Protein AF-A0AAV2YKI8-F1 (afdb_monomer_lite)

Foldseek 3Di:
DDPLLQLLVVCVVVDDFDDAQDAPDDDPVLVVLLVVLPHDSVVDTNSLNVNSCQFQQWFQAPVRDTWHKWFFPLATSVPQADDPLLDDCVQWPWDAQPLPRKIFTALLHQLVSLAVQGGIATAPPAPAEDSAGQKIHDFRCPDQFRWHKHWYDHDPVSDDPDPDDDWTKMKTWRHPDGHHDSVSDDSGDIIIGIHTYCDPVCVVRIDRGFGACLSVLVSNLVSVVVVPPDPPDPDVVVVVVVVVVVVVVVVVVVVVVVVVVVVVVVVVPPPDDDDDDDDDYDYDDDDDDDDDDDDDDDDDDDDDDDDDDDDDPDPPVVVVVVVVVVVVVVVVVVVVVVVVVVVVPPDDDRSYHWQPLLSLLVVCVVVVHADDAQPADPVLPDVVLVVLLVVLPHDRVVDTNSLNVNSCLQQQWFAQDRSDTWHKWFFPAATSSVFADDPSVLVSLCVVDVQWDWDDFADDKIFIFLSDALVSCAVVGGIATADDPSHAEDSATQWMIFQSDNDQFHWHKYWYDDPPDPPRIKIKIARDPDHHHDRVSGDNGGGTMGIHHHDDPPPPRIHRGDRTPSSVSVSNVVSDDDDPDPDVVVVVVVVVVVVVVVVVVVVVVVVVVVVVVVVVVVVVVVVVVVVVPPPPDDDDDDDDDDDDDDDDDDDDDDDDDDDDDDDDPCDDPVVVCVPDPVNVCVVPPPVVVVVDDDPVVVVVCVVLCVLVVVLVCQCPPPDPVSRDDPVRSVCSCVPPNVVSVVVVVVVVVD

Sequence (750 aa):
MADVPAQLYQLQKSTASPDKIVLQNLPTPLSKRISEKALNWQDLSGYLQRALLWDTGLILTDEGKLIQVHVPCGKTMAQIFLPKEVFDPATCSLEACNLKNLHFASTNCSVDDVFKVSQCAVEDDVQILSKSSVWAEDGDIDSVPDVRLYRFEPDADAITTNRSRASVLFTINQERKVLKTTENCPAKAFFIVPCKQKADTNAGDWCPPSKGGFVDLWLEAERQKTKSAPTSSISAATIFLVLFLVTLVGSMTALIVHTVKKRRQAKSLTSTSLYNTADAESGSVHNSAPRAQPTMMVPSNFTIASNCTSMDIETLNESIRRRSIELRLSLNATLGLVMCVTWLASGVPQAMAEGDLVHRLYQLDRTGKFADRIELSASDVPSEVTKRLDKVGLKWPLLSGLLQRAVLWDHGLVFVGPKKLVQVYTGCSKTMSDLVFSMSLVSSITKNESKCTIDRCGTHNHFLMPGCPTDVIAPYTRCAIKPSPDAAYSAGVYWAEDDQSFEVPNTIVRVHSRPNSSRDTLYAIHLTTDDFIDQSSCKPTNNFIVPCQEKKETDIDFCVPALGSTVDAWLRIVAMPPESSFSTTSVVLLGTLVLICVGLSIVLWRMHRTRLHGKVQRLSNLNDSLLGTHRNLMSADDQTNIHNSMPVDYFHSAMNHHSSNGSDDTASNNELLIKSESLRRFVSDPVIVTKRMAFSQINFLRMLTKAIKALVHSCVNLDPARRPSAMQVVYTLRSKILPELRKELELQES

Organism: NCBI:txid4803

Radius of gyration: 43.18 Å; chains: 1; bounding box: 91×99×146 Å

Structure (mmCIF, N/CA/C/O backbone):
data_AF-A0AAV2YKI8-F1
#
_entry.id   AF-A0AAV2YKI8-F1
#
loop_
_atom_site.group_PDB
_atom_site.id
_atom_site.type_symbol
_atom_site.label_atom_id
_atom_site.label_alt_id
_atom_site.label_comp_id
_atom_site.label_asym_id
_atom_site.label_entity_id
_atom_site.label_seq_id
_atom_site.pdbx_PDB_ins_code
_atom_site.Cartn_x
_atom_site.Cartn_y
_atom_site.Cartn_z
_atom_site.occupancy
_atom_site.B_iso_or_equiv
_atom_site.auth_seq_id
_atom_site.auth_comp_id
_atom_site.auth_asym_id
_atom_site.auth_atom_id
_atom_site.pdbx_PDB_model_num
ATOM 1 N N . MET A 1 1 ? 4.579 -6.842 -6.007 1.00 53.31 1 MET A N 1
ATOM 2 C CA . MET A 1 1 ? 5.505 -6.386 -4.956 1.00 53.31 1 MET A CA 1
ATOM 3 C C . MET A 1 1 ? 4.987 -6.920 -3.639 1.00 53.31 1 MET A C 1
ATOM 5 O O . MET A 1 1 ? 3.816 -6.730 -3.341 1.00 53.31 1 MET A O 1
ATOM 9 N N . ALA A 1 2 ? 5.809 -7.638 -2.876 1.00 63.88 2 ALA A N 1
ATOM 10 C CA . ALA A 1 2 ? 5.351 -8.290 -1.654 1.00 63.88 2 ALA A CA 1
ATOM 11 C C . ALA A 1 2 ? 4.924 -7.280 -0.568 1.00 63.88 2 ALA A C 1
ATOM 13 O O . ALA A 1 2 ? 5.751 -6.692 0.129 1.00 63.88 2 ALA A O 1
ATOM 14 N N . ASP A 1 3 ? 3.613 -7.128 -0.365 1.00 77.31 3 ASP A N 1
ATOM 15 C CA . ASP A 1 3 ? 3.052 -6.519 0.845 1.00 77.31 3 ASP A CA 1
ATOM 16 C C . ASP A 1 3 ? 3.195 -7.509 2.014 1.00 77.31 3 ASP A C 1
ATOM 18 O O . ASP A 1 3 ? 2.311 -8.323 2.305 1.00 77.31 3 ASP A O 1
ATOM 22 N N . VAL A 1 4 ? 4.366 -7.469 2.658 1.00 85.81 4 VAL A N 1
ATOM 23 C CA . VAL A 1 4 ? 4.715 -8.340 3.788 1.00 85.81 4 VAL A CA 1
ATOM 24 C C . VAL A 1 4 ? 3.661 -8.256 4.912 1.00 85.81 4 VAL A C 1
ATOM 26 O O . VAL A 1 4 ? 3.181 -9.313 5.335 1.00 85.81 4 VAL A O 1
ATOM 29 N N . PRO A 1 5 ? 3.216 -7.068 5.381 1.00 88.50 5 PRO A N 1
ATOM 30 C CA . PRO A 1 5 ? 2.100 -6.955 6.320 1.00 88.50 5 PRO A CA 1
ATOM 31 C C . PRO A 1 5 ? 0.805 -7.656 5.884 1.00 88.50 5 PRO A C 1
ATOM 33 O O . PRO A 1 5 ? 0.225 -8.392 6.691 1.00 88.50 5 PRO A O 1
ATOM 36 N N . ALA A 1 6 ? 0.341 -7.464 4.645 1.00 81.31 6 ALA A N 1
ATOM 37 C CA . ALA A 1 6 ? -0.892 -8.086 4.162 1.00 81.31 6 ALA A CA 1
ATOM 38 C C . ALA A 1 6 ? -0.773 -9.613 4.075 1.00 81.31 6 ALA A C 1
ATOM 40 O O . ALA A 1 6 ? -1.684 -10.326 4.504 1.00 81.31 6 ALA A O 1
ATOM 41 N N . GLN A 1 7 ? 0.359 -10.137 3.599 1.00 82.88 7 GLN A N 1
ATOM 42 C CA . GLN A 1 7 ? 0.593 -11.582 3.526 1.00 82.88 7 GLN A CA 1
ATOM 43 C C . GLN A 1 7 ? 0.641 -12.220 4.929 1.00 82.88 7 GLN A C 1
ATOM 45 O O . GLN A 1 7 ? -0.043 -13.216 5.175 1.00 82.88 7 GLN A O 1
ATOM 50 N N . LEU A 1 8 ? 1.322 -11.589 5.897 1.00 88.81 8 LEU A N 1
ATOM 51 C CA . LEU A 1 8 ? 1.313 -12.009 7.310 1.00 88.81 8 LEU A CA 1
ATOM 52 C C . LEU A 1 8 ? -0.104 -12.034 7.912 1.00 88.81 8 LEU A C 1
ATOM 54 O O . LEU A 1 8 ? -0.419 -12.897 8.735 1.00 88.81 8 LEU A O 1
ATOM 58 N N . TYR A 1 9 ? -0.975 -11.110 7.503 1.00 86.88 9 TYR A N 1
ATOM 59 C CA . TYR A 1 9 ? -2.368 -11.085 7.945 1.00 86.88 9 TYR A CA 1
ATOM 60 C C . TYR A 1 9 ? -3.212 -12.215 7.351 1.00 86.88 9 TYR A C 1
ATOM 62 O O . TYR A 1 9 ? -4.043 -12.789 8.059 1.00 86.88 9 TYR A O 1
ATOM 70 N N . GLN A 1 10 ? -3.015 -12.559 6.073 1.00 83.00 10 GLN A N 1
ATOM 71 C CA . GLN A 1 10 ? -3.702 -13.710 5.480 1.00 83.00 10 GLN A CA 1
ATOM 72 C C . GLN A 1 10 ? -3.224 -15.015 6.129 1.00 83.00 10 GLN A C 1
ATOM 74 O O . GLN A 1 10 ? -4.068 -15.835 6.487 1.00 83.00 10 GLN A O 1
ATOM 79 N N . LEU A 1 11 ? -1.919 -15.154 6.412 1.00 85.62 11 LEU A N 1
ATOM 80 C CA . LEU A 1 11 ? -1.398 -16.277 7.198 1.00 85.62 11 LEU A CA 1
ATOM 81 C C . LEU A 1 11 ? -2.076 -16.373 8.572 1.00 85.62 11 LEU A C 1
ATOM 83 O O . LEU A 1 11 ? -2.567 -17.442 8.921 1.00 85.62 11 LEU A O 1
ATOM 87 N N . GLN A 1 12 ? -2.240 -15.265 9.307 1.00 88.62 12 GLN A N 1
ATOM 88 C CA . GLN A 1 12 ? -2.976 -15.285 10.581 1.00 88.62 12 GLN A CA 1
ATOM 89 C C . GLN A 1 12 ? -4.419 -15.817 10.462 1.00 88.62 12 GLN A C 1
ATOM 91 O O . GLN A 1 12 ? -4.942 -16.369 11.431 1.00 88.62 12 GLN A O 1
ATOM 96 N N . LYS A 1 13 ? -5.090 -15.647 9.315 1.00 82.81 13 LYS A N 1
ATOM 97 C CA . LYS A 1 13 ? -6.436 -16.208 9.103 1.00 82.81 13 LYS A CA 1
ATOM 98 C C . LYS A 1 13 ? -6.416 -17.715 8.825 1.00 82.81 13 LYS A C 1
ATOM 100 O O . LYS A 1 13 ? -7.413 -18.375 9.106 1.00 82.81 13 LYS A O 1
ATOM 105 N N . SER A 1 14 ? -5.343 -18.237 8.228 1.00 78.25 14 SER A N 1
ATOM 106 C CA . SER A 1 14 ? -5.262 -19.611 7.706 1.00 78.25 14 SER A CA 1
ATOM 107 C C . SER A 1 14 ? -4.429 -20.580 8.549 1.00 78.25 14 SER A C 1
ATOM 109 O O . SER A 1 14 ? -4.580 -21.790 8.396 1.00 78.25 14 SER A O 1
ATOM 111 N N . THR A 1 15 ? -3.544 -20.087 9.416 1.00 74.19 15 THR A N 1
ATOM 112 C CA . THR A 1 15 ? -2.607 -20.903 10.204 1.00 74.19 15 THR A CA 1
ATOM 113 C C . THR A 1 15 ? -2.614 -20.514 11.682 1.00 74.19 15 THR A C 1
ATOM 115 O O . THR A 1 15 ? -3.077 -19.442 12.069 1.00 74.19 15 THR A O 1
ATOM 118 N N . ALA A 1 16 ? -2.085 -21.394 12.538 1.00 72.00 16 ALA A N 1
ATOM 119 C CA . ALA A 1 16 ? -1.884 -21.083 13.951 1.00 72.00 16 ALA A CA 1
ATOM 120 C C . ALA A 1 16 ? -0.943 -19.872 14.127 1.00 72.00 16 ALA A C 1
ATOM 122 O O . ALA A 1 16 ? -0.026 -19.669 13.328 1.00 72.00 16 ALA A O 1
ATOM 123 N N . SER A 1 17 ? -1.154 -19.074 15.181 1.00 77.81 17 SER A N 1
ATOM 124 C CA . SER A 1 17 ? -0.271 -17.938 15.478 1.00 77.81 17 SER A CA 1
ATOM 125 C C . SER A 1 17 ? 1.144 -18.435 15.796 1.00 77.81 17 SER A C 1
ATOM 127 O O . SER A 1 17 ? 1.282 -19.290 16.671 1.00 77.81 17 SER A O 1
ATOM 129 N N . PRO A 1 18 ? 2.193 -17.868 15.177 1.00 85.75 18 PRO A N 1
ATOM 130 C CA . PRO A 1 18 ? 3.571 -18.187 15.496 1.00 85.75 18 PRO A CA 1
ATOM 131 C C . PRO A 1 18 ? 3.980 -17.624 16.847 1.00 85.75 18 PRO A C 1
ATOM 133 O O . PRO A 1 18 ? 3.319 -16.737 17.406 1.00 85.75 18 PRO A O 1
ATOM 136 N N . ASP A 1 19 ? 5.149 -18.079 17.289 1.00 88.06 19 ASP A N 1
ATOM 137 C CA . ASP A 1 19 ? 5.857 -17.532 18.433 1.00 88.06 19 ASP A CA 1
ATOM 138 C C . ASP A 1 19 ? 6.025 -16.012 18.322 1.00 88.06 19 ASP A C 1
ATOM 140 O O . ASP A 1 19 ? 6.347 -15.441 17.264 1.00 88.06 19 ASP A O 1
ATOM 144 N N . LYS A 1 20 ? 5.793 -15.363 19.463 1.00 90.06 20 LYS A N 1
ATOM 145 C CA . LYS A 1 20 ? 5.959 -13.925 19.648 1.00 90.06 20 LYS A CA 1
ATOM 146 C C . LYS A 1 20 ? 7.443 -13.565 19.647 1.00 90.06 20 LYS A C 1
ATOM 148 O O . LYS A 1 20 ? 8.281 -14.313 20.145 1.00 90.06 20 LYS A O 1
ATOM 153 N N . ILE A 1 21 ? 7.766 -12.398 19.103 1.00 89.06 21 ILE A N 1
ATOM 154 C CA . ILE A 1 21 ? 9.128 -11.874 19.087 1.00 89.06 21 ILE A CA 1
ATOM 155 C C . ILE A 1 21 ? 9.454 -11.315 20.472 1.00 89.06 21 ILE A C 1
ATOM 157 O O . ILE A 1 21 ? 8.891 -10.310 20.920 1.00 89.06 21 ILE A O 1
ATOM 161 N N . VAL A 1 22 ? 10.404 -11.973 21.134 1.00 85.38 22 VAL A N 1
ATOM 162 C CA . VAL A 1 22 ? 10.987 -11.524 22.397 1.00 85.38 22 VAL A CA 1
ATOM 163 C C . VAL A 1 22 ? 12.015 -10.434 22.097 1.00 85.38 22 VAL A C 1
ATOM 165 O O . VAL A 1 22 ? 13.075 -10.705 21.539 1.00 85.38 22 VAL A O 1
ATOM 168 N N . LEU A 1 23 ? 11.692 -9.197 22.469 1.00 84.62 23 LEU A N 1
ATOM 169 C CA . LEU A 1 23 ? 12.598 -8.050 22.402 1.00 84.62 23 LEU A CA 1
ATOM 170 C C . LEU A 1 23 ? 13.045 -7.687 23.819 1.00 84.62 23 LEU A C 1
ATOM 172 O O . LEU A 1 23 ? 12.210 -7.617 24.719 1.00 84.62 23 LEU A O 1
ATOM 176 N N . GLN A 1 24 ? 14.339 -7.418 24.014 1.00 75.81 24 GLN A N 1
ATOM 177 C CA . GLN A 1 24 ? 14.856 -6.966 25.315 1.00 75.81 24 GLN A CA 1
ATOM 178 C C . GLN A 1 24 ? 14.326 -5.572 25.679 1.00 75.81 24 GLN A C 1
ATOM 180 O O . GLN A 1 24 ? 13.943 -5.329 26.817 1.00 75.81 24 GLN A O 1
ATOM 185 N N . ASN A 1 25 ? 14.278 -4.670 24.694 1.00 80.69 25 ASN A N 1
ATOM 186 C CA . ASN A 1 25 ? 13.721 -3.327 24.807 1.00 80.69 25 ASN A CA 1
ATOM 187 C C . ASN A 1 25 ? 12.909 -3.013 23.546 1.00 80.69 25 ASN A C 1
ATOM 189 O O . ASN A 1 25 ? 13.321 -3.360 22.439 1.00 80.69 25 ASN A O 1
ATOM 193 N N . LEU A 1 26 ? 11.765 -2.346 23.706 1.00 84.69 26 LEU A N 1
ATOM 194 C CA . LEU A 1 26 ? 10.906 -1.936 22.595 1.00 84.69 26 LEU A CA 1
ATOM 195 C C . LEU A 1 26 ? 11.315 -0.527 22.119 1.00 84.69 26 LEU A C 1
ATOM 197 O O . LEU A 1 26 ? 11.217 0.407 22.919 1.00 84.69 26 LEU A O 1
ATOM 201 N N . PRO A 1 27 ? 11.750 -0.328 20.858 1.00 88.25 27 PRO A N 1
ATOM 202 C CA . PRO A 1 27 ? 12.183 0.985 20.379 1.00 88.25 27 PRO A CA 1
ATOM 203 C C . PRO A 1 27 ? 11.097 2.060 20.502 1.00 88.25 27 PRO A C 1
ATOM 205 O O . PRO A 1 27 ? 9.915 1.798 20.267 1.00 88.25 27 PRO A O 1
ATOM 208 N N . THR A 1 28 ? 11.497 3.295 20.817 1.00 85.31 28 THR A N 1
ATOM 209 C CA . THR A 1 28 ? 10.581 4.424 21.061 1.00 85.31 28 THR A CA 1
ATOM 210 C C . THR A 1 28 ? 9.545 4.654 19.948 1.00 85.31 28 THR A C 1
ATOM 212 O O . THR A 1 28 ? 8.377 4.836 20.298 1.00 85.31 28 THR A O 1
ATOM 215 N N . PRO A 1 29 ? 9.879 4.605 18.636 1.00 83.25 29 PRO A N 1
ATOM 216 C CA . PRO A 1 29 ? 8.883 4.785 17.572 1.00 83.25 29 PRO A CA 1
ATOM 217 C C . PRO A 1 29 ? 7.779 3.719 17.605 1.00 83.25 29 PRO A C 1
ATOM 219 O O . PRO A 1 29 ? 6.594 4.037 17.492 1.00 83.25 29 PRO A O 1
ATOM 222 N N . LEU A 1 30 ? 8.166 2.463 17.840 1.00 89.06 30 LEU A N 1
ATOM 223 C CA . LEU A 1 30 ? 7.266 1.315 17.913 1.00 89.06 30 LEU A CA 1
ATOM 224 C C . LEU A 1 30 ? 6.403 1.362 19.186 1.00 89.06 30 LEU A C 1
ATOM 226 O O . LEU A 1 30 ? 5.183 1.225 19.116 1.00 89.06 30 LEU A O 1
ATOM 230 N N . SER A 1 31 ? 7.020 1.650 20.336 1.00 88.88 31 SER A N 1
ATOM 231 C CA . SER A 1 31 ? 6.328 1.841 21.617 1.00 88.88 31 SER A CA 1
ATOM 232 C C . SER A 1 31 ? 5.292 2.972 21.553 1.00 88.88 31 SER A C 1
ATOM 234 O O . SER A 1 31 ? 4.144 2.800 21.973 1.00 88.88 31 SER A O 1
ATOM 236 N N . LYS A 1 32 ? 5.647 4.109 20.935 1.00 87.69 32 LYS A N 1
ATOM 237 C CA . LYS A 1 32 ? 4.728 5.230 20.698 1.00 87.69 32 LYS A CA 1
ATOM 238 C C . LYS A 1 32 ? 3.544 4.808 19.822 1.00 87.69 32 LYS A C 1
ATOM 240 O O . LYS A 1 32 ? 2.403 5.026 20.208 1.00 87.69 32 LYS A O 1
ATOM 245 N N . ARG A 1 33 ? 3.791 4.152 18.683 1.00 88.50 33 ARG A N 1
ATOM 246 C CA . ARG A 1 33 ? 2.735 3.716 17.749 1.00 88.50 33 ARG A CA 1
ATOM 247 C C . ARG A 1 33 ? 1.735 2.737 18.379 1.00 88.50 33 ARG A C 1
ATOM 249 O O . ARG A 1 33 ? 0.543 2.801 18.094 1.00 88.50 33 ARG A O 1
ATOM 256 N N . ILE A 1 34 ? 2.209 1.843 19.243 1.00 90.69 34 ILE A N 1
ATOM 257 C CA . ILE A 1 34 ? 1.369 0.862 19.946 1.00 90.69 34 ILE A CA 1
ATOM 258 C C . ILE A 1 34 ? 0.569 1.531 21.079 1.00 90.69 34 ILE A C 1
ATOM 260 O O . ILE A 1 34 ? -0.633 1.290 21.221 1.00 90.69 34 ILE A O 1
ATOM 264 N N . SER A 1 35 ? 1.197 2.430 21.843 1.00 86.94 35 SER A N 1
ATOM 265 C CA . SER A 1 35 ? 0.529 3.177 22.921 1.00 86.94 35 SER A CA 1
ATOM 266 C C . SER A 1 35 ? -0.463 4.235 22.409 1.00 86.94 35 SER A C 1
ATOM 268 O O . SER A 1 35 ? -1.503 4.421 23.038 1.00 86.94 35 SER A O 1
ATOM 270 N N . GLU A 1 36 ? -0.250 4.819 21.220 1.00 87.31 36 GLU A N 1
ATOM 271 C CA . GLU A 1 36 ? -1.241 5.625 20.470 1.00 87.31 36 GLU A CA 1
ATOM 272 C C . GLU A 1 36 ? -2.578 4.873 20.270 1.00 87.31 36 GLU A C 1
ATOM 274 O O . GLU A 1 36 ? -3.636 5.495 20.150 1.00 87.31 36 GLU A O 1
ATOM 279 N N . LYS A 1 37 ? -2.552 3.531 20.271 1.00 85.69 37 LYS A N 1
ATOM 280 C CA . LYS A 1 37 ? -3.729 2.655 20.148 1.00 85.69 37 LYS A CA 1
ATOM 281 C C . LYS A 1 37 ? -4.202 2.051 21.475 1.00 85.69 37 LYS A C 1
ATOM 283 O O . LYS A 1 37 ? -5.202 1.338 21.477 1.00 85.69 37 LYS A O 1
ATOM 288 N N . ALA A 1 38 ? -3.551 2.367 22.597 1.00 87.00 38 ALA A N 1
ATOM 289 C CA . ALA A 1 38 ? -3.800 1.767 23.914 1.00 87.00 38 ALA A CA 1
ATOM 290 C C . ALA A 1 38 ? -3.711 0.223 23.916 1.00 87.00 38 ALA A C 1
ATOM 292 O O . ALA A 1 38 ? -4.524 -0.457 24.541 1.00 87.00 38 ALA A O 1
ATOM 293 N N . LEU A 1 39 ? -2.726 -0.318 23.194 1.00 90.88 39 LEU A N 1
ATOM 294 C CA . LEU A 1 39 ? -2.373 -1.741 23.169 1.00 90.88 39 LEU A CA 1
ATOM 295 C C . LEU A 1 39 ? -1.014 -1.967 23.859 1.00 90.88 39 LEU A C 1
ATOM 297 O O . LEU A 1 39 ? -0.277 -1.011 24.096 1.00 90.88 39 LEU A O 1
ATOM 301 N N . ASN A 1 40 ? -0.653 -3.225 24.134 1.00 90.19 40 ASN A N 1
ATOM 302 C CA . ASN A 1 40 ? 0.688 -3.608 24.595 1.00 90.19 40 ASN A CA 1
ATOM 303 C C . ASN A 1 40 ? 1.343 -4.563 23.593 1.00 90.19 40 ASN A C 1
ATOM 305 O O . ASN A 1 40 ? 0.673 -5.443 23.057 1.00 90.19 40 ASN A O 1
ATOM 309 N N . TRP A 1 41 ? 2.664 -4.463 23.397 1.00 91.56 41 TRP A N 1
ATOM 310 C CA . TRP A 1 41 ? 3.421 -5.344 22.488 1.00 91.56 41 TRP A CA 1
ATOM 311 C C . TRP A 1 41 ? 3.185 -6.836 22.749 1.00 91.56 41 TRP A C 1
ATOM 313 O O . TRP A 1 41 ? 3.014 -7.607 21.806 1.00 91.56 41 TRP A O 1
ATOM 323 N N . GLN A 1 42 ? 3.148 -7.234 24.024 1.00 90.06 42 GLN A N 1
ATOM 324 C CA . GLN A 1 42 ? 3.004 -8.635 24.423 1.00 90.06 42 GLN A CA 1
ATOM 325 C C . GLN A 1 42 ? 1.611 -9.208 24.144 1.00 90.06 42 GLN A C 1
ATOM 327 O O . GLN A 1 42 ? 1.481 -10.426 24.035 1.00 90.06 42 GLN A O 1
ATOM 332 N N . ASP A 1 43 ? 0.586 -8.371 23.975 1.00 89.06 43 ASP A N 1
ATOM 333 C CA . ASP A 1 43 ? -0.780 -8.822 23.683 1.00 89.06 43 ASP A CA 1
ATOM 334 C C . ASP A 1 43 ? -0.982 -9.096 22.184 1.00 89.06 43 ASP A C 1
ATOM 336 O O . ASP A 1 43 ? -1.850 -9.881 21.803 1.00 89.06 43 ASP A O 1
ATOM 340 N N . LEU A 1 44 ? -0.137 -8.510 21.330 1.00 92.00 44 LEU A N 1
ATOM 341 C CA . LEU A 1 44 ? -0.184 -8.680 19.879 1.00 92.00 44 LEU A CA 1
ATOM 342 C C . LEU A 1 44 ? 0.214 -10.108 19.466 1.00 92.00 44 LEU A C 1
ATOM 344 O O . LEU A 1 44 ? 0.978 -10.793 20.152 1.00 92.00 44 LEU A O 1
ATOM 348 N N . SER A 1 45 ? -0.292 -10.565 18.320 1.00 91.88 45 SER A N 1
ATOM 349 C CA . SER A 1 45 ? 0.093 -11.854 17.737 1.00 91.88 45 SER A CA 1
ATOM 350 C C . SER A 1 45 ? 1.517 -11.820 17.175 1.00 91.88 45 SER A C 1
ATOM 352 O O . SER A 1 45 ? 2.020 -10.764 16.785 1.00 91.88 45 SER A O 1
ATOM 354 N N . GLY A 1 46 ? 2.155 -12.988 17.045 1.00 92.44 46 GLY A N 1
ATOM 355 C CA . GLY A 1 46 ? 3.486 -13.082 16.434 1.00 92.44 46 GLY A CA 1
ATOM 356 C C . GLY A 1 46 ? 3.525 -12.608 14.971 1.00 92.44 46 GLY A C 1
ATOM 357 O O . GLY A 1 46 ? 4.575 -12.160 14.507 1.00 92.44 46 GLY A O 1
ATOM 358 N N . TYR A 1 47 ? 2.393 -12.646 14.256 1.00 93.19 47 TYR A N 1
ATOM 359 C CA . TYR A 1 47 ? 2.256 -12.068 12.914 1.00 93.19 47 TYR A CA 1
ATOM 360 C C . TYR A 1 47 ? 2.176 -10.535 12.942 1.00 93.19 47 TYR A C 1
ATOM 362 O O . TYR A 1 47 ? 2.919 -9.884 12.210 1.00 93.19 47 TYR A O 1
ATOM 370 N N . LEU A 1 48 ? 1.346 -9.941 13.810 1.00 93.19 48 LEU A N 1
ATOM 371 C CA . LEU A 1 48 ? 1.232 -8.481 13.923 1.00 93.19 48 LEU A CA 1
ATOM 372 C C . LEU A 1 48 ? 2.528 -7.848 14.448 1.00 93.19 48 LEU A C 1
ATOM 374 O O . LEU A 1 48 ? 2.925 -6.785 13.984 1.00 93.19 48 LEU A O 1
ATOM 378 N N . GLN A 1 49 ? 3.237 -8.522 15.355 1.00 94.06 49 GLN A N 1
ATOM 379 C CA . GLN A 1 49 ? 4.571 -8.107 15.793 1.00 94.06 49 GLN A CA 1
ATOM 380 C C . GLN A 1 49 ? 5.570 -8.035 14.624 1.00 94.06 49 GLN A C 1
ATOM 382 O O . GLN A 1 49 ? 6.278 -7.039 14.486 1.00 94.06 49 GLN A O 1
ATOM 387 N N . ARG A 1 50 ? 5.590 -9.045 13.741 1.00 93.38 50 ARG A N 1
ATOM 388 C CA . ARG A 1 50 ? 6.417 -9.045 12.517 1.00 93.38 50 ARG A CA 1
ATOM 389 C C . ARG A 1 50 ? 6.003 -7.935 11.546 1.00 93.38 50 ARG A C 1
ATOM 391 O O . ARG A 1 50 ? 6.866 -7.206 11.067 1.00 93.38 50 ARG A O 1
ATOM 398 N N . ALA A 1 51 ? 4.701 -7.761 11.317 1.00 92.75 51 ALA A N 1
ATOM 399 C CA . ALA A 1 51 ? 4.170 -6.719 10.440 1.00 92.75 51 ALA A CA 1
ATOM 400 C C . ALA A 1 51 ? 4.507 -5.303 10.944 1.00 92.75 51 ALA A C 1
ATOM 402 O O . ALA A 1 51 ? 4.860 -4.440 10.151 1.00 92.75 51 ALA A O 1
ATOM 403 N N . LEU A 1 52 ? 4.462 -5.072 12.261 1.00 93.38 52 LEU A N 1
ATOM 404 C CA . LEU A 1 52 ? 4.845 -3.799 12.880 1.00 93.38 52 LEU A CA 1
ATOM 405 C C . LEU A 1 52 ? 6.332 -3.485 12.760 1.00 93.38 52 LEU A C 1
ATOM 407 O O . LEU A 1 52 ? 6.686 -2.331 12.525 1.00 93.38 52 LEU A O 1
ATOM 411 N N . LEU A 1 53 ? 7.191 -4.488 12.950 1.00 94.00 53 LEU A N 1
ATOM 412 C CA . LEU A 1 53 ? 8.632 -4.339 12.766 1.00 94.00 53 LEU A CA 1
ATOM 413 C C . LEU A 1 53 ? 8.941 -3.979 11.313 1.00 94.00 53 LEU A C 1
ATOM 415 O O . LEU A 1 53 ? 9.550 -2.937 11.074 1.00 94.00 53 LEU A O 1
ATOM 419 N N . TRP A 1 54 ? 8.405 -4.752 10.361 1.00 93.50 54 TRP A N 1
ATOM 420 C CA . TRP A 1 54 ? 8.531 -4.468 8.932 1.00 93.50 54 TRP A CA 1
ATOM 421 C C . TRP A 1 54 ? 8.044 -3.061 8.574 1.00 93.50 54 TRP A C 1
ATOM 423 O O . TRP A 1 54 ? 8.806 -2.280 8.023 1.00 93.50 54 TRP A O 1
ATOM 433 N N . ASP A 1 55 ? 6.813 -2.695 8.937 1.00 92.12 55 ASP A N 1
ATOM 434 C CA . ASP A 1 55 ? 6.211 -1.407 8.563 1.00 92.12 55 ASP A CA 1
ATOM 435 C C . ASP A 1 55 ? 6.874 -0.192 9.241 1.00 92.12 55 ASP A C 1
ATOM 437 O O . ASP A 1 55 ? 6.787 0.927 8.749 1.00 92.12 55 ASP A O 1
ATOM 441 N N . THR A 1 56 ? 7.577 -0.403 10.358 1.00 91.81 56 THR A N 1
ATOM 442 C CA . THR A 1 56 ? 8.399 0.633 11.015 1.00 91.81 56 THR A CA 1
ATOM 443 C C . THR A 1 56 ? 9.838 0.664 10.464 1.00 91.81 56 THR A C 1
ATOM 445 O O . THR A 1 56 ? 10.628 1.523 10.849 1.00 91.81 56 THR A O 1
ATOM 448 N N . GLY A 1 57 ? 10.209 -0.255 9.565 1.00 92.75 57 GLY A N 1
ATOM 449 C CA . GLY A 1 57 ? 11.573 -0.395 9.042 1.00 92.75 57 GLY A CA 1
ATOM 450 C C . GLY A 1 57 ? 12.570 -0.962 10.052 1.00 92.75 57 GLY A C 1
ATOM 451 O O . GLY A 1 57 ? 13.765 -0.740 9.914 1.00 92.75 57 GLY A O 1
ATOM 452 N N . LEU A 1 58 ? 12.104 -1.659 11.088 1.00 93.06 58 LEU A N 1
ATOM 453 C CA . LEU A 1 58 ? 12.948 -2.245 12.127 1.00 93.06 58 LEU A CA 1
ATOM 454 C C . LEU A 1 58 ? 13.186 -3.725 11.825 1.00 93.06 58 LEU A C 1
ATOM 456 O O . LEU A 1 58 ? 12.249 -4.519 11.864 1.00 93.06 58 LEU A O 1
ATOM 460 N N . ILE A 1 59 ? 14.434 -4.111 11.556 1.00 92.62 59 ILE A N 1
ATOM 461 C CA . ILE A 1 59 ? 14.792 -5.494 11.201 1.00 92.62 59 ILE A CA 1
ATOM 462 C C . ILE A 1 59 ? 15.766 -6.075 12.225 1.00 92.62 59 ILE A C 1
ATOM 464 O O . ILE A 1 59 ? 16.611 -5.365 12.769 1.00 92.62 59 ILE A O 1
ATOM 468 N N . LEU A 1 60 ? 15.611 -7.367 12.523 1.00 90.88 60 LEU A N 1
ATOM 469 C CA . LEU A 1 60 ? 16.454 -8.092 13.469 1.00 90.88 60 LEU A CA 1
ATOM 470 C C . LEU A 1 60 ? 17.773 -8.528 12.818 1.00 90.88 60 LEU A C 1
ATOM 472 O O . LEU A 1 60 ? 17.785 -9.073 11.717 1.00 90.88 60 LEU A O 1
ATOM 476 N N . THR A 1 61 ? 18.877 -8.379 13.541 1.00 88.94 61 THR A N 1
ATOM 477 C CA . THR A 1 61 ? 20.117 -9.125 13.280 1.00 88.94 61 THR A CA 1
ATOM 478 C C . THR A 1 61 ? 20.036 -10.519 13.912 1.00 88.94 61 THR A C 1
ATOM 480 O O . THR A 1 61 ? 19.147 -10.786 14.727 1.00 88.94 61 THR A O 1
ATOM 483 N N . ASP A 1 62 ? 20.959 -11.430 13.598 1.00 85.56 62 ASP A N 1
ATOM 484 C CA . ASP A 1 62 ? 21.020 -12.744 14.269 1.00 85.56 62 ASP A CA 1
ATOM 485 C C . ASP A 1 62 ? 21.362 -12.663 15.768 1.00 85.56 62 ASP A C 1
ATOM 487 O O . ASP A 1 62 ? 20.940 -13.520 16.543 1.00 85.56 62 ASP A O 1
ATOM 491 N N . GLU A 1 63 ? 22.009 -11.581 16.204 1.00 83.25 63 GLU A N 1
ATOM 492 C CA . GLU A 1 63 ? 22.240 -11.250 17.621 1.00 83.25 63 GLU A CA 1
ATOM 493 C C . GLU A 1 63 ? 20.966 -10.766 18.348 1.00 83.25 63 GLU A C 1
ATOM 495 O O . GLU A 1 63 ? 20.977 -10.556 19.560 1.00 83.25 63 GLU A O 1
ATOM 500 N N . GLY A 1 64 ? 19.855 -10.564 17.628 1.00 83.00 64 GLY A N 1
ATOM 501 C CA . GLY A 1 64 ? 18.594 -10.063 18.184 1.00 83.00 64 GLY A CA 1
ATOM 502 C C . GLY A 1 64 ? 18.540 -8.542 18.377 1.00 83.00 64 GLY A C 1
ATOM 503 O O . GLY A 1 64 ? 17.600 -8.039 18.995 1.00 83.00 64 GLY A O 1
ATOM 504 N N . LYS A 1 65 ? 19.513 -7.797 17.838 1.00 86.81 65 LYS A N 1
ATOM 505 C CA . LYS A 1 65 ? 19.496 -6.328 17.790 1.00 86.81 65 LYS A CA 1
ATOM 506 C C . LYS A 1 65 ? 18.512 -5.863 16.710 1.00 86.81 65 LYS A C 1
ATOM 508 O O . LYS A 1 65 ? 18.465 -6.449 15.633 1.00 86.81 65 LYS A O 1
ATOM 513 N N . LEU A 1 66 ? 17.738 -4.813 16.989 1.00 90.25 66 LEU A N 1
ATOM 514 C CA . LEU A 1 66 ? 16.898 -4.145 15.989 1.00 90.25 66 LEU A CA 1
ATOM 515 C C . LEU A 1 66 ? 17.664 -3.000 15.328 1.00 90.25 66 LEU A C 1
ATOM 517 O O . LEU A 1 66 ? 18.251 -2.176 16.026 1.00 90.25 66 LEU A O 1
ATOM 521 N N . ILE A 1 67 ? 17.610 -2.947 14.000 1.00 91.06 67 ILE A N 1
ATOM 522 C CA . ILE A 1 67 ? 18.295 -1.966 13.152 1.00 91.06 67 ILE A CA 1
ATOM 523 C C . ILE A 1 67 ? 17.259 -1.205 12.330 1.00 91.06 67 ILE A C 1
ATOM 525 O O . ILE A 1 67 ? 16.312 -1.808 11.821 1.00 91.06 67 ILE A O 1
ATOM 529 N N . GLN A 1 68 ? 17.438 0.110 12.196 1.00 92.75 68 GLN A N 1
ATOM 530 C CA . GLN A 1 68 ? 16.559 0.960 11.399 1.00 92.75 68 GLN A CA 1
ATOM 531 C C . GLN A 1 68 ? 16.990 0.959 9.926 1.00 92.75 68 GLN A C 1
ATOM 533 O O . GLN A 1 68 ? 17.970 1.597 9.535 1.00 92.75 68 GLN A O 1
ATOM 538 N N . VAL A 1 69 ? 16.199 0.292 9.094 1.00 94.31 69 VAL A N 1
ATOM 539 C CA . VAL A 1 69 ? 16.194 0.481 7.645 1.00 94.31 69 VAL A CA 1
ATOM 540 C C . VAL A 1 69 ? 15.530 1.820 7.330 1.00 94.31 69 VAL A C 1
ATOM 542 O O . VAL A 1 69 ? 14.503 2.186 7.910 1.00 94.31 69 VAL A O 1
ATOM 545 N N . HIS A 1 70 ? 16.139 2.547 6.407 1.00 93.88 70 HIS A N 1
ATOM 546 C CA . HIS A 1 70 ? 15.668 3.805 5.858 1.00 93.88 70 HIS A CA 1
ATOM 547 C C . HIS A 1 70 ? 15.278 3.614 4.389 1.00 93.88 70 HIS A C 1
ATOM 549 O O . HIS A 1 70 ? 15.827 2.763 3.689 1.00 93.88 70 HIS A O 1
ATOM 555 N N . VAL A 1 71 ? 14.355 4.438 3.912 1.00 91.75 71 VAL A N 1
ATOM 556 C CA . VAL A 1 71 ? 13.856 4.473 2.528 1.00 91.75 71 VAL A CA 1
ATOM 557 C C . VAL A 1 71 ? 13.923 5.919 2.016 1.00 91.75 71 VAL A C 1
ATOM 559 O O . VAL A 1 71 ? 14.138 6.824 2.833 1.00 91.75 71 VAL A O 1
ATOM 562 N N . PRO A 1 72 ? 13.754 6.188 0.707 1.00 86.69 72 PRO A N 1
ATOM 563 C CA . PRO A 1 72 ? 13.674 7.560 0.225 1.00 86.69 72 PRO A CA 1
ATOM 564 C C . PRO A 1 72 ? 12.546 8.297 0.952 1.00 86.69 72 PRO A C 1
ATOM 566 O O . PRO A 1 72 ? 11.486 7.720 1.216 1.00 86.69 72 PRO A O 1
ATOM 569 N N . CYS A 1 73 ? 12.772 9.552 1.332 1.00 82.12 73 CYS A N 1
ATOM 570 C CA . CYS A 1 73 ? 11.817 10.273 2.168 1.00 82.12 73 CYS A CA 1
ATOM 571 C C . CYS A 1 73 ? 10.402 10.311 1.562 1.00 82.12 73 CYS A C 1
ATOM 573 O O . CYS A 1 73 ? 10.208 10.574 0.379 1.00 82.12 73 CYS A O 1
ATOM 575 N N . GLY A 1 74 ? 9.407 9.998 2.398 1.00 76.38 74 GLY A N 1
ATOM 576 C CA . GLY A 1 74 ? 8.002 9.882 2.003 1.00 76.38 74 GLY A CA 1
ATOM 577 C C . GLY A 1 74 ? 7.578 8.529 1.413 1.00 76.38 74 GLY A C 1
ATOM 578 O O . GLY A 1 74 ? 6.384 8.325 1.213 1.00 76.38 74 GLY A O 1
ATOM 579 N N . LYS A 1 75 ? 8.506 7.591 1.182 1.00 80.25 75 LYS A N 1
ATOM 580 C CA . LYS A 1 75 ? 8.213 6.226 0.706 1.00 80.25 75 LYS A CA 1
ATOM 581 C C . LYS A 1 75 ? 7.952 5.253 1.880 1.00 80.25 75 LYS A C 1
ATOM 583 O O . LYS A 1 75 ? 8.056 5.630 3.054 1.00 80.25 75 LYS A O 1
ATOM 588 N N . THR A 1 76 ? 7.593 4.001 1.581 1.00 85.69 76 THR A N 1
ATOM 589 C CA . THR A 1 76 ? 7.321 2.923 2.565 1.00 85.69 76 THR A CA 1
ATOM 590 C C . THR A 1 76 ? 8.201 1.684 2.352 1.00 85.69 76 THR A C 1
ATOM 592 O O . THR A 1 76 ? 8.842 1.523 1.314 1.00 85.69 76 THR A O 1
ATOM 595 N N . MET A 1 77 ? 8.179 0.746 3.307 1.00 88.81 77 MET A N 1
ATOM 596 C CA . MET A 1 77 ? 8.890 -0.540 3.200 1.00 88.81 77 MET A CA 1
ATOM 597 C C . MET A 1 77 ? 8.326 -1.497 2.135 1.00 88.81 77 MET A C 1
ATOM 599 O O . MET A 1 77 ? 8.955 -2.508 1.851 1.00 88.81 77 MET A O 1
ATOM 603 N N . ALA A 1 78 ? 7.183 -1.203 1.505 1.00 82.88 78 ALA A N 1
ATOM 604 C CA . ALA A 1 78 ? 6.713 -1.961 0.338 1.00 82.88 78 ALA A CA 1
ATOM 605 C C . ALA A 1 78 ? 7.481 -1.603 -0.954 1.00 82.88 78 ALA A C 1
ATOM 607 O O . ALA A 1 78 ? 7.423 -2.335 -1.937 1.00 82.88 78 ALA A O 1
ATOM 608 N N . GLN A 1 79 ? 8.213 -0.485 -0.960 1.00 80.56 79 GLN A N 1
ATOM 609 C CA . GLN A 1 79 ? 8.835 0.091 -2.160 1.00 80.56 79 GLN A CA 1
ATOM 610 C C . GLN A 1 79 ? 10.337 -0.204 -2.270 1.00 80.56 79 GLN A C 1
ATOM 612 O O . GLN A 1 79 ? 10.996 0.249 -3.202 1.00 80.56 79 GLN A O 1
ATOM 617 N N . ILE A 1 80 ? 10.879 -0.972 -1.320 1.00 88.19 80 ILE A N 1
ATOM 618 C CA . ILE A 1 80 ? 12.292 -1.369 -1.297 1.00 88.19 80 ILE A CA 1
ATOM 619 C C . ILE A 1 80 ? 12.595 -2.524 -2.261 1.00 88.19 80 ILE A C 1
ATOM 621 O O . ILE A 1 80 ? 13.750 -2.737 -2.622 1.00 88.19 80 ILE A O 1
ATOM 625 N N . PHE A 1 81 ? 11.565 -3.278 -2.660 1.00 87.31 81 PHE A N 1
ATOM 626 C CA . PHE A 1 81 ? 11.693 -4.398 -3.585 1.00 87.31 81 PHE A CA 1
ATOM 627 C C . PHE A 1 81 ? 12.138 -3.917 -4.969 1.00 87.31 81 PHE A C 1
ATOM 629 O O . PHE A 1 81 ? 11.694 -2.881 -5.463 1.00 87.31 81 PHE A O 1
ATOM 636 N N . LEU A 1 82 ? 12.998 -4.705 -5.612 1.00 85.12 82 LEU A N 1
ATOM 637 C CA . LEU A 1 82 ? 13.466 -4.461 -6.972 1.00 85.12 82 LEU A CA 1
ATOM 638 C C . LEU A 1 82 ? 12.879 -5.522 -7.909 1.00 85.12 82 LEU A C 1
ATOM 640 O O . LEU A 1 82 ? 12.946 -6.703 -7.563 1.00 85.12 82 LEU A O 1
ATOM 644 N N . PRO A 1 83 ? 12.318 -5.138 -9.068 1.00 81.44 83 PRO A N 1
ATOM 645 C CA . PRO A 1 83 ? 11.940 -6.085 -10.107 1.00 81.44 83 PRO A CA 1
ATOM 646 C C . PRO A 1 83 ? 13.192 -6.533 -10.885 1.00 81.44 83 PRO A C 1
ATOM 648 O O . PRO A 1 83 ? 14.193 -5.812 -10.928 1.00 81.44 83 PRO A O 1
ATOM 651 N N . LYS A 1 84 ? 13.157 -7.718 -11.504 1.00 82.06 84 LYS A N 1
ATOM 652 C CA . LYS A 1 84 ? 14.341 -8.319 -12.150 1.00 82.06 84 LYS A CA 1
ATOM 653 C C . LYS A 1 84 ? 14.894 -7.498 -13.318 1.00 82.06 84 LYS A C 1
ATOM 655 O O . LYS A 1 84 ? 16.092 -7.518 -13.566 1.00 82.06 84 LYS A O 1
ATOM 660 N N . GLU A 1 85 ? 14.040 -6.724 -13.985 1.00 81.00 85 GLU A N 1
ATOM 661 C CA . GLU A 1 85 ? 14.363 -5.868 -15.134 1.00 81.00 85 GLU A CA 1
ATOM 662 C C . GLU A 1 85 ? 15.308 -4.702 -14.783 1.00 81.00 85 GLU A C 1
ATOM 664 O O . GLU A 1 85 ? 15.774 -3.989 -15.670 1.00 81.00 85 GLU A O 1
ATOM 669 N N . VAL A 1 86 ? 15.577 -4.476 -13.493 1.00 80.69 86 VAL A N 1
ATOM 670 C CA . VAL A 1 86 ? 16.516 -3.457 -13.002 1.00 80.69 86 VAL A CA 1
ATOM 671 C C . VAL A 1 86 ? 17.968 -3.962 -12.978 1.00 80.69 86 VAL A C 1
ATOM 673 O O . VAL A 1 86 ? 18.887 -3.145 -12.903 1.00 80.69 86 VAL A O 1
ATOM 676 N N . PHE A 1 87 ? 18.198 -5.275 -13.084 1.00 81.75 87 PHE A N 1
ATOM 677 C CA . PHE A 1 87 ? 19.538 -5.861 -13.137 1.00 81.75 87 PHE A CA 1
ATOM 678 C C . PHE A 1 87 ? 19.996 -6.044 -14.586 1.00 81.75 87 PHE A C 1
ATOM 680 O O . PHE A 1 87 ? 19.311 -6.672 -15.392 1.00 81.75 87 PHE A O 1
ATOM 687 N N . ASP A 1 88 ? 21.173 -5.510 -14.912 1.00 75.69 88 ASP A N 1
ATOM 688 C CA . ASP A 1 88 ? 21.814 -5.738 -16.206 1.00 75.69 88 ASP A CA 1
ATOM 689 C C . ASP A 1 88 ? 22.425 -7.155 -16.229 1.00 75.69 88 ASP A C 1
ATOM 691 O O . ASP A 1 88 ? 23.329 -7.432 -15.431 1.00 75.69 88 ASP A O 1
ATOM 695 N N . PRO A 1 89 ? 21.985 -8.059 -17.129 1.00 71.69 89 PRO A N 1
ATOM 696 C CA . PRO A 1 89 ? 22.528 -9.413 -17.216 1.00 71.69 89 PRO A CA 1
ATOM 697 C C . PRO A 1 89 ? 24.026 -9.456 -17.566 1.00 71.69 89 PRO A C 1
ATOM 699 O O . PRO A 1 89 ? 24.659 -10.490 -17.358 1.00 71.69 89 PRO A O 1
ATOM 702 N N . ALA A 1 90 ? 24.614 -8.362 -18.070 1.00 67.38 90 ALA A N 1
ATOM 703 C CA . ALA A 1 90 ? 26.050 -8.260 -18.320 1.00 67.38 90 ALA A CA 1
ATOM 704 C C . ALA A 1 90 ? 26.888 -8.016 -17.047 1.00 67.38 90 ALA A C 1
ATOM 706 O O . ALA A 1 90 ? 28.070 -8.360 -17.035 1.00 67.38 90 ALA A O 1
ATOM 707 N N . THR A 1 91 ? 26.309 -7.441 -15.983 1.00 70.88 91 THR A N 1
ATOM 708 C CA . THR A 1 91 ? 27.015 -7.122 -14.718 1.00 70.88 91 THR A CA 1
ATOM 709 C C . THR A 1 91 ? 26.477 -7.874 -13.499 1.00 70.88 91 THR A C 1
ATOM 711 O O . THR A 1 91 ? 27.124 -7.894 -12.446 1.00 70.88 91 THR A O 1
ATOM 714 N N . CYS A 1 92 ? 25.314 -8.515 -13.628 1.00 79.88 92 CYS A N 1
ATOM 715 C CA . CYS A 1 92 ? 24.710 -9.341 -12.595 1.00 79.88 92 CYS A CA 1
ATOM 716 C C . CYS A 1 92 ? 24.003 -10.554 -13.212 1.00 79.88 92 CYS A C 1
ATOM 718 O O . CYS A 1 92 ? 22.957 -10.434 -13.847 1.00 79.88 92 CYS A O 1
ATOM 720 N N . SER A 1 93 ? 24.582 -11.744 -13.026 1.00 81.69 93 SER A N 1
ATOM 721 C CA . SER A 1 93 ? 23.976 -12.991 -13.496 1.00 81.69 93 SER A CA 1
ATOM 722 C C . SER A 1 93 ? 22.769 -13.357 -12.629 1.00 81.69 93 SER A C 1
ATOM 724 O O . SER A 1 93 ? 22.892 -13.551 -11.419 1.00 81.69 93 SER A O 1
ATOM 726 N N . LEU A 1 94 ? 21.595 -13.451 -13.258 1.00 84.44 94 LEU A N 1
ATOM 727 C CA . LEU A 1 94 ? 20.378 -13.934 -12.610 1.00 84.44 94 LEU A CA 1
ATOM 728 C C . LEU A 1 94 ? 20.247 -15.448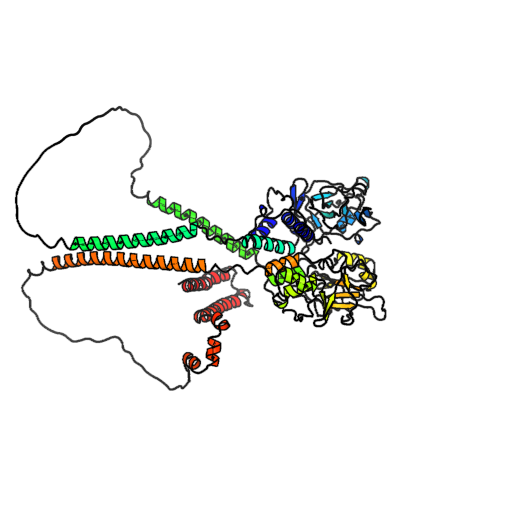 -12.811 1.00 84.44 94 LEU A C 1
ATOM 730 O O . LEU A 1 94 ? 20.079 -15.927 -13.932 1.00 84.44 94 LEU A O 1
ATOM 734 N N . GLU A 1 95 ? 20.291 -16.194 -11.713 1.00 83.44 95 GLU A N 1
ATOM 735 C CA . GLU A 1 95 ? 20.000 -17.626 -11.666 1.00 83.44 95 GLU A CA 1
ATOM 736 C C . GLU A 1 95 ? 18.499 -17.860 -11.423 1.00 83.44 95 GLU A C 1
ATOM 738 O O . GLU A 1 95 ? 17.782 -16.978 -10.943 1.00 83.44 95 GLU A O 1
ATOM 743 N N . ALA A 1 96 ? 18.004 -19.054 -11.759 1.00 81.19 96 ALA A N 1
ATOM 744 C CA . ALA A 1 96 ? 16.610 -19.442 -11.553 1.00 81.19 96 ALA A CA 1
ATOM 745 C C . ALA A 1 96 ? 16.508 -20.700 -10.679 1.00 81.19 96 ALA A C 1
ATOM 747 O O . ALA A 1 96 ? 17.123 -21.728 -10.964 1.00 81.19 96 ALA A O 1
ATOM 748 N N . CYS A 1 97 ? 15.671 -20.657 -9.642 1.00 75.25 97 CYS A N 1
ATOM 749 C CA . CYS A 1 97 ? 15.309 -21.851 -8.886 1.00 75.25 97 CYS A CA 1
ATOM 750 C C . CYS A 1 97 ? 14.292 -22.685 -9.690 1.00 75.25 97 CYS A C 1
ATOM 752 O O . CYS A 1 97 ? 13.106 -22.346 -9.760 1.00 75.25 97 CYS A O 1
ATOM 754 N N . ASN A 1 98 ? 14.760 -23.812 -10.243 1.00 62.53 98 ASN A N 1
ATOM 755 C CA . ASN A 1 98 ? 14.042 -24.719 -11.164 1.00 62.53 98 ASN A CA 1
ATOM 756 C C . ASN A 1 98 ? 12.645 -25.201 -10.716 1.00 62.53 98 ASN A C 1
ATOM 758 O O . ASN A 1 98 ? 11.910 -25.763 -11.522 1.00 62.53 98 ASN A O 1
ATOM 762 N N . LEU A 1 99 ? 12.266 -25.025 -9.447 1.00 57.06 99 LEU A N 1
ATOM 763 C CA . LEU A 1 99 ? 10.975 -25.474 -8.915 1.00 57.06 99 LEU A CA 1
ATOM 764 C C . LEU A 1 99 ? 9.825 -24.468 -9.103 1.00 57.06 99 LEU A C 1
ATOM 766 O O . LEU A 1 99 ? 8.673 -24.887 -8.999 1.00 57.06 99 LEU A O 1
ATOM 770 N N . LYS A 1 100 ? 10.094 -23.168 -9.330 1.00 55.75 100 LYS A N 1
ATOM 771 C CA . LYS A 1 100 ? 9.044 -22.117 -9.375 1.00 55.75 100 LYS A CA 1
ATOM 772 C C . LYS A 1 100 ? 9.307 -20.910 -10.299 1.00 55.75 100 LYS A C 1
ATOM 774 O O . LYS A 1 100 ? 8.584 -19.928 -10.186 1.00 55.75 100 LYS A O 1
ATOM 779 N N . ASN A 1 101 ? 10.308 -20.945 -11.186 1.00 64.00 101 ASN A N 1
ATOM 780 C CA . ASN A 1 101 ? 10.743 -19.772 -11.980 1.00 64.00 101 ASN A CA 1
ATOM 781 C C . ASN A 1 101 ? 11.101 -18.536 -11.122 1.00 64.00 101 ASN A C 1
ATOM 783 O O . ASN A 1 101 ? 10.975 -17.408 -11.585 1.00 64.00 101 ASN A O 1
ATOM 787 N N . LEU A 1 102 ? 11.534 -18.745 -9.874 1.00 74.38 102 LEU A N 1
ATOM 788 C CA . LEU A 1 102 ? 11.996 -17.667 -8.996 1.00 74.38 102 LEU A CA 1
ATOM 789 C C . LEU A 1 102 ? 13.419 -17.279 -9.380 1.00 74.38 102 LEU A C 1
ATOM 791 O O . LEU A 1 102 ? 14.305 -18.140 -9.359 1.00 74.38 102 LEU A O 1
ATOM 795 N N . HIS A 1 103 ? 13.636 -16.004 -9.688 1.00 83.00 103 HIS A N 1
ATOM 796 C CA . HIS A 1 103 ? 14.958 -15.489 -10.018 1.00 83.00 103 HIS A CA 1
ATOM 797 C C . HIS A 1 103 ? 15.709 -14.963 -8.788 1.00 83.00 103 HIS A C 1
ATOM 799 O O . HIS A 1 103 ? 15.122 -14.363 -7.886 1.00 83.00 103 HIS A O 1
ATOM 805 N N . PHE A 1 104 ? 17.028 -15.150 -8.767 1.00 85.38 104 PHE A N 1
ATOM 806 C CA . PHE A 1 104 ? 17.912 -14.539 -7.776 1.00 85.38 104 PHE A CA 1
ATOM 807 C C . PHE A 1 104 ? 19.245 -14.113 -8.393 1.00 85.38 104 PHE A C 1
ATOM 809 O O . PHE A 1 104 ? 19.704 -14.679 -9.381 1.00 85.38 104 PHE A O 1
ATOM 816 N N . ALA A 1 105 ? 19.866 -13.103 -7.798 1.00 82.69 105 ALA A N 1
ATOM 817 C CA . ALA A 1 105 ? 21.167 -12.586 -8.190 1.00 82.69 105 ALA A CA 1
ATOM 818 C C . ALA A 1 105 ? 22.276 -13.343 -7.443 1.00 82.69 105 ALA A C 1
ATOM 820 O O . ALA A 1 105 ? 22.277 -13.388 -6.207 1.00 82.69 105 ALA A O 1
ATOM 821 N N . SER A 1 106 ? 23.219 -13.936 -8.176 1.00 73.62 106 SER A N 1
ATOM 822 C CA . SER A 1 106 ? 24.361 -14.657 -7.599 1.00 73.62 106 SER A CA 1
ATOM 823 C C . SER A 1 106 ? 25.309 -13.741 -6.806 1.00 73.62 106 SER A C 1
ATOM 825 O O . SER A 1 106 ? 25.253 -12.513 -6.900 1.00 73.62 106 SER A O 1
ATOM 827 N N . THR A 1 107 ? 26.217 -14.323 -6.013 1.00 73.94 107 THR A N 1
ATOM 828 C CA . THR A 1 107 ? 27.184 -13.561 -5.187 1.00 73.94 107 THR A CA 1
ATOM 829 C C . THR A 1 107 ? 28.209 -12.760 -6.002 1.00 73.94 107 THR A C 1
ATOM 831 O O . THR A 1 107 ? 28.891 -11.902 -5.448 1.00 73.94 107 THR A O 1
ATOM 834 N N . ASN A 1 108 ? 28.313 -13.014 -7.312 1.00 73.75 108 ASN A N 1
ATOM 835 C CA . ASN A 1 108 ? 29.258 -12.362 -8.225 1.00 73.75 108 ASN A CA 1
ATOM 836 C C . ASN A 1 108 ? 28.792 -10.998 -8.774 1.00 73.75 108 ASN A C 1
ATOM 838 O O . ASN A 1 108 ? 29.553 -10.357 -9.497 1.00 73.75 108 ASN A O 1
ATOM 842 N N . CYS A 1 109 ? 27.561 -10.564 -8.480 1.00 79.81 109 CYS A N 1
ATOM 843 C CA . CYS A 1 109 ? 27.022 -9.325 -9.033 1.00 79.81 109 CYS A CA 1
ATOM 844 C C . CYS A 1 109 ? 27.815 -8.091 -8.580 1.00 79.81 109 CYS A C 1
ATOM 846 O O . CYS A 1 109 ? 28.182 -7.958 -7.410 1.00 79.81 109 CYS A O 1
ATOM 848 N N . SER A 1 110 ? 28.019 -7.156 -9.511 1.00 81.94 110 SER A N 1
ATOM 849 C CA . SER A 1 110 ? 28.705 -5.884 -9.263 1.00 81.94 110 SER A CA 1
ATOM 850 C C . SER A 1 110 ? 28.075 -5.113 -8.096 1.00 81.94 110 SER A C 1
ATOM 852 O O . SER A 1 110 ? 26.945 -4.622 -8.180 1.00 81.94 110 SER A O 1
ATOM 854 N N . VAL A 1 111 ? 28.831 -4.981 -7.000 1.00 81.69 111 VAL A N 1
ATOM 855 C CA . VAL A 1 111 ? 28.408 -4.283 -5.774 1.00 81.69 111 VAL A CA 1
ATOM 856 C C . VAL A 1 111 ? 27.995 -2.842 -6.074 1.00 81.69 111 VAL A C 1
ATOM 858 O O . VAL A 1 111 ? 26.975 -2.381 -5.567 1.00 81.69 111 VAL A O 1
ATOM 861 N N . ASP A 1 112 ? 28.742 -2.147 -6.936 1.00 82.06 112 ASP A N 1
ATOM 862 C CA . ASP A 1 112 ? 28.451 -0.762 -7.310 1.00 82.06 112 ASP A CA 1
ATOM 863 C C . ASP A 1 112 ? 27.167 -0.633 -8.138 1.00 82.06 112 ASP A C 1
ATOM 865 O O . ASP A 1 112 ? 26.450 0.359 -8.003 1.00 82.06 112 ASP A O 1
ATOM 869 N N . ASP A 1 113 ? 26.843 -1.612 -8.986 1.00 81.31 113 ASP A N 1
ATOM 870 C CA . ASP A 1 113 ? 25.629 -1.566 -9.806 1.00 81.31 113 ASP A CA 1
ATOM 871 C C . ASP A 1 113 ? 24.382 -1.884 -8.982 1.00 81.31 113 ASP A C 1
ATOM 873 O O . ASP A 1 113 ? 23.397 -1.146 -9.055 1.00 81.31 113 ASP A O 1
ATOM 877 N N . VAL A 1 114 ? 24.462 -2.880 -8.095 1.00 86.19 114 VAL A N 1
ATOM 878 C CA . VAL A 1 114 ? 23.408 -3.156 -7.108 1.00 86.19 114 VAL A CA 1
ATOM 879 C C . VAL A 1 114 ? 23.202 -1.939 -6.189 1.00 86.19 114 VAL A C 1
ATOM 881 O O . VAL A 1 114 ? 22.072 -1.500 -5.986 1.00 86.19 114 VAL A O 1
ATOM 884 N N . PHE A 1 115 ? 24.277 -1.305 -5.704 1.00 86.62 115 PHE A N 1
ATOM 885 C CA . PHE A 1 115 ? 24.213 -0.113 -4.843 1.00 86.62 115 PHE A CA 1
ATOM 886 C C . PHE A 1 115 ? 23.492 1.082 -5.497 1.00 86.62 115 PHE A C 1
ATOM 888 O O . PHE A 1 115 ? 22.739 1.800 -4.820 1.00 86.62 115 PHE A O 1
ATOM 895 N N . LYS A 1 116 ? 23.691 1.295 -6.809 1.00 84.25 116 LYS A N 1
ATOM 896 C CA . LYS A 1 116 ? 23.003 2.347 -7.583 1.00 84.25 116 LYS A CA 1
ATOM 897 C C . LYS A 1 116 ? 21.488 2.143 -7.601 1.00 84.25 116 LYS A C 1
ATOM 899 O O . LYS A 1 116 ? 20.758 3.130 -7.526 1.00 84.25 116 LYS A O 1
ATOM 904 N N . VAL A 1 117 ? 21.018 0.896 -7.680 1.00 85.12 117 VAL A N 1
ATOM 905 C CA . VAL A 1 117 ? 19.587 0.582 -7.822 1.00 85.12 117 VAL A CA 1
ATOM 906 C C . VAL A 1 117 ? 18.852 0.384 -6.490 1.00 85.12 117 VAL A C 1
ATOM 908 O O . VAL A 1 117 ? 17.647 0.635 -6.441 1.00 85.12 117 VAL A O 1
ATOM 911 N N . SER A 1 118 ? 19.554 0.019 -5.406 1.00 90.19 118 SER A N 1
ATOM 912 C CA . SER A 1 118 ? 18.990 -0.222 -4.063 1.00 90.19 118 SER A CA 1
ATOM 913 C C . SER A 1 118 ? 18.077 0.902 -3.552 1.00 90.19 118 SER A C 1
ATOM 915 O O . SER A 1 118 ? 18.516 2.045 -3.386 1.00 90.19 118 SER A O 1
ATOM 917 N N . GLN A 1 119 ? 16.832 0.555 -3.208 1.00 90.56 119 GLN A N 1
ATOM 918 C CA . GLN A 1 119 ? 15.784 1.476 -2.728 1.00 90.56 119 GLN A CA 1
ATOM 919 C C . GLN A 1 119 ? 15.674 1.556 -1.191 1.00 90.56 119 GLN A C 1
ATOM 921 O O . GLN A 1 119 ? 14.712 2.101 -0.657 1.00 90.56 119 GLN A O 1
ATOM 926 N N . CYS A 1 120 ? 16.660 1.039 -0.458 1.00 94.19 120 CYS A N 1
ATOM 927 C CA . CYS A 1 120 ? 16.760 1.167 0.997 1.00 94.19 120 CYS A CA 1
ATOM 928 C C . CYS A 1 120 ? 18.198 1.452 1.440 1.00 94.19 120 CYS A C 1
ATOM 930 O O . CYS A 1 120 ? 19.156 1.164 0.713 1.00 94.19 120 CYS A O 1
ATOM 932 N N . ALA A 1 121 ? 18.346 2.009 2.642 1.00 93.56 121 ALA A N 1
ATOM 933 C CA . ALA A 1 121 ? 19.632 2.311 3.256 1.00 93.56 121 ALA 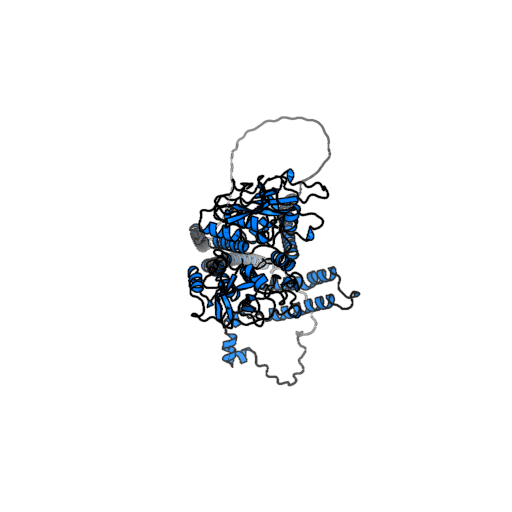A CA 1
ATOM 934 C C . ALA A 1 121 ? 19.692 1.922 4.745 1.00 93.56 121 ALA A C 1
ATOM 936 O O . ALA A 1 121 ? 18.675 1.910 5.437 1.00 93.56 121 ALA A O 1
ATOM 937 N N . VAL A 1 122 ? 20.888 1.605 5.239 1.00 92.38 122 VAL A N 1
ATOM 938 C CA . VAL A 1 122 ? 21.151 1.110 6.605 1.00 92.38 122 VAL A CA 1
ATOM 939 C C . VAL A 1 122 ? 22.371 1.835 7.183 1.00 92.38 122 VAL A C 1
ATOM 941 O O . VAL A 1 122 ? 23.314 2.132 6.450 1.00 92.38 122 VAL A O 1
ATOM 944 N N . GLU A 1 123 ? 22.353 2.153 8.476 1.00 85.62 123 GLU A N 1
ATOM 945 C CA . GLU A 1 123 ? 23.492 2.771 9.176 1.00 85.62 123 GLU A CA 1
ATOM 946 C C . GLU A 1 123 ? 24.605 1.736 9.450 1.00 85.62 123 GLU A C 1
ATOM 948 O O . GLU A 1 123 ? 24.357 0.533 9.464 1.00 85.62 123 GLU A O 1
ATOM 953 N N . ASP A 1 124 ? 25.860 2.172 9.612 1.00 69.62 124 ASP A N 1
ATOM 954 C CA . ASP A 1 124 ? 27.035 1.272 9.643 1.00 69.62 124 ASP A CA 1
ATOM 955 C C . ASP A 1 124 ? 27.262 0.587 11.008 1.00 69.62 124 ASP A C 1
ATOM 957 O O . ASP A 1 124 ? 28.367 0.555 11.548 1.00 69.62 124 ASP A O 1
ATOM 961 N N . ASP A 1 125 ? 26.189 0.067 11.607 1.00 66.69 125 ASP A N 1
ATOM 962 C CA . ASP A 1 125 ? 26.172 -0.526 12.947 1.00 66.69 125 ASP A CA 1
ATOM 963 C C . ASP A 1 125 ? 25.879 -2.042 12.952 1.00 66.69 125 ASP A C 1
ATOM 965 O O . ASP A 1 125 ? 25.648 -2.638 14.014 1.00 66.69 125 ASP A O 1
ATOM 969 N N . VAL A 1 126 ? 25.924 -2.670 11.768 1.00 73.12 126 VAL A N 1
ATOM 970 C CA . VAL A 1 126 ? 25.731 -4.111 11.534 1.00 73.12 126 VAL A CA 1
ATOM 971 C C . VAL A 1 126 ? 27.031 -4.744 11.042 1.00 73.12 126 VAL A C 1
ATOM 973 O O . VAL A 1 126 ? 27.409 -4.602 9.881 1.00 73.12 126 VAL A O 1
ATOM 976 N N . GLN A 1 127 ? 27.701 -5.498 11.917 1.00 71.75 127 GLN A N 1
ATOM 977 C CA . GLN A 1 127 ? 28.951 -6.198 11.580 1.00 71.75 127 GLN A CA 1
ATOM 978 C C . GLN A 1 127 ? 28.770 -7.677 11.204 1.00 71.75 127 GLN A C 1
ATOM 980 O O . GLN A 1 127 ? 29.746 -8.336 10.855 1.00 71.75 127 GLN A O 1
ATOM 985 N N . ILE A 1 128 ? 27.539 -8.202 11.228 1.00 77.25 128 ILE A N 1
ATOM 986 C CA . ILE A 1 128 ? 27.263 -9.594 10.848 1.00 77.25 128 ILE A CA 1
ATOM 987 C C . ILE A 1 128 ? 27.400 -9.739 9.328 1.00 77.25 128 ILE A C 1
ATOM 989 O O . ILE A 1 128 ? 26.502 -9.357 8.574 1.00 77.25 128 ILE A O 1
ATOM 993 N N . LEU A 1 129 ? 28.538 -10.278 8.893 1.00 80.00 129 LEU A N 1
ATOM 994 C CA . LEU A 1 129 ? 28.833 -10.566 7.492 1.00 80.00 129 LEU A CA 1
ATOM 995 C C . LEU A 1 129 ? 28.035 -11.780 7.001 1.00 80.00 129 LEU A C 1
ATOM 997 O O . LEU A 1 129 ? 27.935 -12.796 7.690 1.00 80.00 129 LEU A O 1
ATOM 1001 N N . SER A 1 130 ? 27.514 -11.688 5.780 1.00 78.38 130 SER A N 1
ATOM 1002 C CA . SER A 1 130 ? 26.892 -12.796 5.063 1.00 78.38 130 SER A CA 1
ATOM 1003 C C . SER A 1 130 ? 27.333 -12.825 3.607 1.00 78.38 130 SER A C 1
ATOM 1005 O O . SER A 1 130 ? 27.215 -11.841 2.875 1.00 78.38 130 SER A O 1
ATOM 1007 N N . LYS A 1 131 ? 27.748 -14.015 3.175 1.00 77.62 131 LYS A N 1
ATOM 1008 C CA . LYS A 1 131 ? 27.910 -14.381 1.767 1.00 77.62 131 LYS A CA 1
ATOM 1009 C C . LYS A 1 131 ? 26.581 -14.915 1.227 1.00 77.62 131 LYS A C 1
ATOM 1011 O O . LYS A 1 131 ? 26.457 -16.123 1.029 1.00 77.62 131 LYS A O 1
ATOM 1016 N N . SER A 1 132 ? 25.583 -14.037 1.109 1.00 79.56 132 SER A N 1
ATOM 1017 C CA . SER A 1 132 ? 24.268 -14.315 0.500 1.00 79.56 132 SER A CA 1
ATOM 1018 C C . SER A 1 132 ? 24.221 -13.866 -0.957 1.00 79.56 132 SER A C 1
ATOM 1020 O O . SER A 1 132 ? 24.888 -12.904 -1.318 1.00 79.56 132 SER A O 1
ATOM 1022 N N . SER A 1 133 ? 23.342 -14.468 -1.759 1.00 86.38 133 SER A N 1
ATOM 1023 C CA . SER A 1 133 ? 22.771 -13.822 -2.951 1.00 86.38 133 SER A CA 1
ATOM 1024 C C . SER A 1 133 ? 22.363 -12.370 -2.647 1.00 86.38 133 SER A C 1
ATOM 1026 O O . SER A 1 133 ? 21.775 -12.103 -1.599 1.00 86.38 133 SER A O 1
ATOM 1028 N N . VAL A 1 134 ? 22.671 -11.423 -3.536 1.00 87.69 134 VAL A N 1
ATOM 1029 C CA . VAL A 1 134 ? 22.462 -9.981 -3.266 1.00 87.69 134 VAL A CA 1
ATOM 1030 C C . VAL A 1 134 ? 21.007 -9.530 -3.424 1.00 87.69 134 VAL A C 1
ATOM 1032 O O . VAL A 1 134 ? 20.605 -8.516 -2.858 1.00 87.69 134 VAL A O 1
ATOM 1035 N N . TRP A 1 135 ? 20.215 -10.279 -4.191 1.00 90.44 135 TRP A N 1
ATOM 1036 C CA . TRP A 1 135 ? 18.803 -10.022 -4.464 1.00 90.44 135 TRP A CA 1
ATOM 1037 C C . TRP A 1 135 ? 18.087 -11.335 -4.806 1.00 90.44 135 TRP A C 1
ATOM 1039 O O . TRP A 1 135 ? 18.705 -12.255 -5.343 1.00 90.44 135 TRP A O 1
ATOM 1049 N N . ALA A 1 136 ? 16.789 -11.410 -4.517 1.00 87.56 136 ALA A N 1
ATOM 1050 C CA . ALA A 1 136 ? 15.889 -12.449 -5.007 1.00 87.56 136 ALA A CA 1
ATOM 1051 C C . ALA A 1 136 ? 14.476 -11.880 -5.185 1.00 87.56 136 ALA A C 1
ATOM 1053 O O . ALA A 1 136 ? 14.052 -11.025 -4.401 1.00 87.56 136 ALA A O 1
ATOM 1054 N N . GLU A 1 137 ? 13.782 -12.360 -6.218 1.00 80.25 137 GLU A N 1
ATOM 1055 C CA . GLU A 1 137 ? 12.455 -11.914 -6.661 1.00 80.25 137 GLU A CA 1
ATOM 1056 C C . GLU A 1 137 ? 11.396 -12.000 -5.547 1.00 80.25 137 GLU A C 1
ATOM 1058 O O . GLU A 1 137 ? 11.490 -12.826 -4.639 1.00 80.25 137 GLU A O 1
ATOM 1063 N N . ASP A 1 138 ? 10.381 -11.128 -5.574 1.00 70.00 138 ASP A N 1
ATOM 1064 C CA . ASP A 1 138 ? 9.415 -11.023 -4.480 1.00 70.00 138 ASP A CA 1
ATOM 1065 C C . ASP A 1 138 ? 8.447 -12.218 -4.427 1.00 70.00 138 ASP A C 1
ATOM 1067 O O . ASP A 1 138 ? 7.446 -12.294 -5.141 1.00 70.00 138 ASP A O 1
ATOM 1071 N N . GLY A 1 139 ? 8.754 -13.165 -3.539 1.00 66.25 139 GLY A N 1
ATOM 1072 C CA . GLY A 1 139 ? 7.947 -14.355 -3.293 1.00 66.25 139 GLY A CA 1
ATOM 1073 C C . GLY A 1 139 ? 6.679 -14.125 -2.462 1.00 66.25 139 GLY A C 1
ATOM 1074 O O . GLY A 1 139 ? 6.634 -13.265 -1.582 1.00 66.25 139 GLY A O 1
ATOM 1075 N N . ASP A 1 140 ? 5.661 -14.961 -2.688 1.00 70.31 140 ASP A N 1
ATOM 1076 C CA . ASP A 1 140 ? 4.509 -15.071 -1.786 1.00 70.31 140 ASP A CA 1
ATOM 1077 C C . ASP A 1 140 ? 4.925 -15.790 -0.483 1.00 70.31 140 ASP A C 1
ATOM 1079 O O . ASP A 1 140 ? 5.336 -16.956 -0.497 1.00 70.31 140 ASP A O 1
ATOM 1083 N N . ILE A 1 141 ? 4.788 -15.103 0.653 1.00 76.19 141 ILE A N 1
ATOM 1084 C CA . ILE A 1 141 ? 5.087 -15.602 1.998 1.00 76.19 141 ILE A CA 1
ATOM 1085 C C . ILE A 1 141 ? 4.012 -16.618 2.411 1.00 76.19 141 ILE A C 1
ATOM 1087 O O . ILE A 1 141 ? 2.938 -16.276 2.905 1.00 76.19 141 ILE A O 1
ATOM 1091 N N . ASP A 1 142 ? 4.323 -17.899 2.230 1.00 75.50 142 ASP A N 1
ATOM 1092 C CA . ASP A 1 142 ? 3.439 -19.036 2.528 1.00 75.50 142 ASP A CA 1
ATOM 1093 C C . ASP A 1 142 ? 3.674 -19.659 3.925 1.00 75.50 142 ASP A C 1
ATOM 1095 O O . ASP A 1 142 ? 3.124 -20.709 4.272 1.00 75.50 142 ASP A O 1
ATOM 1099 N N . SER A 1 143 ? 4.569 -19.062 4.712 1.00 82.12 143 SER A N 1
ATOM 1100 C CA . SER A 1 143 ? 4.9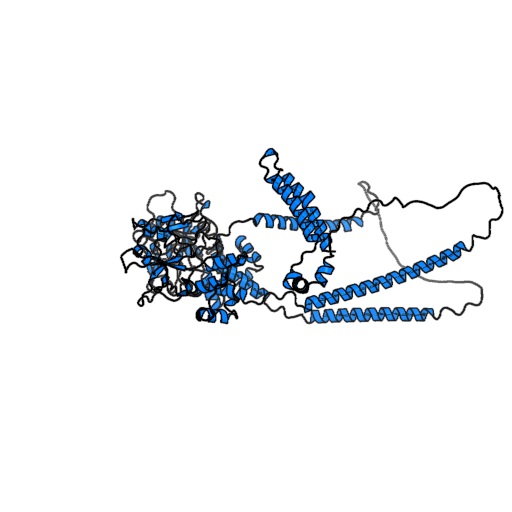81 -19.525 6.036 1.00 82.12 143 SER A CA 1
ATOM 1101 C C . SER A 1 143 ? 5.589 -18.383 6.853 1.00 82.12 143 SER A C 1
ATOM 1103 O O . SER A 1 143 ? 5.810 -17.292 6.346 1.00 82.12 143 SER A O 1
ATOM 1105 N N . VAL A 1 144 ? 5.786 -18.592 8.155 1.00 86.25 144 VAL A N 1
ATOM 1106 C CA . VAL A 1 144 ? 6.219 -17.544 9.094 1.00 86.25 144 VAL A CA 1
ATOM 1107 C C . VAL A 1 144 ? 7.648 -17.095 8.754 1.00 86.25 144 VAL A C 1
ATOM 1109 O O . VAL A 1 144 ? 8.565 -17.891 8.950 1.00 86.25 144 VAL A O 1
ATOM 1112 N N . PRO A 1 145 ? 7.879 -15.846 8.310 1.00 87.38 145 PRO A N 1
ATOM 1113 C CA . PRO A 1 145 ? 9.223 -15.405 7.972 1.00 87.38 145 PRO A CA 1
ATOM 1114 C C . PRO A 1 145 ? 10.037 -15.105 9.239 1.00 87.38 145 PRO A C 1
ATOM 1116 O O . PRO A 1 145 ? 9.510 -14.638 10.262 1.00 87.38 145 PRO A O 1
ATOM 1119 N N . ASP A 1 146 ? 11.342 -15.346 9.142 1.00 88.19 146 ASP A N 1
ATOM 1120 C CA . ASP A 1 146 ? 12.357 -14.946 10.118 1.00 88.19 146 ASP A CA 1
ATOM 1121 C C . ASP A 1 146 ? 13.268 -13.929 9.428 1.00 88.19 146 ASP A C 1
ATOM 1123 O O . ASP A 1 146 ? 14.376 -14.263 9.014 1.00 88.19 146 ASP A O 1
ATOM 1127 N N . VAL A 1 147 ? 12.740 -12.714 9.224 1.00 91.25 147 VAL A N 1
ATOM 1128 C CA . VAL A 1 147 ? 13.406 -11.666 8.439 1.00 91.25 147 VAL A CA 1
ATOM 1129 C C . VAL A 1 147 ? 14.667 -11.196 9.161 1.00 91.25 147 VAL A C 1
ATOM 1131 O O . VAL A 1 147 ? 14.587 -10.725 10.301 1.00 91.25 147 VAL A O 1
ATOM 1134 N N . ARG A 1 148 ? 15.819 -11.297 8.491 1.00 91.25 148 ARG A N 1
ATOM 1135 C CA . ARG A 1 148 ? 17.134 -10.956 9.051 1.00 91.25 148 ARG A CA 1
ATOM 1136 C C . ARG A 1 148 ? 17.905 -9.985 8.168 1.00 91.25 148 ARG A C 1
ATOM 1138 O O . ARG A 1 148 ? 17.809 -10.031 6.943 1.00 91.25 148 ARG A O 1
ATOM 1145 N N . LEU A 1 149 ? 18.676 -9.116 8.814 1.00 92.31 149 LEU A N 1
ATOM 1146 C CA . LEU A 1 149 ? 19.557 -8.143 8.174 1.00 92.31 149 LEU A CA 1
ATOM 1147 C C . LEU A 1 149 ? 21.024 -8.565 8.311 1.00 92.31 149 LEU A C 1
ATOM 1149 O O . LEU A 1 149 ? 21.495 -8.822 9.421 1.00 92.31 149 LEU A O 1
ATOM 1153 N N . TYR A 1 150 ? 21.743 -8.553 7.190 1.00 90.44 150 TYR A N 1
ATOM 1154 C CA . TYR A 1 150 ? 23.165 -8.887 7.110 1.00 90.44 150 TYR A CA 1
ATOM 1155 C C . TYR A 1 150 ? 23.946 -7.840 6.321 1.00 90.44 150 TYR A C 1
ATOM 1157 O O . TYR A 1 150 ? 23.420 -7.241 5.384 1.00 90.44 150 TYR A O 1
ATOM 1165 N N . ARG A 1 151 ? 25.230 -7.671 6.636 1.00 89.62 151 ARG A N 1
ATOM 1166 C CA . ARG A 1 151 ? 26.186 -6.948 5.792 1.00 89.62 151 ARG A CA 1
ATOM 1167 C C . ARG A 1 151 ? 26.686 -7.890 4.700 1.00 89.62 151 ARG A C 1
ATOM 1169 O O . ARG A 1 151 ? 27.133 -8.991 5.007 1.00 89.62 151 ARG A O 1
ATOM 1176 N N . PHE A 1 152 ? 26.587 -7.487 3.438 1.00 87.00 152 PHE A N 1
ATOM 1177 C CA . PHE A 1 152 ? 27.022 -8.327 2.324 1.00 87.00 152 PHE A CA 1
ATOM 1178 C C . PHE A 1 152 ? 28.553 -8.394 2.264 1.00 87.00 152 PHE A C 1
ATOM 1180 O O . PHE A 1 152 ? 29.231 -7.368 2.345 1.00 87.00 152 PHE A O 1
ATOM 1187 N N . GLU A 1 153 ? 29.088 -9.604 2.112 1.00 83.25 153 GLU A N 1
ATOM 1188 C CA . GLU A 1 153 ? 30.506 -9.851 1.859 1.00 83.25 153 GLU A CA 1
ATOM 1189 C C . GLU A 1 153 ? 30.679 -10.406 0.432 1.00 83.25 153 GLU A C 1
ATOM 1191 O O . GLU A 1 153 ? 30.228 -11.526 0.174 1.00 83.25 153 GLU A O 1
ATOM 1196 N N . PRO A 1 154 ? 31.311 -9.659 -0.497 1.00 73.38 154 PRO A N 1
ATOM 1197 C CA . PRO A 1 154 ? 31.575 -10.153 -1.844 1.00 73.38 154 PRO A CA 1
ATOM 1198 C C . PRO A 1 154 ? 32.618 -11.275 -1.825 1.00 73.38 154 PRO A C 1
ATOM 1200 O O . PRO A 1 154 ? 33.489 -11.336 -0.951 1.00 73.38 154 PRO A O 1
ATOM 1203 N N . ASP A 1 155 ? 32.569 -12.153 -2.825 1.00 67.94 155 ASP A N 1
ATOM 1204 C CA . ASP A 1 155 ? 33.626 -13.142 -3.015 1.00 67.94 155 ASP A CA 1
ATOM 1205 C C . ASP A 1 155 ? 34.932 -12.489 -3.495 1.00 67.94 155 ASP A C 1
ATOM 1207 O O . ASP A 1 155 ? 34.933 -11.449 -4.155 1.00 67.94 155 ASP A O 1
ATOM 1211 N N . ALA A 1 156 ? 36.066 -13.083 -3.109 1.00 60.81 156 ALA A N 1
ATOM 1212 C CA . ALA A 1 156 ? 37.383 -12.445 -3.204 1.00 60.81 156 ALA A CA 1
ATOM 1213 C C . ALA A 1 156 ? 37.784 -12.067 -4.643 1.00 60.81 156 ALA A C 1
ATOM 1215 O O . ALA A 1 156 ? 38.495 -11.082 -4.841 1.00 60.81 156 ALA A O 1
ATOM 1216 N N . ASP A 1 157 ? 37.277 -12.806 -5.631 1.00 54.31 157 ASP A N 1
ATOM 1217 C CA . ASP A 1 157 ? 37.552 -12.599 -7.055 1.00 54.31 157 ASP A CA 1
ATOM 1218 C C . ASP A 1 157 ? 36.738 -11.442 -7.673 1.00 54.31 157 ASP A C 1
ATOM 1220 O O . ASP A 1 157 ? 37.071 -10.966 -8.756 1.00 54.31 157 ASP A O 1
ATOM 1224 N N . ALA A 1 158 ? 35.707 -10.935 -6.983 1.00 53.00 158 ALA A N 1
ATOM 1225 C CA . ALA A 1 158 ? 34.897 -9.795 -7.433 1.00 53.00 158 ALA A CA 1
ATOM 1226 C C . ALA A 1 158 ? 35.531 -8.422 -7.107 1.00 53.00 158 ALA A C 1
ATOM 1228 O O . ALA A 1 158 ? 34.980 -7.374 -7.451 1.00 53.00 158 ALA A O 1
ATOM 1229 N N . ILE A 1 159 ? 36.688 -8.393 -6.434 1.00 53.28 159 ILE A N 1
ATOM 1230 C CA . ILE A 1 159 ? 37.337 -7.1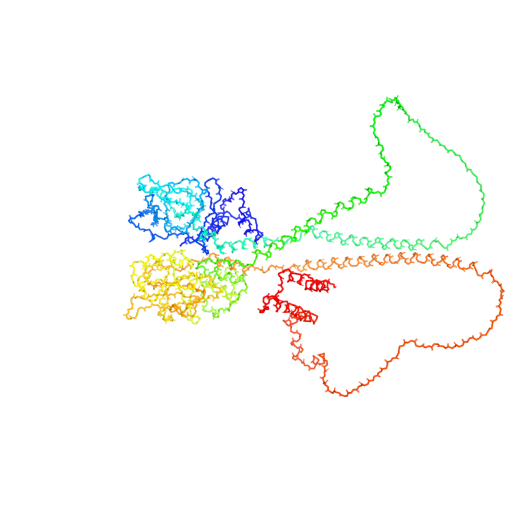56 -5.977 1.00 53.28 159 ILE A CA 1
ATOM 1231 C C . ILE A 1 159 ? 38.226 -6.573 -7.088 1.00 53.28 159 ILE A C 1
ATOM 1233 O O . ILE A 1 159 ? 39.450 -6.720 -7.084 1.00 53.28 159 ILE A O 1
ATOM 1237 N N . THR A 1 160 ? 37.626 -5.845 -8.034 1.00 49.50 160 THR A N 1
ATOM 1238 C CA . THR A 1 160 ? 38.400 -5.054 -9.006 1.00 49.50 160 THR A CA 1
ATOM 1239 C C . THR A 1 160 ? 39.188 -3.935 -8.316 1.00 49.50 160 THR A C 1
ATOM 1241 O O . THR A 1 160 ? 38.692 -3.241 -7.426 1.00 49.50 160 THR A O 1
ATOM 1244 N N . THR A 1 161 ? 40.442 -3.744 -8.725 1.00 44.34 161 THR A N 1
ATOM 1245 C CA . THR A 1 161 ? 41.476 -3.031 -7.960 1.00 44.34 161 THR A CA 1
ATOM 1246 C C . THR A 1 161 ? 41.407 -1.497 -8.037 1.00 44.34 161 THR A C 1
ATOM 1248 O O . THR A 1 161 ? 42.363 -0.863 -8.481 1.00 44.34 161 THR A O 1
ATOM 1251 N N . ASN A 1 162 ? 40.326 -0.867 -7.563 1.00 43.31 162 ASN A N 1
ATOM 1252 C CA . ASN A 1 162 ? 40.303 0.585 -7.333 1.00 43.31 162 ASN A CA 1
ATOM 1253 C C . ASN A 1 162 ? 39.695 0.952 -5.971 1.00 43.31 162 ASN A C 1
ATOM 1255 O O . ASN A 1 162 ? 38.486 0.986 -5.768 1.00 43.31 162 ASN A O 1
ATOM 1259 N N . ARG A 1 163 ? 40.574 1.223 -4.999 1.00 45.75 163 ARG A N 1
ATOM 1260 C CA . ARG A 1 163 ? 40.241 1.374 -3.571 1.00 45.75 163 ARG A CA 1
ATOM 1261 C C . ARG A 1 163 ? 39.805 2.805 -3.207 1.00 45.75 163 ARG A C 1
ATOM 1263 O O . ARG A 1 163 ? 40.303 3.389 -2.247 1.00 45.75 163 ARG A O 1
ATOM 1270 N N . SER A 1 164 ? 38.874 3.381 -3.963 1.00 45.84 164 SER A N 1
ATOM 1271 C CA . SER A 1 164 ? 38.315 4.719 -3.723 1.00 45.84 164 SER A CA 1
ATOM 1272 C C . SER A 1 164 ? 36.872 4.627 -3.214 1.00 45.84 164 SER A C 1
ATOM 1274 O O . SER A 1 164 ? 35.942 4.736 -4.002 1.00 45.84 164 SER A O 1
ATOM 1276 N N . ARG A 1 165 ? 36.716 4.449 -1.889 1.00 53.78 165 ARG A N 1
ATOM 1277 C CA . ARG A 1 165 ? 35.441 4.222 -1.164 1.00 53.78 165 ARG A CA 1
ATOM 1278 C C . ARG A 1 165 ? 34.637 3.032 -1.709 1.00 53.78 165 ARG A C 1
ATOM 1280 O O . ARG A 1 165 ? 33.766 3.202 -2.548 1.00 53.78 165 ARG A O 1
ATOM 1287 N N . ALA A 1 166 ? 34.912 1.837 -1.186 1.00 63.19 166 ALA A N 1
ATOM 1288 C CA . ALA A 1 166 ? 34.115 0.654 -1.502 1.00 63.19 166 ALA A CA 1
ATOM 1289 C C . ALA A 1 166 ? 32.648 0.863 -1.085 1.00 63.19 166 ALA A C 1
ATOM 1291 O O . ALA A 1 166 ? 32.377 1.143 0.085 1.00 63.19 166 ALA A O 1
ATOM 1292 N N . SER A 1 167 ? 31.723 0.709 -2.031 1.00 76.19 167 SER A N 1
ATOM 1293 C CA . SER A 1 167 ? 30.284 0.682 -1.771 1.00 76.19 167 SER A CA 1
ATOM 1294 C C . SER A 1 167 ? 29.950 -0.459 -0.810 1.00 76.19 167 SER A C 1
ATOM 1296 O O . SER A 1 167 ? 30.239 -1.619 -1.096 1.00 76.19 167 SER A O 1
ATOM 1298 N N . VAL A 1 168 ? 29.349 -0.155 0.342 1.00 86.06 168 VAL A N 1
ATOM 1299 C CA . VAL A 1 168 ? 28.917 -1.179 1.306 1.00 86.06 168 VAL A CA 1
ATOM 1300 C C . VAL A 1 168 ? 27.438 -1.489 1.085 1.00 86.06 168 VAL A C 1
ATOM 1302 O O . VAL A 1 168 ? 26.592 -0.589 1.069 1.00 86.06 168 VAL A O 1
ATOM 1305 N N . LEU A 1 169 ? 27.139 -2.778 0.924 1.00 89.50 169 LEU A N 1
ATOM 1306 C CA . LEU A 1 169 ? 25.790 -3.318 0.791 1.00 89.50 169 LEU A CA 1
ATOM 1307 C C . LEU A 1 169 ? 25.368 -4.092 2.042 1.00 89.50 169 LEU A C 1
ATOM 1309 O O . LEU A 1 169 ? 26.176 -4.711 2.737 1.00 89.50 169 LEU A O 1
ATOM 1313 N N . PHE A 1 170 ? 24.063 -4.106 2.265 1.00 92.06 170 PHE A N 1
ATOM 1314 C CA . PHE A 1 170 ? 23.366 -4.933 3.235 1.00 92.06 170 PHE A CA 1
ATOM 1315 C C . PHE A 1 170 ? 22.274 -5.728 2.511 1.00 92.06 170 PHE A C 1
ATOM 1317 O O . PHE A 1 170 ? 21.752 -5.279 1.493 1.00 92.06 170 PHE A O 1
ATOM 1324 N N . THR A 1 171 ? 21.919 -6.900 3.029 1.00 92.12 171 THR A N 1
ATOM 1325 C CA . THR A 1 171 ? 20.842 -7.747 2.493 1.00 92.12 171 THR A CA 1
ATOM 1326 C C . THR A 1 171 ? 19.799 -8.008 3.571 1.00 92.12 171 THR A C 1
ATOM 1328 O O . THR A 1 171 ? 20.133 -8.372 4.701 1.00 92.12 171 THR A O 1
ATOM 1331 N N . ILE A 1 172 ? 18.530 -7.793 3.222 1.00 93.19 172 ILE A N 1
ATOM 1332 C CA . ILE A 1 172 ? 17.372 -8.195 4.022 1.00 93.19 172 ILE A CA 1
ATOM 1333 C C . ILE A 1 172 ? 16.882 -9.526 3.459 1.00 93.19 172 ILE A C 1
ATOM 1335 O O . ILE A 1 172 ? 16.329 -9.558 2.361 1.00 93.19 172 ILE A O 1
ATOM 1339 N N . ASN A 1 173 ? 17.060 -10.605 4.215 1.00 90.31 173 ASN A N 1
ATOM 1340 C CA . ASN A 1 173 ? 16.653 -11.953 3.827 1.00 90.31 173 ASN A CA 1
ATOM 1341 C C . ASN A 1 173 ? 15.324 -12.312 4.510 1.00 90.31 173 ASN A C 1
ATOM 1343 O O . ASN A 1 173 ? 15.173 -12.068 5.707 1.00 90.31 173 ASN A O 1
ATOM 1347 N N . GLN A 1 174 ? 14.374 -12.921 3.788 1.00 89.00 174 GLN A N 1
ATOM 1348 C CA . GLN A 1 174 ? 13.106 -13.413 4.366 1.00 89.00 174 GLN A CA 1
ATOM 1349 C C . GLN A 1 174 ? 13.308 -14.505 5.437 1.00 89.00 174 GLN A C 1
ATOM 1351 O O . GLN A 1 174 ? 12.499 -14.641 6.361 1.00 89.00 174 GLN A O 1
ATOM 1356 N N . GLU A 1 175 ? 14.374 -15.292 5.297 1.00 83.69 175 GLU A N 1
ATOM 1357 C CA . GLU A 1 175 ? 14.761 -16.367 6.206 1.00 83.69 175 GLU A CA 1
ATOM 1358 C C . GLU A 1 175 ? 16.198 -16.174 6.702 1.00 83.69 175 GLU A C 1
ATOM 1360 O O . GLU A 1 175 ? 17.051 -15.619 6.011 1.00 83.69 175 GLU A O 1
ATOM 1365 N N . ARG A 1 176 ? 16.504 -16.760 7.864 1.00 80.25 176 ARG A N 1
ATOM 1366 C CA . ARG A 1 176 ? 17.876 -16.886 8.386 1.00 80.25 176 ARG A CA 1
ATOM 1367 C C . ARG A 1 176 ? 18.794 -17.750 7.508 1.00 80.25 176 ARG A C 1
ATOM 1369 O O . ARG A 1 176 ? 20.015 -17.698 7.627 1.00 80.25 176 ARG A O 1
ATOM 1376 N N . LYS A 1 177 ? 18.227 -18.601 6.646 1.00 71.69 177 LYS A N 1
ATOM 1377 C CA . LYS A 1 177 ? 19.005 -19.430 5.722 1.00 71.69 177 LYS A CA 1
ATOM 1378 C C . LYS A 1 177 ? 19.486 -18.586 4.545 1.00 71.69 177 LYS A C 1
ATOM 1380 O O . LYS A 1 177 ? 18.732 -18.258 3.638 1.00 71.69 177 LYS A O 1
ATOM 1385 N N . VAL A 1 178 ? 20.775 -18.281 4.576 1.00 69.69 178 VAL A N 1
ATOM 1386 C CA . VAL A 1 178 ? 21.522 -17.579 3.530 1.00 69.69 178 VAL A CA 1
ATOM 1387 C C . VAL A 1 178 ? 21.560 -18.425 2.247 1.00 69.69 178 VAL A C 1
ATOM 1389 O O . VAL A 1 178 ? 22.277 -19.428 2.191 1.00 69.69 178 VAL A O 1
ATOM 1392 N N . LEU A 1 179 ? 20.812 -18.020 1.212 1.00 74.00 179 LEU A N 1
ATOM 1393 C CA . LEU A 1 179 ? 20.965 -18.572 -0.139 1.00 74.00 179 LEU A CA 1
ATOM 1394 C C . LEU A 1 179 ? 22.328 -18.162 -0.712 1.00 74.00 179 LEU A C 1
ATOM 1396 O O . LEU A 1 179 ? 22.761 -17.028 -0.514 1.00 74.00 179 LEU A O 1
ATOM 1400 N N . LYS A 1 180 ? 22.992 -19.085 -1.416 1.00 71.88 180 LYS A N 1
ATOM 1401 C CA . LYS A 1 180 ? 24.305 -18.856 -2.053 1.00 71.88 180 LYS A CA 1
ATOM 1402 C C . LYS A 1 180 ? 24.359 -19.319 -3.504 1.00 71.88 180 LYS A C 1
ATOM 1404 O O . LYS A 1 180 ? 24.956 -18.653 -4.337 1.00 71.88 180 LYS A O 1
ATOM 1409 N N . THR A 1 181 ? 23.753 -20.471 -3.771 1.00 71.38 181 THR A N 1
ATOM 1410 C CA . THR A 1 181 ? 23.775 -21.194 -5.047 1.00 71.38 181 THR A CA 1
ATOM 1411 C C . THR A 1 181 ? 22.417 -21.852 -5.276 1.00 71.38 181 THR A C 1
ATOM 1413 O O . THR A 1 181 ? 21.659 -22.072 -4.325 1.00 71.38 181 THR A O 1
ATOM 1416 N N . THR A 1 182 ? 22.141 -22.245 -6.518 1.00 72.12 182 THR A N 1
ATOM 1417 C CA . THR A 1 182 ? 20.954 -23.027 -6.908 1.00 72.12 182 THR A CA 1
ATOM 1418 C C . THR A 1 182 ? 20.754 -24.323 -6.105 1.00 72.12 182 THR A C 1
ATOM 1420 O O . THR A 1 182 ? 19.616 -24.746 -5.909 1.00 72.12 182 THR A O 1
ATOM 1423 N N . GLU A 1 183 ? 21.819 -24.933 -5.573 1.00 71.88 183 GLU A N 1
ATOM 1424 C CA . GLU A 1 183 ? 21.744 -26.130 -4.712 1.00 71.88 183 GLU A CA 1
ATOM 1425 C C . GLU A 1 183 ? 20.994 -25.876 -3.393 1.00 71.88 183 GLU A C 1
ATOM 1427 O O . GLU A 1 183 ? 20.337 -26.771 -2.862 1.00 71.88 183 GLU A O 1
ATOM 1432 N N . ASN A 1 184 ? 21.057 -24.642 -2.885 1.00 74.06 184 ASN A N 1
ATOM 1433 C CA . ASN A 1 184 ? 20.421 -24.224 -1.637 1.00 74.06 184 ASN A CA 1
ATOM 1434 C C . ASN A 1 184 ? 19.062 -23.532 -1.856 1.00 74.06 184 ASN A C 1
ATOM 1436 O O . ASN A 1 184 ? 18.523 -22.962 -0.904 1.00 74.06 184 ASN A O 1
ATOM 1440 N N . CYS A 1 185 ? 18.503 -23.566 -3.075 1.00 74.88 185 CYS A N 1
ATOM 1441 C CA . CYS A 1 185 ? 17.181 -23.007 -3.373 1.00 74.88 185 CYS A CA 1
ATOM 1442 C C . CYS A 1 185 ? 16.125 -23.554 -2.389 1.00 74.88 185 CYS A C 1
ATOM 1444 O O . CYS A 1 185 ? 15.894 -24.769 -2.353 1.00 74.88 185 CYS A O 1
ATOM 1446 N N . PRO A 1 186 ? 15.439 -22.701 -1.605 1.00 71.19 186 PRO A N 1
ATOM 1447 C CA . PRO A 1 186 ? 14.345 -23.162 -0.764 1.00 71.19 186 PRO A CA 1
ATOM 1448 C C . PRO A 1 186 ? 13.191 -23.688 -1.631 1.00 71.19 186 PRO A C 1
ATOM 1450 O O . PRO A 1 186 ? 12.913 -23.187 -2.718 1.00 71.19 186 PRO A O 1
ATOM 1453 N N . ALA A 1 187 ? 12.454 -24.679 -1.123 1.00 68.19 187 ALA A N 1
ATOM 1454 C CA . ALA A 1 187 ? 11.281 -25.245 -1.807 1.00 68.19 187 ALA A CA 1
ATOM 1455 C C . ALA A 1 187 ? 10.077 -24.272 -1.894 1.00 68.19 187 ALA A C 1
ATOM 1457 O O . ALA A 1 187 ? 9.020 -24.609 -2.435 1.00 68.19 187 ALA A O 1
ATOM 1458 N N . LYS A 1 188 ? 10.217 -23.079 -1.312 1.00 71.19 188 LYS A N 1
ATOM 1459 C CA . LYS A 1 188 ? 9.190 -22.059 -1.100 1.00 71.19 188 LYS A CA 1
ATOM 1460 C C . LYS A 1 188 ? 9.686 -20.721 -1.634 1.00 71.19 188 LYS A C 1
ATOM 1462 O O . LYS A 1 188 ? 10.885 -20.526 -1.808 1.00 71.19 188 LYS A O 1
ATOM 1467 N N . ALA A 1 189 ? 8.753 -19.818 -1.915 1.00 70.44 189 ALA A N 1
ATOM 1468 C CA . ALA A 1 189 ? 9.105 -18.495 -2.400 1.00 70.44 189 ALA A CA 1
ATOM 1469 C C . ALA A 1 189 ? 9.666 -17.639 -1.254 1.00 70.44 189 ALA A C 1
ATOM 1471 O O . ALA A 1 189 ? 9.202 -17.714 -0.114 1.00 70.44 189 ALA A O 1
ATOM 1472 N N . PHE A 1 190 ? 10.695 -16.861 -1.564 1.00 80.88 190 PHE A N 1
ATOM 1473 C CA . PHE A 1 190 ? 11.442 -16.044 -0.619 1.00 80.88 190 PHE A CA 1
ATOM 1474 C C . PHE A 1 190 ? 11.958 -14.806 -1.347 1.00 80.88 190 PHE A C 1
ATOM 1476 O O . PHE A 1 190 ? 12.181 -14.868 -2.552 1.00 80.88 190 PHE A O 1
ATOM 1483 N N . PHE A 1 191 ? 12.180 -13.716 -0.618 1.00 88.12 191 PHE A N 1
ATOM 1484 C CA . PHE A 1 191 ? 12.809 -12.512 -1.154 1.00 88.12 191 PHE A CA 1
ATOM 1485 C C . PHE A 1 191 ? 14.173 -12.246 -0.508 1.00 88.12 191 PHE A C 1
ATOM 1487 O O . PHE A 1 191 ? 14.419 -12.613 0.649 1.00 88.12 191 PHE A O 1
ATOM 1494 N N . ILE A 1 192 ? 15.023 -11.526 -1.244 1.00 90.62 192 ILE A N 1
ATOM 1495 C CA . ILE A 1 192 ? 16.209 -10.850 -0.711 1.00 90.62 192 ILE A CA 1
ATOM 1496 C C . ILE A 1 192 ? 16.224 -9.424 -1.259 1.00 90.62 192 ILE A C 1
ATOM 1498 O O . ILE A 1 192 ? 16.186 -9.227 -2.474 1.00 90.62 192 ILE A O 1
ATOM 1502 N N . VAL A 1 193 ? 16.289 -8.431 -0.372 1.00 92.31 193 VAL A N 1
ATOM 1503 C CA . VAL A 1 193 ? 16.341 -7.012 -0.754 1.00 92.31 193 VAL A CA 1
ATOM 1504 C C . VAL A 1 193 ? 17.732 -6.433 -0.477 1.00 92.31 193 VAL A C 1
ATOM 1506 O O . VAL A 1 193 ? 18.161 -6.451 0.682 1.00 92.31 193 VAL A O 1
ATOM 1509 N N . PRO A 1 194 ? 18.423 -5.870 -1.487 1.00 93.00 194 PRO A N 1
ATOM 1510 C CA . PRO A 1 194 ? 19.657 -5.128 -1.277 1.00 93.00 194 PRO A CA 1
ATOM 1511 C C . PRO A 1 194 ? 19.371 -3.712 -0.760 1.00 93.00 194 PRO A C 1
ATOM 1513 O O . PRO A 1 194 ? 18.623 -2.940 -1.362 1.00 93.00 194 PRO A O 1
ATOM 1516 N N . CYS A 1 195 ? 20.044 -3.341 0.326 1.00 93.62 195 CYS A N 1
ATOM 1517 C CA . CYS A 1 195 ? 20.125 -1.973 0.825 1.00 93.62 195 CYS A CA 1
ATOM 1518 C C . CYS A 1 195 ? 21.566 -1.467 0.746 1.00 93.62 195 CYS A C 1
ATOM 1520 O O . CYS A 1 195 ? 22.518 -2.239 0.835 1.00 93.62 195 CYS A O 1
ATOM 1522 N N . LYS A 1 196 ? 21.743 -0.155 0.613 1.00 91.12 196 LYS A N 1
ATOM 1523 C CA . LYS A 1 196 ? 23.060 0.491 0.671 1.00 91.12 196 LYS A CA 1
ATOM 1524 C C . LYS A 1 196 ? 23.406 0.991 2.072 1.00 91.12 196 LYS A C 1
ATOM 1526 O O . LYS A 1 196 ? 22.535 1.182 2.914 1.00 91.12 196 LYS A O 1
ATOM 1531 N N . GLN A 1 197 ? 24.678 1.258 2.323 1.00 89.25 197 GLN A N 1
ATOM 1532 C CA . GLN A 1 197 ? 25.088 2.051 3.478 1.00 89.25 197 GLN A CA 1
ATOM 1533 C C . GLN A 1 197 ? 24.552 3.487 3.367 1.00 89.25 197 GLN A C 1
ATOM 1535 O O . GLN A 1 197 ? 24.711 4.154 2.342 1.00 89.25 197 GLN A O 1
ATOM 1540 N N . LYS A 1 198 ? 23.920 3.971 4.438 1.00 86.25 198 LYS A N 1
ATOM 1541 C CA . LYS A 1 198 ? 23.480 5.357 4.601 1.00 86.25 198 LYS A CA 1
ATOM 1542 C C . LYS A 1 198 ? 24.707 6.221 4.908 1.00 86.25 198 LYS A C 1
ATOM 1544 O O . LYS A 1 198 ? 25.155 6.286 6.046 1.00 86.25 198 LYS A O 1
ATOM 1549 N N . ALA A 1 199 ? 25.270 6.846 3.877 1.00 78.62 199 ALA A N 1
ATOM 1550 C CA . ALA A 1 199 ? 26.393 7.770 4.019 1.00 78.62 199 ALA A CA 1
ATOM 1551 C C . ALA A 1 199 ? 25.928 9.159 4.493 1.00 78.62 199 ALA A C 1
ATOM 1553 O O . ALA A 1 199 ? 24.923 9.678 4.001 1.00 78.62 199 ALA A O 1
ATOM 1554 N N . ASP A 1 200 ? 26.708 9.794 5.375 1.00 64.31 200 ASP A N 1
ATOM 1555 C CA . ASP A 1 200 ? 26.403 11.114 5.956 1.00 64.31 200 ASP A CA 1
ATOM 1556 C C . ASP A 1 200 ? 26.123 12.198 4.901 1.00 64.31 200 ASP A C 1
ATOM 1558 O O . ASP A 1 200 ? 25.277 13.067 5.105 1.00 64.31 200 ASP A O 1
ATOM 1562 N N . THR A 1 201 ? 26.792 12.131 3.744 1.00 61.56 201 THR A N 1
ATOM 1563 C CA . THR A 1 201 ? 26.662 13.120 2.658 1.00 61.56 201 THR A CA 1
ATOM 1564 C C . THR A 1 201 ? 25.261 13.192 2.058 1.00 61.56 201 THR A C 1
ATOM 1566 O O . THR A 1 201 ? 24.888 14.234 1.527 1.00 61.56 201 THR A O 1
ATOM 1569 N N . ASN A 1 202 ? 24.492 12.104 2.146 1.00 67.44 202 ASN A N 1
ATOM 1570 C CA . ASN A 1 202 ? 23.161 11.972 1.557 1.00 67.44 202 ASN A CA 1
ATOM 1571 C C . ASN A 1 202 ? 22.102 11.693 2.639 1.00 67.44 202 ASN A C 1
ATOM 1573 O O . ASN A 1 202 ? 21.000 11.247 2.333 1.00 67.44 202 ASN A O 1
ATOM 1577 N N . ALA A 1 203 ? 22.417 11.925 3.919 1.00 63.47 203 ALA A N 1
ATOM 1578 C CA . ALA A 1 203 ? 21.549 11.554 5.038 1.00 63.47 203 ALA A CA 1
ATOM 1579 C C . ALA A 1 203 ? 20.153 12.211 4.995 1.00 63.47 203 ALA A C 1
ATOM 1581 O O . ALA A 1 203 ? 19.213 11.656 5.558 1.00 63.47 203 ALA A O 1
ATOM 1582 N N . GLY A 1 204 ? 20.009 13.354 4.311 1.00 71.56 204 GLY A N 1
ATOM 1583 C CA . GLY A 1 204 ? 18.726 14.035 4.101 1.00 71.56 204 GLY A CA 1
ATOM 1584 C C . GLY A 1 204 ? 17.770 13.333 3.127 1.00 71.56 204 GLY A C 1
ATOM 1585 O O . GLY A 1 204 ? 16.573 13.592 3.189 1.00 71.56 204 GLY A O 1
ATOM 1586 N N . ASP A 1 205 ? 18.269 12.427 2.279 1.00 82.19 205 ASP A N 1
ATOM 1587 C CA . ASP A 1 205 ? 17.451 11.695 1.299 1.00 82.19 205 ASP A CA 1
ATOM 1588 C C . ASP A 1 205 ? 16.786 10.443 1.911 1.00 82.19 205 ASP A C 1
ATOM 1590 O O . ASP A 1 205 ? 15.829 9.907 1.349 1.00 82.19 205 ASP A O 1
ATOM 1594 N N . TRP A 1 206 ? 17.296 9.966 3.057 1.00 88.94 206 TRP A N 1
ATOM 1595 C CA . TRP A 1 206 ? 16.960 8.673 3.668 1.00 88.94 206 TRP A CA 1
ATOM 1596 C C . TRP A 1 206 ? 16.241 8.843 5.006 1.00 88.94 206 TRP A C 1
ATOM 1598 O O . TRP A 1 206 ? 16.864 9.026 6.055 1.00 88.94 206 TRP A O 1
ATOM 1608 N N . CYS A 1 207 ? 14.918 8.706 4.977 1.00 90.50 207 CYS A N 1
ATOM 1609 C CA . CYS A 1 207 ? 14.058 8.785 6.152 1.00 90.50 207 CYS A CA 1
ATOM 1610 C C . CYS A 1 207 ? 13.710 7.384 6.694 1.00 90.50 207 CYS A C 1
ATOM 1612 O O . CYS A 1 207 ? 13.714 6.407 5.940 1.00 90.50 207 CYS A O 1
ATOM 1614 N N . PRO A 1 208 ? 13.338 7.258 7.983 1.00 90.00 208 PRO A N 1
ATOM 1615 C CA . PRO A 1 208 ? 12.542 6.122 8.442 1.00 90.00 208 PRO A CA 1
ATOM 1616 C C . PRO A 1 208 ? 11.271 6.000 7.581 1.00 90.00 208 PRO A C 1
ATOM 1618 O O . PRO A 1 208 ? 10.731 7.030 7.163 1.00 90.00 208 PRO A O 1
ATOM 1621 N N . PRO A 1 209 ? 10.784 4.781 7.302 1.00 90.62 209 PRO A N 1
ATOM 1622 C CA . PRO A 1 209 ? 9.657 4.591 6.404 1.00 90.62 209 PRO A CA 1
ATOM 1623 C C . PRO A 1 209 ? 8.371 5.213 6.938 1.00 90.62 209 PRO A C 1
ATOM 1625 O O . PRO A 1 209 ? 8.093 5.234 8.141 1.00 90.62 209 PRO A O 1
ATOM 1628 N N . SER A 1 210 ? 7.565 5.695 6.000 1.00 85.06 210 SER A N 1
ATOM 1629 C CA . SER A 1 210 ? 6.228 6.209 6.275 1.00 85.06 210 SER A CA 1
ATOM 1630 C C . SER A 1 210 ? 5.314 5.059 6.709 1.00 85.06 210 SER A C 1
ATOM 1632 O O . SER A 1 210 ? 5.421 3.952 6.181 1.00 85.06 210 SER A O 1
ATOM 1634 N N . LYS A 1 211 ? 4.413 5.308 7.671 1.00 80.62 211 LYS A N 1
ATOM 1635 C CA . LYS A 1 211 ? 3.501 4.282 8.208 1.00 80.62 211 LYS A CA 1
ATOM 1636 C C . LYS A 1 211 ? 2.591 3.732 7.097 1.00 80.62 211 LYS A C 1
ATOM 1638 O O . LYS A 1 211 ? 1.760 4.477 6.572 1.00 80.62 211 LYS A O 1
ATOM 1643 N N . GLY A 1 212 ? 2.652 2.432 6.818 1.00 68.50 212 GLY A N 1
ATOM 1644 C CA . GLY A 1 212 ? 1.642 1.746 6.018 1.00 68.50 212 GLY A CA 1
ATOM 1645 C C . GLY A 1 212 ? 0.359 1.590 6.831 1.00 68.50 212 GLY A C 1
ATOM 1646 O O . GLY A 1 212 ? 0.322 0.942 7.884 1.00 68.50 212 GLY A O 1
ATOM 1647 N N . GLY A 1 213 ? -0.736 2.200 6.371 1.00 70.62 213 GLY A N 1
ATOM 1648 C CA . GLY A 1 213 ? -1.970 2.228 7.160 1.00 70.62 213 GLY A CA 1
ATOM 1649 C C . GLY A 1 213 ? -2.712 0.901 7.245 1.00 70.62 213 GLY A C 1
ATOM 1650 O O . GLY A 1 213 ? -3.623 0.797 8.065 1.00 70.62 213 GLY A O 1
ATOM 1651 N N . PHE A 1 214 ? -2.315 -0.125 6.485 1.00 81.19 214 PHE A N 1
ATOM 1652 C CA . PHE A 1 214 ? -2.816 -1.478 6.708 1.00 81.19 214 PHE A CA 1
ATOM 1653 C C . PHE A 1 214 ? -2.494 -1.975 8.131 1.00 81.19 214 PHE A C 1
ATOM 1655 O O . PHE A 1 214 ? -3.371 -2.499 8.822 1.00 81.19 214 PHE A O 1
ATOM 1662 N N . VAL A 1 215 ? -1.274 -1.736 8.625 1.00 87.88 215 VAL A N 1
ATOM 1663 C CA . VAL A 1 215 ? -0.884 -2.129 9.990 1.00 87.88 215 VAL A CA 1
ATOM 1664 C C . VAL A 1 215 ? -1.621 -1.297 11.044 1.00 87.88 215 VAL A C 1
ATOM 1666 O O . VAL A 1 215 ? -2.028 -1.833 12.075 1.00 87.88 215 VAL A O 1
ATOM 1669 N N . ASP A 1 216 ? -1.887 -0.014 10.778 1.00 85.31 216 ASP A N 1
ATOM 1670 C CA . ASP A 1 216 ? -2.676 0.836 11.686 1.00 85.31 216 ASP A CA 1
ATOM 1671 C C . ASP A 1 216 ? -4.170 0.454 11.719 1.00 85.31 216 ASP A C 1
ATOM 1673 O O . ASP A 1 216 ? -4.809 0.577 12.769 1.00 85.31 216 ASP A O 1
ATOM 1677 N N . LEU A 1 217 ? -4.724 -0.036 10.603 1.00 83.00 217 LEU A N 1
ATOM 1678 C CA . LEU A 1 217 ? -6.058 -0.646 10.518 1.00 83.00 217 LEU A CA 1
ATOM 1679 C C . LEU A 1 217 ? -6.132 -1.952 11.312 1.00 83.00 217 LEU A C 1
ATOM 1681 O O . LEU A 1 217 ? -7.082 -2.171 12.063 1.00 83.00 217 LEU A O 1
ATOM 1685 N N . TRP A 1 218 ? -5.118 -2.807 11.183 1.00 87.81 218 TRP A N 1
ATOM 1686 C CA . TRP A 1 218 ? -5.033 -4.055 11.935 1.00 87.81 218 TRP A CA 1
ATOM 1687 C C . TRP A 1 218 ? -4.905 -3.791 13.444 1.00 87.81 218 TRP A C 1
ATOM 1689 O O . TRP A 1 218 ? -5.661 -4.370 14.226 1.00 87.81 218 TRP A O 1
ATOM 1699 N N . LEU A 1 219 ? -4.053 -2.849 13.864 1.00 89.44 219 LEU A N 1
ATOM 1700 C CA . LEU A 1 219 ? -3.981 -2.397 15.258 1.00 89.44 219 LEU A CA 1
ATOM 1701 C C . LEU A 1 219 ? -5.343 -1.917 15.789 1.00 89.44 219 LEU A C 1
ATOM 1703 O O . LEU A 1 219 ? -5.729 -2.285 16.897 1.00 89.44 219 LEU A O 1
ATOM 1707 N N . GLU A 1 220 ? -6.095 -1.118 15.024 1.00 84.94 220 GLU A N 1
ATOM 1708 C CA . GLU A 1 220 ? -7.427 -0.667 15.457 1.00 84.94 220 GLU A CA 1
ATOM 1709 C C . GLU A 1 220 ? -8.413 -1.842 15.585 1.00 84.94 220 GLU A C 1
ATOM 1711 O O . GLU A 1 220 ? -9.180 -1.895 16.546 1.00 84.94 220 GLU A O 1
ATOM 1716 N N . ALA A 1 221 ? -8.347 -2.829 14.687 1.00 84.25 221 ALA A N 1
ATOM 1717 C CA . ALA A 1 221 ? -9.162 -4.037 14.784 1.00 84.25 221 ALA A CA 1
ATOM 1718 C C . ALA A 1 221 ? -8.831 -4.875 16.038 1.00 84.25 221 ALA A C 1
ATOM 1720 O O . ALA A 1 221 ? -9.750 -5.365 16.693 1.00 84.25 221 ALA A O 1
ATOM 1721 N N . GLU A 1 222 ? -7.556 -5.020 16.425 1.00 87.38 222 GLU A N 1
ATOM 1722 C CA . GLU A 1 222 ? -7.187 -5.695 17.684 1.00 87.38 222 GLU A CA 1
ATOM 1723 C C . GLU A 1 222 ? -7.641 -4.899 18.921 1.00 87.38 222 GLU A C 1
ATOM 1725 O O . GLU A 1 222 ? -8.162 -5.480 19.874 1.00 87.38 222 GLU A O 1
ATOM 1730 N N . ARG A 1 223 ? -7.540 -3.564 18.887 1.00 85.94 223 ARG A N 1
ATOM 1731 C CA . ARG A 1 223 ? -8.058 -2.672 19.940 1.00 85.94 223 ARG A CA 1
ATOM 1732 C C . ARG A 1 223 ? -9.575 -2.785 20.110 1.00 85.94 223 ARG A C 1
ATOM 1734 O O . ARG A 1 223 ? -10.089 -2.763 21.227 1.00 85.94 223 ARG A O 1
ATOM 1741 N N . GLN A 1 224 ? -10.318 -2.907 19.013 1.00 79.50 224 GLN A N 1
ATOM 1742 C CA . GLN A 1 224 ? -11.764 -3.097 19.087 1.00 79.50 224 GLN A CA 1
ATOM 1743 C C . GLN A 1 224 ? -12.139 -4.479 19.645 1.00 79.50 224 GLN A C 1
ATOM 1745 O O . GLN A 1 224 ? -13.106 -4.568 20.402 1.00 79.50 224 GLN A O 1
ATOM 1750 N N . LYS A 1 225 ? -11.363 -5.542 19.377 1.00 77.69 225 LYS A N 1
ATOM 1751 C CA . LYS A 1 225 ? -11.558 -6.852 20.035 1.00 77.69 225 LYS A CA 1
ATOM 1752 C C . LYS A 1 225 ? -11.366 -6.772 21.552 1.00 77.69 225 LYS A C 1
ATOM 1754 O O . LYS A 1 225 ? -12.198 -7.289 22.290 1.00 77.69 225 LYS A O 1
ATOM 1759 N N . THR A 1 226 ? -10.316 -6.103 22.036 1.00 69.81 226 THR A N 1
ATOM 1760 C CA . THR A 1 226 ? -10.086 -5.956 23.487 1.00 69.81 226 THR A CA 1
ATOM 1761 C C . THR A 1 226 ? -11.152 -5.103 24.175 1.00 69.81 226 THR A C 1
ATOM 1763 O O . THR A 1 226 ? -11.473 -5.367 25.331 1.00 69.81 226 THR A O 1
ATOM 1766 N N . LYS A 1 227 ? -11.768 -4.143 23.471 1.00 65.56 227 LYS A N 1
ATOM 1767 C CA . LYS A 1 227 ? -12.928 -3.380 23.972 1.00 65.56 227 LYS A CA 1
ATOM 1768 C C . LYS A 1 227 ? -14.261 -4.134 23.938 1.00 65.56 227 LYS A C 1
ATOM 1770 O O . LYS A 1 227 ? -15.101 -3.906 24.802 1.00 65.56 227 LYS A O 1
ATOM 1775 N N . SER A 1 228 ? -14.478 -4.979 22.929 1.00 51.12 228 SER A N 1
ATOM 1776 C CA . SER A 1 228 ? -15.726 -5.740 22.740 1.00 51.12 228 SER A CA 1
ATOM 1777 C C . SER A 1 228 ? -15.758 -7.068 23.503 1.00 51.12 228 SER A C 1
ATOM 1779 O O . SER A 1 228 ? -16.795 -7.733 23.529 1.00 51.12 228 SER A O 1
ATOM 1781 N N . ALA A 1 229 ? -14.668 -7.427 24.191 1.00 41.00 229 ALA A N 1
ATOM 1782 C CA . ALA A 1 229 ? -14.691 -8.439 25.237 1.00 41.00 229 ALA A CA 1
ATOM 1783 C C . ALA A 1 229 ? -15.798 -8.092 26.258 1.00 41.00 229 ALA A C 1
ATOM 1785 O O . ALA A 1 229 ? -15.801 -6.986 26.809 1.00 41.00 229 ALA A O 1
ATOM 1786 N N . PRO A 1 230 ? -16.766 -8.993 26.506 1.00 42.12 230 PRO A N 1
ATOM 1787 C CA . PRO A 1 230 ? -17.969 -8.646 27.243 1.00 42.12 230 PRO A CA 1
ATOM 1788 C C . PRO A 1 230 ? -17.666 -8.330 28.710 1.00 42.12 230 PRO A C 1
ATOM 1790 O O . PRO A 1 230 ? -17.594 -9.213 29.560 1.00 42.12 230 PRO A O 1
ATOM 1793 N N . THR A 1 231 ? -17.660 -7.039 29.042 1.00 41.00 231 THR A N 1
ATOM 1794 C CA . THR A 1 231 ? -17.901 -6.549 30.410 1.00 41.00 231 THR A CA 1
ATOM 1795 C C . THR A 1 231 ? -19.386 -6.653 30.800 1.00 41.00 231 THR A C 1
ATOM 1797 O O . THR A 1 231 ? -19.841 -6.016 31.749 1.00 41.00 231 THR A O 1
ATOM 1800 N N . SER A 1 232 ? -20.153 -7.532 30.136 1.00 42.19 232 SER A N 1
ATOM 1801 C CA . SER A 1 232 ? -21.497 -7.958 30.541 1.00 42.19 232 SER A CA 1
ATOM 1802 C C . SER A 1 232 ? -21.448 -8.941 31.718 1.00 42.19 232 SER A C 1
ATOM 1804 O O . SER A 1 232 ? -22.073 -10.000 31.710 1.00 42.19 232 SER A O 1
ATOM 1806 N N . SER A 1 233 ? -20.722 -8.559 32.763 1.00 42.38 233 SER A N 1
ATOM 1807 C CA . SER A 1 233 ? -20.935 -9.050 34.113 1.00 42.38 233 SER A CA 1
ATOM 1808 C C . SER A 1 233 ? -20.890 -7.849 35.050 1.00 42.38 233 SER A C 1
ATOM 1810 O O . SER A 1 233 ? -19.839 -7.501 35.592 1.00 42.38 233 SER A O 1
ATOM 1812 N N . ILE A 1 234 ? -22.059 -7.240 35.277 1.00 55.28 234 ILE A N 1
ATOM 1813 C CA . ILE A 1 234 ? -22.328 -6.592 36.563 1.00 55.28 234 ILE A CA 1
ATOM 1814 C C . ILE A 1 234 ? -22.097 -7.704 37.583 1.00 55.28 234 ILE A C 1
ATOM 1816 O O . ILE A 1 234 ? -22.902 -8.632 37.680 1.00 55.28 234 ILE A O 1
ATOM 1820 N N . SER A 1 235 ? -20.936 -7.698 38.238 1.00 54.09 235 SER A N 1
ATOM 1821 C CA . SER A 1 235 ? -20.542 -8.821 39.078 1.00 54.09 235 SER A CA 1
ATOM 1822 C C . SER A 1 235 ? -21.571 -8.981 40.194 1.00 54.09 235 SER A C 1
ATOM 1824 O O . SER A 1 235 ? -22.143 -7.993 40.674 1.00 54.09 235 SER A O 1
ATOM 1826 N N . ALA A 1 236 ? -21.805 -10.215 40.643 1.00 55.03 236 ALA A N 1
ATOM 1827 C CA . ALA A 1 236 ? -22.716 -10.449 41.761 1.00 55.03 236 ALA A CA 1
ATOM 1828 C C . ALA A 1 236 ? -22.336 -9.570 42.972 1.00 55.03 236 ALA A C 1
ATOM 1830 O O . ALA A 1 236 ? -23.214 -9.031 43.640 1.00 55.03 236 ALA A O 1
ATOM 1831 N N . ALA A 1 237 ? -21.035 -9.313 43.174 1.00 55.34 237 ALA A N 1
ATOM 1832 C CA . ALA A 1 237 ? -20.520 -8.388 44.180 1.00 55.34 237 ALA A CA 1
ATOM 1833 C C . ALA A 1 237 ? -21.060 -6.950 44.043 1.00 55.34 237 ALA A C 1
ATOM 1835 O O . ALA A 1 237 ? -21.417 -6.359 45.057 1.00 55.34 237 ALA A O 1
ATOM 1836 N N . THR A 1 238 ? -21.196 -6.386 42.834 1.00 62.12 238 THR A N 1
ATOM 1837 C CA . THR A 1 238 ? -21.837 -5.063 42.662 1.00 62.12 238 THR A CA 1
ATOM 1838 C C . THR A 1 238 ? -23.321 -5.060 43.041 1.00 62.12 238 THR A C 1
ATOM 1840 O O . THR A 1 238 ? -23.779 -4.104 43.663 1.00 62.12 238 THR A O 1
ATOM 1843 N N . ILE A 1 239 ? -24.064 -6.137 42.758 1.00 69.19 239 ILE A N 1
ATOM 1844 C CA . ILE A 1 239 ? -25.474 -6.266 43.171 1.00 69.19 239 ILE A CA 1
ATOM 1845 C C . ILE A 1 239 ? -25.573 -6.411 44.699 1.00 69.19 239 ILE A C 1
ATOM 1847 O O . ILE A 1 239 ? -26.368 -5.717 45.337 1.00 69.19 239 ILE A O 1
ATOM 1851 N N . PHE A 1 240 ? -24.720 -7.245 45.304 1.00 70.31 240 PHE A N 1
ATOM 1852 C CA . PHE A 1 240 ? -24.637 -7.397 46.759 1.00 70.31 240 PHE A CA 1
ATOM 1853 C C . PHE A 1 240 ? -24.253 -6.091 47.464 1.00 70.31 240 PHE A C 1
ATOM 1855 O O . PHE A 1 240 ? -24.839 -5.778 48.497 1.00 70.31 240 PHE A O 1
ATOM 1862 N N . LEU A 1 241 ? -23.330 -5.300 46.909 1.00 74.00 241 LEU A N 1
ATOM 1863 C CA . LEU A 1 241 ? -22.905 -4.026 47.494 1.00 74.00 241 LEU A CA 1
ATOM 1864 C C . LEU A 1 241 ? -24.045 -2.994 47.484 1.00 74.00 241 LEU A C 1
ATOM 1866 O O . LEU A 1 241 ? -24.272 -2.328 48.494 1.00 74.00 241 LEU A O 1
ATOM 1870 N N . VAL A 1 242 ? -24.824 -2.908 46.399 1.00 73.94 242 VAL A N 1
ATOM 1871 C CA . VAL A 1 242 ? -26.012 -2.035 46.337 1.00 73.94 242 VAL A CA 1
ATOM 1872 C C . VAL A 1 242 ? -27.094 -2.490 47.328 1.00 73.94 242 VAL A C 1
ATOM 1874 O O . VAL A 1 242 ? -27.607 -1.666 48.086 1.00 73.94 242 VAL A O 1
ATOM 1877 N N . LEU A 1 243 ? -27.399 -3.792 47.401 1.00 77.12 243 LEU A N 1
ATOM 1878 C CA . LEU A 1 243 ? -28.345 -4.344 48.386 1.00 77.12 243 LEU A CA 1
ATOM 1879 C C . LEU A 1 243 ? -27.890 -4.101 49.837 1.00 77.12 243 LEU A C 1
ATOM 1881 O O . LEU A 1 243 ? -28.702 -3.752 50.701 1.00 77.12 243 LEU A O 1
ATOM 1885 N N . PHE A 1 244 ? -26.591 -4.234 50.108 1.00 77.69 244 PHE A N 1
ATOM 1886 C CA . PHE A 1 244 ? -26.006 -3.959 51.418 1.00 77.69 244 PHE A CA 1
ATOM 1887 C C . PHE A 1 244 ? -26.136 -2.477 51.797 1.00 77.69 244 PHE A C 1
ATOM 1889 O O . PHE A 1 244 ? -26.569 -2.163 52.903 1.00 77.69 244 PHE A O 1
ATOM 1896 N N . LEU A 1 245 ? -25.861 -1.547 50.877 1.00 76.31 245 LEU A N 1
ATOM 1897 C CA . LEU A 1 245 ? -26.043 -0.114 51.135 1.00 76.31 245 LEU A CA 1
ATOM 1898 C C . LEU A 1 245 ? -27.513 0.254 51.396 1.00 76.31 245 LEU A C 1
ATOM 1900 O O . LEU A 1 245 ? -27.794 1.011 52.326 1.00 76.31 245 LEU A O 1
ATOM 1904 N N . VAL A 1 246 ? -28.462 -0.307 50.638 1.00 79.81 246 VAL A N 1
ATOM 1905 C CA . VAL A 1 246 ? -29.902 -0.053 50.838 1.00 79.81 246 VAL A CA 1
ATOM 1906 C C . VAL A 1 246 ? -30.379 -0.572 52.200 1.00 79.81 246 VAL A C 1
ATOM 1908 O O . VAL A 1 246 ? -31.075 0.142 52.925 1.00 79.81 246 VAL A O 1
ATOM 1911 N N . THR A 1 247 ? -29.969 -1.780 52.597 1.00 76.50 247 THR A N 1
ATOM 1912 C CA . THR A 1 247 ? -30.319 -2.347 53.915 1.00 76.50 247 THR A CA 1
ATOM 1913 C C . THR A 1 247 ? -29.646 -1.604 55.076 1.00 76.50 247 THR A C 1
ATOM 1915 O O . THR A 1 247 ? -30.270 -1.399 56.123 1.00 76.50 247 THR A O 1
ATOM 1918 N N . LEU A 1 248 ? -28.417 -1.111 54.895 1.00 81.44 248 LEU A N 1
ATOM 1919 C CA . LEU A 1 248 ? -27.715 -0.295 55.890 1.00 81.44 248 LEU A CA 1
ATOM 1920 C C . LEU A 1 248 ? -28.388 1.080 56.076 1.00 81.44 248 LEU A C 1
ATOM 1922 O O . LEU A 1 248 ? -28.607 1.514 57.206 1.00 81.44 248 LEU A O 1
ATOM 1926 N N . VAL A 1 249 ? -28.836 1.736 55.000 1.00 81.00 249 VAL A N 1
ATOM 1927 C CA . VAL A 1 249 ? -29.633 2.977 55.096 1.00 81.00 249 VAL A CA 1
ATOM 1928 C C . VAL A 1 249 ? -31.007 2.727 55.748 1.00 81.00 249 VAL A C 1
ATOM 1930 O O . VAL A 1 249 ? -31.439 3.506 56.606 1.00 81.00 249 VAL A O 1
ATOM 1933 N N . GLY A 1 250 ? -31.682 1.622 55.413 1.00 76.19 250 GLY A N 1
ATOM 1934 C CA . GLY A 1 250 ? -32.962 1.232 56.022 1.00 76.19 250 GLY A CA 1
ATOM 1935 C C . GLY A 1 250 ? -32.862 0.961 57.530 1.00 76.19 250 GLY A C 1
ATOM 1936 O O . GLY A 1 250 ? -33.656 1.469 58.322 1.00 76.19 250 GLY A O 1
ATOM 1937 N N . SER A 1 251 ? -31.838 0.222 57.960 1.00 75.44 251 SER A N 1
ATOM 1938 C CA . SER A 1 251 ? -31.595 -0.060 59.383 1.00 75.44 251 SER A CA 1
ATOM 1939 C C . SER A 1 251 ? -31.200 1.192 60.177 1.00 75.44 251 SER A C 1
ATOM 1941 O O . SER A 1 251 ? -31.727 1.419 61.270 1.00 75.44 251 SER A O 1
ATOM 1943 N N . MET A 1 252 ? -30.352 2.062 59.618 1.00 77.94 252 MET A N 1
ATOM 1944 C CA . MET A 1 252 ? -29.960 3.321 60.264 1.00 77.94 252 MET A CA 1
ATOM 1945 C C . MET A 1 252 ? -31.144 4.281 60.436 1.00 77.94 252 MET A C 1
ATOM 1947 O O . MET A 1 252 ? -31.292 4.899 61.494 1.00 77.94 252 MET A O 1
ATOM 1951 N N . THR A 1 253 ? -32.033 4.381 59.443 1.00 76.88 253 THR A N 1
ATOM 1952 C CA . THR A 1 253 ? -33.251 5.202 59.560 1.00 76.88 253 THR A CA 1
ATOM 1953 C C . THR A 1 253 ? -34.225 4.639 60.601 1.00 76.88 253 THR A C 1
ATOM 1955 O O . THR A 1 253 ? -34.729 5.404 61.429 1.00 76.88 253 THR A O 1
ATOM 1958 N N . ALA A 1 254 ? -34.413 3.315 60.665 1.00 75.25 254 ALA A N 1
ATOM 1959 C CA . ALA A 1 254 ? -35.214 2.664 61.706 1.00 75.25 254 ALA A CA 1
ATOM 1960 C C . ALA A 1 254 ? -34.662 2.910 63.128 1.00 75.25 254 ALA A C 1
ATOM 1962 O O . ALA A 1 254 ? -35.421 3.258 64.039 1.00 75.25 254 ALA A O 1
ATOM 1963 N N . LEU A 1 255 ? -33.340 2.818 63.322 1.00 78.25 255 LEU A N 1
ATOM 1964 C CA . LEU A 1 255 ? -32.667 3.128 64.593 1.00 78.25 255 LEU A CA 1
ATOM 1965 C C . LEU A 1 255 ? -32.857 4.591 65.024 1.00 78.25 255 LEU A C 1
ATOM 1967 O O . LEU A 1 255 ? -33.103 4.870 66.204 1.00 78.25 255 LEU A O 1
ATOM 1971 N N . ILE A 1 256 ? -32.796 5.538 64.084 1.00 79.56 256 ILE A N 1
ATOM 1972 C CA . ILE A 1 256 ? -33.053 6.960 64.361 1.00 79.56 256 ILE A CA 1
ATOM 1973 C C . ILE A 1 256 ? -34.514 7.170 64.791 1.00 79.56 256 ILE A C 1
ATOM 1975 O O . ILE A 1 256 ? -34.764 7.825 65.804 1.00 79.56 256 ILE A O 1
ATOM 1979 N N . VAL A 1 257 ? -35.487 6.564 64.102 1.00 79.00 257 VAL A N 1
ATOM 1980 C CA . VAL A 1 257 ? -36.909 6.644 64.491 1.00 79.00 257 VAL A CA 1
ATOM 1981 C C . VAL A 1 257 ? -37.144 6.025 65.874 1.00 79.00 257 VAL A C 1
ATOM 1983 O O . VAL A 1 257 ? -37.797 6.641 66.721 1.00 79.00 257 VAL A O 1
ATOM 1986 N N . HIS A 1 258 ? -36.567 4.853 66.150 1.00 74.88 258 HIS A N 1
ATOM 1987 C CA . HIS A 1 258 ? -36.707 4.171 67.437 1.00 74.88 258 HIS A CA 1
ATOM 1988 C C . HIS A 1 258 ? -36.102 4.980 68.597 1.00 74.88 258 HIS A C 1
ATOM 1990 O O . HIS A 1 258 ? -36.746 5.173 69.632 1.00 74.88 258 HIS A O 1
ATOM 1996 N N . THR A 1 259 ? -34.897 5.532 68.423 1.00 73.81 259 THR A N 1
ATOM 1997 C CA . THR A 1 259 ? -34.248 6.367 69.450 1.00 73.81 259 THR A CA 1
ATOM 1998 C C . THR A 1 259 ? -34.976 7.694 69.680 1.00 73.81 259 THR A C 1
ATOM 2000 O O . THR A 1 259 ? -35.067 8.141 70.826 1.00 73.81 259 THR A O 1
ATOM 2003 N N . VAL A 1 260 ? -35.570 8.301 68.645 1.00 74.06 260 VAL A N 1
ATOM 2004 C CA . VAL A 1 260 ? -36.443 9.479 68.794 1.00 74.06 260 VAL A CA 1
ATOM 2005 C C . VAL A 1 260 ? -37.743 9.121 69.525 1.00 74.06 260 VAL A C 1
ATOM 2007 O O . VAL A 1 260 ? -38.138 9.857 70.431 1.00 74.06 260 VAL A O 1
ATOM 2010 N N . LYS A 1 261 ? -38.384 7.985 69.211 1.00 73.44 261 LYS A N 1
ATOM 2011 C CA . LYS A 1 261 ? -39.604 7.516 69.897 1.00 73.44 261 LYS A CA 1
ATOM 2012 C C . LYS A 1 261 ? -39.341 7.233 71.383 1.00 73.44 261 LYS A C 1
ATOM 2014 O O . LYS A 1 261 ? -40.053 7.769 72.233 1.00 73.44 261 LYS A O 1
ATOM 2019 N N . LYS A 1 262 ? -38.256 6.519 71.708 1.00 67.19 262 LYS A N 1
ATOM 2020 C CA . LYS A 1 262 ? -37.834 6.241 73.095 1.00 67.19 262 LYS A CA 1
ATOM 2021 C C . LYS A 1 262 ? -37.518 7.528 73.875 1.00 67.19 262 LYS A C 1
ATOM 2023 O O . LYS A 1 262 ? -37.916 7.663 75.029 1.00 67.19 262 LYS A O 1
ATOM 2028 N N . ARG A 1 263 ? -36.886 8.525 73.237 1.00 60.78 263 ARG A N 1
ATOM 2029 C CA . ARG A 1 263 ? -36.638 9.855 73.838 1.00 60.78 263 ARG A CA 1
ATOM 2030 C C . ARG A 1 263 ? -37.896 10.712 74.020 1.00 60.78 263 ARG A C 1
ATOM 2032 O O . ARG A 1 263 ? -37.870 11.611 74.854 1.00 60.78 263 ARG A O 1
ATOM 2039 N N . ARG A 1 264 ? -38.980 10.465 73.273 1.00 57.31 264 ARG A N 1
ATOM 2040 C CA . ARG A 1 264 ? -40.289 11.098 73.523 1.00 57.31 264 ARG A CA 1
ATOM 2041 C C . ARG A 1 264 ? -40.988 10.463 74.726 1.00 57.31 264 ARG A C 1
ATOM 2043 O O . ARG A 1 264 ? -41.460 11.195 75.584 1.00 57.31 264 ARG A O 1
ATOM 2050 N N . GLN A 1 265 ? -40.970 9.134 74.840 1.00 55.25 265 GLN A N 1
ATOM 2051 C CA . GLN A 1 265 ? -41.554 8.423 75.987 1.00 55.25 265 GLN A CA 1
ATOM 2052 C C . GLN A 1 265 ? -40.850 8.768 77.310 1.00 55.25 265 GLN A C 1
ATOM 2054 O O . GLN A 1 265 ? -41.519 9.063 78.295 1.00 55.25 265 GLN A O 1
ATOM 2059 N N . ALA A 1 266 ? -39.515 8.857 77.316 1.00 52.91 266 ALA A N 1
ATOM 2060 C CA . ALA A 1 266 ? -38.747 9.256 78.502 1.00 52.91 266 ALA A CA 1
ATOM 2061 C C . ALA A 1 266 ? -39.046 10.685 79.009 1.00 52.91 266 ALA A C 1
ATOM 2063 O O . ALA A 1 266 ? -38.748 10.991 80.156 1.00 52.91 266 ALA A O 1
ATOM 2064 N N . LYS A 1 267 ? -39.643 11.562 78.186 1.00 51.50 267 LYS A N 1
ATOM 2065 C CA . LYS A 1 267 ? -40.064 12.914 78.598 1.00 51.50 267 LYS A CA 1
ATOM 2066 C C . LYS A 1 267 ? -41.474 12.974 79.196 1.00 51.50 267 LYS A C 1
ATOM 2068 O O . LYS A 1 267 ? -41.857 14.023 79.693 1.00 51.50 267 LYS A O 1
ATOM 2073 N N . SER A 1 268 ? -42.233 11.877 79.163 1.00 44.22 268 SER A N 1
ATOM 2074 C CA . SER A 1 268 ? -43.592 11.808 79.722 1.00 44.22 268 SER A CA 1
ATOM 2075 C C . SER A 1 268 ? -43.629 11.431 81.210 1.00 44.22 268 SER A C 1
ATOM 2077 O O . SER A 1 268 ? -44.706 11.402 81.795 1.00 44.22 268 SER A O 1
ATOM 2079 N N . LEU A 1 269 ? -42.479 11.105 81.809 1.00 46.94 269 LEU A N 1
ATOM 2080 C CA . LEU A 1 269 ? -42.349 10.534 83.160 1.00 46.94 269 LEU A CA 1
ATOM 2081 C C . LEU A 1 269 ? -41.550 11.430 84.123 1.00 46.94 269 LEU A C 1
ATOM 2083 O O . LEU A 1 269 ? -41.112 10.980 85.175 1.00 46.94 269 LEU A O 1
ATOM 2087 N N . THR A 1 270 ? -41.337 12.702 83.773 1.00 44.69 270 THR A N 1
ATOM 2088 C CA . THR A 1 270 ? -40.550 13.657 84.581 1.00 44.69 270 THR A CA 1
ATOM 2089 C C . THR A 1 270 ? -41.309 14.972 84.780 1.00 44.69 270 THR A C 1
ATOM 2091 O O . THR A 1 270 ? -40.785 16.065 84.577 1.00 44.69 270 THR A O 1
ATOM 2094 N N . SER A 1 271 ? -42.597 14.870 85.117 1.00 41.03 271 SER A N 1
ATOM 2095 C CA . SER A 1 271 ? -43.467 16.011 85.458 1.00 41.03 271 SER A CA 1
ATOM 2096 C C . SER A 1 271 ? -44.509 15.630 86.518 1.00 41.03 271 SER A C 1
ATOM 2098 O O . SER A 1 271 ? -45.679 15.990 86.435 1.00 41.03 271 SER A O 1
ATOM 2100 N N . THR A 1 272 ? -44.083 14.864 87.522 1.00 40.22 272 THR A N 1
ATOM 2101 C CA . THR A 1 272 ? -44.815 14.625 88.776 1.00 40.22 272 THR A CA 1
ATOM 2102 C C . THR A 1 272 ? -43.781 14.295 89.860 1.00 40.22 272 THR A C 1
ATOM 2104 O O . THR A 1 272 ? -42.723 13.766 89.528 1.00 40.22 272 THR A O 1
ATOM 2107 N N . SER A 1 273 ? -44.077 14.599 91.128 1.00 31.66 273 SER A N 1
ATOM 2108 C CA . SER A 1 273 ? -43.168 14.475 92.287 1.00 31.66 273 SER A CA 1
ATOM 2109 C C . SER A 1 273 ? -42.097 15.569 92.435 1.00 31.66 273 SER A C 1
ATOM 2111 O O . SER A 1 273 ? -40.897 15.303 92.487 1.00 31.66 273 SER A O 1
ATOM 2113 N N . LEU A 1 274 ? -42.559 16.805 92.627 1.00 38.75 274 LEU A N 1
ATOM 2114 C CA . LEU A 1 274 ? -41.983 17.675 93.656 1.00 38.75 274 LEU A CA 1
ATOM 2115 C C . LEU A 1 274 ? -42.843 17.492 94.912 1.00 38.75 274 LEU A C 1
ATOM 2117 O O . LEU A 1 274 ? -44.038 17.749 94.817 1.00 38.75 274 LEU A O 1
ATOM 2121 N N . TYR A 1 275 ? -42.266 17.036 96.029 1.00 35.38 275 TYR A N 1
ATOM 2122 C CA . TYR A 1 275 ? -42.457 17.589 97.383 1.00 35.38 275 TYR A CA 1
ATOM 2123 C C . TYR A 1 275 ? -41.653 16.793 98.433 1.00 35.38 275 TYR A C 1
ATOM 2125 O O . TYR A 1 275 ? -41.475 15.586 98.300 1.00 35.38 275 TYR A O 1
ATOM 2133 N N . ASN A 1 276 ? -41.266 17.507 99.497 1.00 34.47 276 ASN A N 1
ATOM 2134 C CA . ASN A 1 276 ? -40.828 17.044 100.826 1.00 34.47 276 ASN A CA 1
ATOM 2135 C C . ASN A 1 276 ? -39.330 16.751 101.103 1.00 34.47 276 ASN A C 1
ATOM 2137 O O . ASN A 1 276 ? -38.816 15.659 100.896 1.00 34.47 276 ASN A O 1
ATOM 2141 N N . THR A 1 277 ? -38.712 17.784 101.702 1.00 32.84 277 THR A N 1
ATOM 2142 C CA . THR A 1 277 ? -38.006 17.789 103.010 1.00 32.84 277 THR A CA 1
ATOM 2143 C C . THR A 1 277 ? -36.728 16.967 103.250 1.00 32.84 277 THR A C 1
ATOM 2145 O O . THR A 1 277 ? -36.788 15.772 103.501 1.00 32.84 277 THR A O 1
ATOM 2148 N N . ALA A 1 278 ? -35.628 17.724 103.367 1.00 34.12 278 ALA A N 1
ATOM 2149 C CA . ALA A 1 278 ? -34.871 17.972 104.610 1.00 34.12 278 ALA A CA 1
ATOM 2150 C C . ALA A 1 278 ? -33.959 16.891 105.256 1.00 34.12 278 ALA A C 1
ATOM 2152 O O . ALA A 1 278 ? -34.371 15.779 105.559 1.00 34.12 278 ALA A O 1
ATOM 2153 N N . ASP A 1 279 ? -32.757 17.389 105.584 1.00 30.48 279 ASP A N 1
ATOM 2154 C CA . ASP A 1 279 ? -31.892 17.119 106.746 1.00 30.48 279 ASP A CA 1
ATOM 2155 C C . ASP A 1 279 ? -30.927 15.908 106.858 1.00 30.48 279 ASP A C 1
ATOM 2157 O O . ASP A 1 279 ? -31.271 14.743 106.701 1.00 30.48 279 ASP A O 1
ATOM 2161 N N . ALA A 1 280 ? -29.712 16.296 107.290 1.00 30.53 280 ALA A N 1
ATOM 2162 C CA . ALA A 1 280 ? -28.769 15.646 108.217 1.00 30.53 280 ALA A CA 1
ATOM 2163 C C . ALA A 1 280 ? -27.768 14.530 107.784 1.00 30.53 280 ALA A C 1
ATOM 2165 O O . ALA A 1 280 ? -28.111 13.397 107.480 1.00 30.53 280 ALA A O 1
ATOM 2166 N N . GLU A 1 281 ? -26.487 14.902 107.953 1.00 29.78 281 GLU A N 1
ATOM 2167 C CA . GLU A 1 281 ? -25.379 14.189 108.636 1.00 29.78 281 GLU A CA 1
ATOM 2168 C C . GLU A 1 281 ? -24.650 12.919 108.105 1.00 29.78 281 GLU A C 1
ATOM 2170 O O . GLU A 1 281 ? -25.158 11.808 108.080 1.00 29.78 281 GLU A O 1
ATOM 2175 N N . SER A 1 282 ? -23.329 13.123 107.932 1.00 28.69 282 SER A N 1
ATOM 2176 C CA . SER A 1 282 ? -22.208 12.454 108.646 1.00 28.69 282 SER A CA 1
ATOM 2177 C C . SER A 1 282 ? -21.702 11.036 108.282 1.00 28.69 282 SER A C 1
ATOM 2179 O O . SER A 1 282 ? -22.299 10.021 108.620 1.00 28.69 282 SER A O 1
ATOM 2181 N N . GLY A 1 283 ? -20.448 11.002 107.788 1.00 27.61 283 GLY A N 1
ATOM 2182 C CA . GLY A 1 283 ? -19.455 9.923 107.992 1.00 27.61 283 GLY A CA 1
ATOM 2183 C C . GLY A 1 283 ? -19.595 8.625 107.166 1.00 27.61 283 GLY A C 1
ATOM 2184 O O . GLY A 1 283 ? -20.621 8.374 106.556 1.00 27.61 283 GLY A O 1
ATOM 2185 N N . SER A 1 284 ? -18.602 7.722 107.100 1.00 30.36 284 SER A N 1
ATOM 2186 C CA . SER A 1 284 ? -17.144 7.824 107.329 1.00 30.36 284 SER A CA 1
ATOM 2187 C C . SER A 1 284 ? -16.432 6.524 106.862 1.00 30.36 284 SER A C 1
ATOM 2189 O O . SER A 1 284 ? -17.034 5.458 106.896 1.00 30.36 284 SER A O 1
ATOM 2191 N N . VAL A 1 285 ? -15.118 6.610 106.587 1.00 34.16 285 VAL A N 1
ATOM 2192 C CA . VAL A 1 285 ? -14.085 5.573 106.874 1.00 34.16 285 VAL A CA 1
ATOM 2193 C C . VAL A 1 285 ? -13.801 4.371 105.913 1.00 34.16 285 VAL A C 1
ATOM 2195 O O . VAL A 1 285 ? -14.623 3.490 105.700 1.00 34.16 285 VAL A O 1
ATOM 2198 N N . HIS A 1 286 ? -12.519 4.311 105.482 1.00 34.47 286 HIS A N 1
ATOM 2199 C CA . HIS A 1 286 ? -11.626 3.140 105.229 1.00 34.47 286 HIS A CA 1
ATOM 2200 C C . HIS A 1 286 ? -11.870 2.129 104.073 1.00 34.47 286 HIS A C 1
ATOM 2202 O O . HIS A 1 286 ? -12.995 1.893 103.666 1.00 34.47 286 HIS A O 1
ATOM 2208 N N . ASN A 1 287 ? -10.857 1.412 103.533 1.00 34.97 287 ASN A N 1
ATOM 2209 C CA . ASN A 1 287 ? -9.378 1.576 103.456 1.00 34.97 287 ASN A CA 1
ATOM 2210 C C . ASN A 1 287 ? -8.770 0.550 102.451 1.00 34.97 287 ASN A C 1
ATOM 2212 O O . ASN A 1 287 ? -9.427 -0.430 102.112 1.00 34.97 287 ASN A O 1
ATOM 2216 N N . SER A 1 288 ? -7.469 0.722 102.137 1.00 31.92 288 SER A N 1
ATOM 2217 C CA . SER A 1 288 ? -6.424 -0.336 101.977 1.00 31.92 288 SER A CA 1
ATOM 2218 C C . SER A 1 288 ? -5.753 -0.512 100.598 1.00 31.92 288 SER A C 1
ATOM 2220 O O . SER A 1 288 ? -6.387 -0.856 99.607 1.00 31.92 288 SER A O 1
ATOM 2222 N N . ALA A 1 289 ? -4.418 -0.361 100.593 1.00 35.09 289 ALA A N 1
ATOM 2223 C CA . ALA A 1 289 ? -3.462 -0.806 99.556 1.00 35.09 289 ALA A CA 1
ATOM 2224 C C . ALA A 1 289 ? -2.929 -2.242 99.861 1.00 35.09 289 ALA A C 1
ATOM 2226 O O . ALA A 1 289 ? -3.478 -2.860 100.779 1.00 35.09 289 ALA A O 1
ATOM 2227 N N . PRO A 1 290 ? -1.922 -2.823 99.142 1.00 50.28 290 PRO A N 1
ATOM 2228 C CA . PRO A 1 290 ? -0.481 -2.505 99.334 1.00 50.28 290 PRO A CA 1
ATOM 2229 C C . PRO A 1 290 ? 0.389 -2.607 98.032 1.00 50.28 290 PRO A C 1
ATOM 2231 O O . PRO A 1 290 ? -0.047 -2.172 96.975 1.00 50.28 290 PRO A O 1
ATOM 2234 N N . ARG A 1 291 ? 1.643 -3.114 98.073 1.00 36.78 291 ARG A N 1
ATOM 2235 C CA . ARG A 1 291 ? 2.907 -2.325 98.003 1.00 36.78 291 ARG A CA 1
ATOM 2236 C C . ARG A 1 291 ? 4.171 -3.189 97.720 1.00 36.78 291 ARG A C 1
ATOM 2238 O O . ARG A 1 291 ? 4.495 -3.997 98.582 1.00 36.78 291 ARG A O 1
ATOM 2245 N N . ALA A 1 292 ? 4.959 -2.909 96.660 1.00 32.75 292 ALA A N 1
ATOM 2246 C CA . ALA A 1 292 ? 6.438 -3.129 96.548 1.00 32.75 292 ALA A CA 1
ATOM 2247 C C . ALA A 1 292 ? 6.969 -2.727 95.132 1.00 32.75 292 ALA A C 1
ATOM 2249 O O . ALA A 1 292 ? 6.240 -2.976 94.182 1.00 32.75 292 ALA A O 1
ATOM 2250 N N . GLN A 1 293 ? 8.103 -2.041 94.844 1.00 36.91 293 GLN A N 1
ATOM 2251 C CA . GLN A 1 293 ? 9.484 -1.880 95.405 1.00 36.91 293 GLN A CA 1
ATOM 2252 C C . GLN A 1 293 ? 10.550 -2.869 94.836 1.00 36.91 293 GLN A C 1
ATOM 2254 O O . GLN A 1 293 ? 10.162 -3.989 94.525 1.00 36.91 293 GLN A O 1
ATOM 2259 N N . PRO A 1 294 ? 11.887 -2.579 94.853 1.00 52.81 294 PRO A N 1
ATOM 2260 C CA . PRO A 1 294 ? 12.630 -1.315 94.596 1.00 52.81 294 PRO A CA 1
ATOM 2261 C C . PRO A 1 294 ? 14.043 -1.517 93.912 1.00 52.81 294 PRO A C 1
ATOM 2263 O O . PRO A 1 294 ? 14.325 -2.571 93.355 1.00 52.81 294 PRO A O 1
ATOM 2266 N N . THR A 1 295 ? 14.959 -0.537 94.090 1.00 35.44 295 THR A N 1
ATOM 2267 C CA . THR A 1 295 ? 16.438 -0.473 93.830 1.00 35.44 295 THR A CA 1
ATOM 2268 C C . THR A 1 295 ? 16.924 0.118 92.478 1.00 35.44 295 THR A C 1
ATOM 2270 O O . THR A 1 295 ? 16.262 -0.089 91.471 1.00 35.44 295 THR A O 1
ATOM 2273 N N . MET A 1 296 ? 18.090 0.789 92.316 1.00 31.42 296 MET A N 1
ATOM 2274 C CA . MET A 1 296 ? 18.835 1.862 93.052 1.00 31.42 296 MET A CA 1
ATOM 2275 C C . MET A 1 296 ? 20.362 1.755 92.785 1.00 31.42 296 MET A C 1
ATOM 2277 O O . MET A 1 296 ? 20.946 0.805 93.286 1.00 31.42 296 MET A O 1
ATOM 2281 N N . MET A 1 297 ? 21.015 2.721 92.094 1.00 32.47 297 MET A N 1
ATOM 2282 C CA . MET A 1 297 ? 22.431 3.159 92.308 1.00 32.47 297 MET A CA 1
ATOM 2283 C C . MET A 1 297 ? 22.923 4.278 91.342 1.00 32.47 297 MET A C 1
ATOM 2285 O O . MET A 1 297 ? 22.264 4.580 90.352 1.00 32.47 297 MET A O 1
ATOM 2289 N N . VAL A 1 298 ? 24.058 4.911 91.698 1.00 31.92 298 VAL A N 1
ATOM 2290 C CA . VAL A 1 298 ? 24.666 6.212 91.270 1.00 31.92 298 VAL A CA 1
ATOM 2291 C C . VAL A 1 298 ? 26.176 6.148 91.672 1.00 31.92 298 VAL A C 1
ATOM 2293 O O . VAL A 1 298 ? 26.391 5.484 92.692 1.00 31.92 298 VAL A O 1
ATOM 2296 N N . PRO A 1 299 ? 27.223 6.739 91.001 1.00 46.91 299 PRO A N 1
ATOM 2297 C CA . PRO A 1 299 ? 27.311 8.125 90.463 1.00 46.91 299 PRO A CA 1
ATOM 2298 C C . PRO A 1 299 ? 28.192 8.430 89.191 1.00 46.91 299 PRO A C 1
ATOM 2300 O O . PRO A 1 299 ? 28.894 7.580 88.662 1.00 46.91 299 PRO A O 1
ATOM 2303 N N . SER A 1 300 ? 28.164 9.710 88.764 1.00 32.31 300 SER A N 1
ATOM 2304 C CA . SER A 1 300 ? 29.229 10.616 88.224 1.00 32.31 300 SER A CA 1
ATOM 2305 C C . SER A 1 300 ? 30.375 10.163 87.279 1.00 32.31 300 SER A C 1
ATOM 2307 O O . SER A 1 300 ? 31.254 9.426 87.711 1.00 32.31 300 SER A O 1
ATOM 2309 N N . ASN A 1 301 ? 30.571 10.842 86.121 1.00 29.52 301 ASN A N 1
ATOM 2310 C CA . ASN A 1 301 ? 31.362 12.105 86.017 1.00 29.52 301 ASN A CA 1
ATOM 2311 C C . ASN A 1 301 ? 31.507 12.732 84.588 1.00 29.52 301 ASN A C 1
ATOM 2313 O O . ASN A 1 301 ? 31.611 12.022 83.598 1.00 29.52 301 ASN A O 1
ATOM 2317 N N . PHE A 1 302 ? 31.653 14.072 84.563 1.00 27.12 302 PHE A N 1
ATOM 2318 C CA . PHE A 1 302 ? 32.326 14.969 83.579 1.00 27.12 302 PHE A CA 1
ATOM 2319 C C . PHE A 1 302 ? 31.757 15.291 82.155 1.00 27.12 302 PHE A C 1
ATOM 2321 O O . PHE A 1 302 ? 31.894 14.517 81.217 1.00 27.12 302 PHE A O 1
ATOM 2328 N N . THR A 1 303 ? 31.209 16.520 82.027 1.00 27.28 303 THR A N 1
ATOM 2329 C CA . THR A 1 303 ? 31.464 17.626 81.039 1.00 27.28 303 THR A CA 1
ATOM 2330 C C . THR A 1 303 ? 31.991 17.293 79.615 1.00 27.28 303 THR A C 1
ATOM 2332 O O . THR A 1 303 ? 32.933 16.527 79.485 1.00 27.28 303 THR A O 1
ATOM 2335 N N . ILE A 1 304 ? 31.549 17.895 78.487 1.00 28.16 304 ILE A N 1
ATOM 2336 C CA . ILE A 1 304 ? 31.249 19.319 78.156 1.00 28.16 304 ILE A CA 1
ATOM 2337 C C . ILE A 1 304 ? 30.236 19.420 76.978 1.00 28.16 304 ILE A C 1
ATOM 2339 O O . ILE A 1 304 ? 30.408 18.677 76.019 1.00 28.16 304 ILE A O 1
ATOM 2343 N N . ALA A 1 305 ? 29.278 20.376 77.006 1.00 26.52 305 ALA A N 1
ATOM 2344 C CA . ALA A 1 305 ? 28.862 21.274 75.885 1.00 26.52 305 ALA A CA 1
ATOM 2345 C C . ALA A 1 305 ? 27.416 21.838 76.004 1.00 26.52 305 ALA A C 1
ATOM 2347 O O . ALA A 1 305 ? 26.434 21.126 75.831 1.00 26.52 305 ALA A O 1
ATOM 2348 N N . SER A 1 306 ? 27.326 23.150 76.257 1.00 30.81 306 SER A N 1
ATOM 2349 C CA . SER A 1 306 ? 26.268 24.119 75.876 1.00 30.81 306 SER A CA 1
ATOM 2350 C C . SER A 1 306 ? 24.819 23.673 75.556 1.00 30.81 306 SER A C 1
ATOM 2352 O O . SER A 1 306 ? 24.521 23.223 74.454 1.00 30.81 306 SER A O 1
ATOM 2354 N N . ASN A 1 307 ? 23.912 24.021 76.479 1.00 29.72 307 ASN A N 1
ATOM 2355 C CA . ASN A 1 307 ? 22.556 24.582 76.306 1.00 29.72 307 ASN A CA 1
ATOM 2356 C C . ASN A 1 307 ? 21.811 24.454 74.956 1.00 29.72 307 ASN A C 1
ATOM 2358 O O . ASN A 1 307 ? 22.164 25.119 73.985 1.00 29.72 307 ASN A O 1
ATOM 2362 N N . CYS A 1 308 ? 20.609 23.866 75.014 1.00 26.53 308 CYS A N 1
ATOM 2363 C CA . CYS A 1 308 ? 19.407 24.445 74.394 1.00 26.53 308 CYS A CA 1
ATOM 2364 C C . CYS A 1 308 ? 18.143 24.071 75.202 1.00 26.53 308 CYS A C 1
ATOM 2366 O O . CYS A 1 308 ? 18.126 23.068 75.913 1.00 26.53 308 CYS A O 1
ATOM 2368 N N . THR A 1 309 ? 17.119 24.925 75.153 1.00 31.45 309 THR A N 1
ATOM 2369 C CA . THR A 1 309 ? 15.932 24.933 76.035 1.00 31.45 309 THR A CA 1
ATOM 2370 C C . THR A 1 309 ? 14.719 24.165 75.489 1.00 31.45 309 THR A C 1
ATOM 2372 O O . THR A 1 309 ? 14.722 23.750 74.335 1.00 31.45 309 THR A O 1
ATOM 2375 N N . SER A 1 310 ? 13.674 24.044 76.331 1.00 32.28 310 SER A N 1
ATOM 2376 C CA . SER A 1 310 ? 12.228 23.968 76.001 1.00 32.28 310 SER A CA 1
ATOM 2377 C C . SER A 1 310 ? 11.913 24.070 74.500 1.00 32.28 310 SER A C 1
ATOM 2379 O O . SER A 1 310 ? 12.247 25.071 73.875 1.00 32.28 310 SER A O 1
ATOM 2381 N N . MET A 1 311 ? 11.295 23.090 73.838 1.00 36.38 311 MET A N 1
ATOM 2382 C CA . MET A 1 311 ? 10.006 22.467 74.167 1.00 36.38 311 MET A CA 1
ATOM 2383 C C . MET A 1 311 ? 8.900 23.504 74.415 1.00 36.38 311 MET A C 1
ATOM 2385 O O . MET A 1 311 ? 8.542 23.774 75.556 1.00 36.38 311 MET A O 1
ATOM 2389 N N . ASP A 1 312 ? 8.368 24.054 73.322 1.00 31.84 312 ASP A N 1
ATOM 2390 C CA . ASP A 1 312 ? 6.988 24.535 73.231 1.00 31.84 312 ASP A CA 1
ATOM 2391 C C . ASP A 1 312 ? 6.482 24.479 71.773 1.00 31.84 312 ASP A C 1
ATOM 2393 O O . ASP A 1 312 ? 7.225 24.705 70.824 1.00 31.84 312 ASP A O 1
ATOM 2397 N N . ILE A 1 313 ? 5.213 24.097 71.626 1.00 41.03 313 ILE A N 1
ATOM 2398 C CA . ILE A 1 313 ? 4.246 24.357 70.534 1.00 41.03 313 ILE A CA 1
ATOM 2399 C C . ILE A 1 313 ? 4.773 24.728 69.116 1.00 41.03 313 ILE A C 1
ATOM 2401 O O . ILE A 1 313 ? 4.307 25.689 68.512 1.00 41.03 313 ILE A O 1
ATOM 2405 N N . GLU A 1 314 ? 5.632 23.907 68.499 1.00 38.84 314 GLU A N 1
ATOM 2406 C CA . GLU A 1 314 ? 5.893 23.997 67.038 1.00 38.84 314 GLU A CA 1
ATOM 2407 C C . GLU A 1 314 ? 5.879 22.645 66.292 1.00 38.84 314 GLU A C 1
ATOM 2409 O O . GLU A 1 314 ? 5.642 22.578 65.085 1.00 38.84 314 GLU A O 1
ATOM 2414 N N . THR A 1 315 ? 6.018 21.523 67.003 1.00 38.75 315 THR A N 1
ATOM 2415 C CA . THR A 1 315 ? 6.283 20.201 66.403 1.00 38.75 315 THR A CA 1
ATOM 2416 C C . THR A 1 315 ? 5.065 19.428 65.880 1.00 38.75 315 THR A C 1
ATOM 2418 O O . THR A 1 315 ? 5.246 18.391 65.243 1.00 38.75 315 THR A O 1
ATOM 2421 N N . LEU A 1 316 ? 3.828 19.915 66.064 1.00 38.91 316 LEU A N 1
ATOM 2422 C CA . LEU A 1 316 ? 2.634 19.284 65.466 1.00 38.91 316 LEU A CA 1
ATOM 2423 C C . LEU A 1 316 ? 2.244 19.889 64.101 1.00 38.91 316 LEU A C 1
ATOM 2425 O O . LEU A 1 316 ? 1.696 19.185 63.249 1.00 38.91 316 LEU A O 1
ATOM 2429 N N . ASN A 1 317 ? 2.575 21.164 63.858 1.00 42.94 317 ASN A N 1
ATOM 2430 C CA . ASN A 1 317 ? 2.218 21.881 62.625 1.00 42.94 317 ASN A CA 1
ATOM 2431 C C . ASN A 1 317 ? 3.051 21.411 61.411 1.00 42.94 317 ASN A C 1
ATOM 2433 O O . ASN A 1 317 ? 2.583 21.392 60.270 1.00 42.94 317 ASN A O 1
ATOM 2437 N N . GLU A 1 318 ? 4.270 20.930 61.664 1.00 42.88 318 GLU A N 1
ATOM 2438 C CA . GLU A 1 318 ? 5.217 20.520 60.621 1.00 42.88 318 GLU A CA 1
ATOM 2439 C C . GLU A 1 318 ? 4.825 19.204 59.913 1.00 42.88 318 GLU A C 1
ATOM 2441 O O . GLU A 1 318 ? 5.174 18.978 58.749 1.00 42.88 318 GLU A O 1
ATOM 2446 N N . SER A 1 319 ? 4.010 18.360 60.562 1.00 38.38 319 SER A N 1
ATOM 2447 C CA . SER A 1 319 ? 3.496 17.114 59.965 1.00 38.38 319 SER A CA 1
ATOM 2448 C C . SER A 1 319 ? 2.436 17.352 58.877 1.00 38.38 319 SER A C 1
ATOM 2450 O O . SER A 1 319 ? 2.332 16.572 57.927 1.00 38.38 319 SER A O 1
ATOM 2452 N N . ILE A 1 320 ? 1.689 18.461 58.965 1.00 48.00 320 ILE A N 1
ATOM 2453 C CA . ILE A 1 320 ? 0.649 18.832 57.994 1.00 48.00 320 ILE A CA 1
ATOM 2454 C C . ILE A 1 320 ? 1.272 19.527 56.773 1.00 48.00 320 ILE A C 1
ATOM 2456 O O . ILE A 1 320 ? 0.835 19.291 55.644 1.00 48.00 320 ILE A O 1
ATOM 2460 N N . ARG A 1 321 ? 2.352 20.305 56.948 1.00 44.31 321 ARG A N 1
ATOM 2461 C CA . ARG A 1 321 ? 3.060 20.931 55.815 1.00 44.31 321 ARG A CA 1
ATOM 2462 C C . ARG A 1 321 ? 3.740 19.919 54.894 1.00 44.31 321 ARG A C 1
ATOM 2464 O O . ARG A 1 321 ? 3.570 20.027 53.677 1.00 44.31 321 ARG A O 1
ATOM 2471 N N . ARG A 1 322 ? 4.441 18.906 55.421 1.00 40.97 322 ARG A N 1
ATOM 2472 C CA . ARG A 1 322 ? 5.226 17.976 54.576 1.00 40.97 322 ARG A CA 1
ATOM 2473 C C . ARG A 1 322 ? 4.395 17.085 53.640 1.00 40.97 322 ARG A C 1
ATOM 2475 O O . ARG A 1 322 ? 4.893 16.731 52.579 1.00 40.97 322 ARG A O 1
ATOM 2482 N N . ARG A 1 323 ? 3.116 16.802 53.932 1.00 43.75 323 ARG A N 1
ATOM 2483 C CA . ARG A 1 323 ? 2.223 16.091 52.983 1.00 43.75 323 ARG A CA 1
ATOM 2484 C C . ARG A 1 323 ? 1.636 16.973 51.871 1.00 43.75 323 ARG A C 1
ATOM 2486 O O . ARG A 1 323 ? 1.111 16.442 50.899 1.00 43.75 323 ARG A O 1
ATOM 2493 N N . SER A 1 324 ? 1.744 18.301 51.971 1.00 42.78 324 SER A N 1
ATOM 2494 C CA . SER A 1 324 ? 1.215 19.235 50.958 1.00 42.78 324 SER A CA 1
ATOM 2495 C C . SER A 1 324 ? 2.184 19.542 49.804 1.00 42.78 324 SER A C 1
ATOM 2497 O O . SER A 1 324 ? 1.777 20.119 48.795 1.00 42.78 324 SER A O 1
ATOM 2499 N N . ILE A 1 325 ? 3.459 19.158 49.944 1.00 42.19 325 ILE A N 1
ATOM 2500 C CA . ILE A 1 325 ? 4.536 19.486 48.997 1.00 42.19 325 ILE A CA 1
ATOM 2501 C C . ILE A 1 325 ? 4.699 18.383 47.935 1.00 42.19 325 ILE A C 1
ATOM 2503 O O . ILE A 1 325 ? 4.798 18.702 46.752 1.00 42.19 325 ILE A O 1
ATOM 2507 N N . GLU A 1 326 ? 4.583 17.107 48.322 1.00 40.50 326 GLU A N 1
ATOM 2508 C CA . GLU A 1 326 ? 4.576 15.945 47.408 1.00 40.50 326 GLU A CA 1
ATOM 2509 C C . GLU A 1 326 ? 3.500 16.063 46.307 1.00 40.50 326 GLU A C 1
ATOM 2511 O O . GLU A 1 326 ? 3.792 15.913 45.119 1.00 40.50 326 GLU A O 1
ATOM 2516 N N . LEU A 1 327 ? 2.260 16.442 46.658 1.00 40.44 327 LEU A N 1
ATOM 2517 C CA . LEU A 1 327 ? 1.199 16.619 45.653 1.00 40.44 327 LEU A CA 1
ATOM 2518 C C . LEU A 1 327 ? 1.487 17.757 44.657 1.00 40.44 327 LEU A C 1
ATOM 2520 O O . LEU A 1 327 ? 1.044 17.680 43.509 1.00 40.44 327 LEU A O 1
ATOM 2524 N N . ARG A 1 328 ? 2.239 18.796 45.045 1.00 42.06 328 ARG A N 1
ATOM 2525 C CA . ARG A 1 328 ? 2.522 19.947 44.168 1.00 42.06 328 ARG A CA 1
ATOM 2526 C C . ARG A 1 328 ? 3.620 19.680 43.137 1.00 42.06 328 ARG A C 1
ATOM 2528 O O . ARG A 1 328 ? 3.611 20.338 42.098 1.00 42.06 328 ARG A O 1
ATOM 2535 N N . LEU A 1 329 ? 4.503 18.700 43.352 1.00 35.53 329 LEU A N 1
ATOM 2536 C CA . LEU A 1 329 ? 5.422 18.248 42.297 1.00 35.53 329 LEU A CA 1
ATOM 2537 C C . LEU A 1 329 ? 4.691 17.425 41.220 1.00 35.53 329 LEU A C 1
ATOM 2539 O O . LEU A 1 329 ? 4.977 17.592 40.034 1.00 35.53 329 LEU A O 1
ATOM 2543 N N . SER A 1 330 ? 3.693 16.615 41.597 1.00 42.88 330 SER A N 1
ATOM 2544 C CA . SER A 1 330 ? 2.943 15.779 40.639 1.00 42.88 330 SER A CA 1
ATOM 2545 C C . SER A 1 330 ? 2.139 16.585 39.599 1.00 42.88 330 SER A C 1
ATOM 2547 O O . SER A 1 330 ? 2.075 16.215 38.423 1.00 42.88 330 SER A O 1
ATOM 2549 N N . LEU A 1 331 ? 1.567 17.729 39.995 1.00 42.22 331 LEU A N 1
ATOM 2550 C CA . LEU A 1 331 ? 0.700 18.530 39.122 1.00 42.22 331 LEU A CA 1
ATOM 2551 C C . LEU A 1 331 ? 1.479 19.395 38.111 1.00 42.22 331 LEU A C 1
ATOM 2553 O O . LEU A 1 331 ? 1.007 19.655 37.007 1.00 42.22 331 LEU A O 1
ATOM 2557 N N . ASN A 1 332 ? 2.704 19.804 38.451 1.00 44.56 332 ASN A N 1
ATOM 2558 C CA . ASN A 1 332 ? 3.553 20.562 37.528 1.00 44.56 332 ASN A CA 1
ATOM 2559 C C . ASN A 1 332 ? 4.194 19.660 36.457 1.00 44.56 332 ASN A C 1
ATOM 2561 O O . ASN A 1 332 ? 4.387 20.104 35.325 1.00 44.56 332 ASN A O 1
ATOM 2565 N N . ALA A 1 333 ? 4.444 18.382 36.768 1.00 38.53 333 ALA A N 1
ATOM 2566 C CA . ALA A 1 333 ? 4.875 17.393 35.779 1.00 38.53 333 ALA A CA 1
ATOM 2567 C C . ALA A 1 333 ? 3.781 17.105 34.729 1.00 38.53 333 ALA A C 1
ATOM 2569 O O . ALA A 1 333 ? 4.072 17.019 33.535 1.00 38.53 333 ALA A O 1
ATOM 2570 N N . THR A 1 334 ? 2.510 17.028 35.143 1.00 44.41 334 THR A N 1
ATOM 2571 C CA . THR A 1 334 ? 1.387 16.791 34.215 1.00 44.41 334 THR A CA 1
ATOM 2572 C C . THR A 1 334 ? 1.114 17.980 33.287 1.00 44.41 334 THR A C 1
ATOM 2574 O O . THR A 1 334 ? 0.850 17.766 32.104 1.00 44.41 334 THR A O 1
ATOM 2577 N N . LEU A 1 335 ? 1.276 19.231 33.744 1.00 44.06 335 LEU A N 1
ATOM 2578 C CA . LEU A 1 335 ? 1.183 20.402 32.854 1.00 44.06 335 LEU A CA 1
ATOM 2579 C C . LEU A 1 335 ? 2.335 20.488 31.835 1.00 44.06 335 LEU A C 1
ATOM 2581 O O . LEU A 1 335 ? 2.112 20.903 30.695 1.00 44.06 335 LEU A O 1
ATOM 2585 N N . GLY A 1 336 ? 3.548 20.074 32.220 1.00 37.94 336 GLY A N 1
ATOM 2586 C CA . GLY A 1 336 ? 4.690 19.983 31.301 1.00 37.94 336 GLY A CA 1
ATOM 2587 C C . GLY A 1 336 ? 4.446 18.998 30.153 1.00 37.94 336 GLY A C 1
ATOM 2588 O O . GLY A 1 336 ? 4.824 19.263 29.012 1.00 37.94 336 GLY A O 1
ATOM 2589 N N . LEU A 1 337 ? 3.735 17.902 30.431 1.00 40.69 337 LEU A N 1
ATOM 2590 C CA . LEU A 1 337 ? 3.398 16.879 29.443 1.00 40.69 337 LEU A CA 1
ATOM 2591 C C . LEU A 1 337 ? 2.368 17.384 28.413 1.00 40.69 337 LEU A C 1
ATOM 2593 O O . LEU A 1 337 ? 2.534 17.158 27.216 1.00 40.69 337 LEU A O 1
ATOM 2597 N N . VAL A 1 338 ? 1.358 18.151 28.844 1.00 46.09 338 VAL A N 1
ATOM 2598 C CA . VAL A 1 338 ? 0.306 18.690 27.955 1.00 46.09 338 VAL A CA 1
ATOM 2599 C C . VAL A 1 338 ? 0.833 19.771 26.998 1.00 46.09 338 VAL A C 1
ATOM 2601 O O . VAL A 1 338 ? 0.463 19.773 25.826 1.00 46.09 338 VAL A O 1
ATOM 2604 N N . MET A 1 339 ? 1.731 20.658 27.445 1.00 42.94 339 MET A N 1
ATOM 2605 C CA . MET A 1 339 ? 2.363 21.659 26.561 1.00 42.94 339 MET A CA 1
ATOM 2606 C C . MET A 1 339 ? 3.355 21.041 25.560 1.00 42.94 339 MET A C 1
ATOM 2608 O O . MET A 1 339 ? 3.535 21.577 24.471 1.00 42.94 339 MET A O 1
ATOM 2612 N N . CYS A 1 340 ? 3.986 19.912 25.896 1.00 32.59 340 CYS A N 1
ATOM 2613 C CA . CYS A 1 340 ? 4.867 19.200 24.967 1.00 32.59 340 CYS A CA 1
ATOM 2614 C C . CYS A 1 340 ? 4.061 18.488 23.859 1.00 32.59 340 CYS A C 1
ATOM 2616 O O . CYS A 1 340 ? 4.426 18.529 22.682 1.00 32.59 340 CYS A O 1
ATOM 2618 N N . VAL A 1 341 ? 2.902 17.917 24.212 1.00 44.03 341 VAL A N 1
ATOM 2619 C CA . VAL A 1 341 ? 1.974 17.280 23.260 1.00 44.03 341 VAL A CA 1
ATOM 2620 C C . VAL A 1 341 ? 1.400 18.281 22.246 1.00 44.03 341 VAL A C 1
ATOM 2622 O O . VAL A 1 341 ? 1.225 17.921 21.083 1.00 44.03 341 VAL A O 1
ATOM 2625 N N . THR A 1 342 ? 1.156 19.541 22.624 1.00 45.12 342 THR A N 1
ATOM 2626 C CA . THR A 1 342 ? 0.611 20.548 21.692 1.00 45.12 342 THR A CA 1
ATOM 2627 C C . THR A 1 342 ? 1.630 21.135 20.712 1.00 45.12 342 THR A C 1
ATOM 2629 O O . THR A 1 342 ? 1.210 21.662 19.684 1.00 45.12 342 THR A O 1
ATOM 2632 N N . TRP A 1 343 ? 2.941 21.023 20.967 1.00 31.52 343 TRP A N 1
ATOM 2633 C CA . TRP A 1 343 ? 3.990 21.541 20.067 1.00 31.52 343 TRP A CA 1
ATOM 2634 C C . TRP A 1 343 ? 4.618 20.485 19.141 1.00 31.52 343 TRP A C 1
ATOM 2636 O O . TRP A 1 343 ? 5.202 20.841 18.125 1.00 31.52 343 TRP A O 1
ATOM 2646 N N . LEU A 1 344 ? 4.449 19.190 19.431 1.00 34.28 344 LEU A N 1
ATOM 2647 C CA . LEU A 1 344 ? 4.816 18.099 18.509 1.00 34.28 344 LEU A CA 1
ATOM 2648 C C . LEU A 1 344 ? 3.684 17.705 17.541 1.00 34.28 344 LEU A C 1
ATOM 2650 O O . LEU A 1 344 ? 3.907 16.915 16.627 1.00 34.28 344 LEU A O 1
ATOM 2654 N N 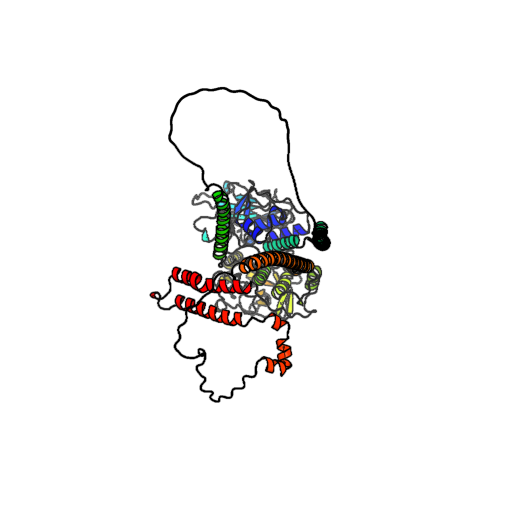. ALA A 1 345 ? 2.470 18.228 17.741 1.00 33.09 345 ALA A N 1
ATOM 2655 C CA . ALA A 1 345 ? 1.285 17.898 16.943 1.00 33.09 345 ALA A CA 1
ATOM 2656 C C . ALA A 1 345 ? 0.992 18.891 15.800 1.00 33.09 345 ALA A C 1
ATOM 2658 O O . ALA A 1 345 ? 0.082 18.655 15.004 1.00 33.09 345 ALA A O 1
ATOM 2659 N N . SER A 1 346 ? 1.748 19.986 15.677 1.00 33.69 346 SER A N 1
ATOM 2660 C CA . SER A 1 346 ? 1.611 20.941 14.572 1.00 33.69 346 SER A CA 1
ATOM 2661 C C . SER A 1 346 ? 2.288 20.435 13.292 1.00 33.69 346 SER A C 1
ATOM 2663 O O . SER A 1 346 ? 3.327 20.942 12.883 1.00 33.69 346 SER A O 1
ATOM 2665 N N . GLY A 1 347 ? 1.651 19.452 12.653 1.00 33.00 347 GLY A N 1
ATOM 2666 C CA . GLY A 1 347 ? 1.678 19.295 11.197 1.00 33.00 347 GLY A CA 1
ATOM 2667 C C . GLY A 1 347 ? 3.007 18.912 10.548 1.00 33.00 347 GLY A C 1
ATOM 2668 O O . GLY A 1 347 ? 3.424 19.583 9.611 1.00 33.00 347 GLY A O 1
ATOM 2669 N N . VAL A 1 348 ? 3.604 17.781 10.937 1.00 31.98 348 VAL A N 1
ATOM 2670 C CA . VAL A 1 348 ? 4.343 16.987 9.939 1.00 31.98 348 VAL A CA 1
ATOM 2671 C C . VAL A 1 348 ? 3.288 16.338 9.035 1.00 31.98 348 VAL A C 1
ATOM 2673 O O . VAL A 1 348 ? 2.452 15.597 9.567 1.00 31.98 348 VAL A O 1
ATOM 2676 N N . PRO A 1 349 ? 3.272 16.591 7.712 1.00 35.28 349 PRO A N 1
ATOM 2677 C CA . PRO A 1 349 ? 2.455 15.808 6.796 1.00 35.28 349 PRO A CA 1
ATOM 2678 C C . PRO A 1 349 ? 2.887 14.347 6.929 1.00 35.28 349 PRO A C 1
ATOM 2680 O O . PRO A 1 349 ? 4.043 14.014 6.673 1.00 35.28 349 PRO A O 1
ATOM 2683 N N . GLN A 1 350 ? 1.986 13.478 7.392 1.00 38.69 350 GLN A N 1
ATOM 2684 C CA . GLN A 1 350 ? 2.246 12.045 7.334 1.00 38.69 350 GLN A CA 1
ATOM 2685 C C . GLN A 1 350 ? 2.256 11.672 5.861 1.00 38.69 350 GLN A C 1
ATOM 2687 O O . GLN A 1 350 ? 1.205 11.707 5.221 1.00 38.69 350 GLN A O 1
ATOM 2692 N N . ALA A 1 351 ? 3.441 11.365 5.341 1.00 40.25 351 ALA A N 1
ATOM 2693 C CA . ALA A 1 351 ? 3.566 10.908 3.976 1.00 40.25 351 ALA A CA 1
ATOM 2694 C C . ALA A 1 351 ? 2.713 9.642 3.797 1.00 40.25 351 ALA A C 1
ATOM 2696 O O . ALA A 1 351 ? 2.793 8.707 4.600 1.00 40.25 351 ALA A O 1
ATOM 2697 N N . MET A 1 352 ? 1.821 9.662 2.810 1.00 47.31 352 MET A N 1
ATOM 2698 C CA . MET A 1 352 ? 0.920 8.546 2.536 1.00 47.31 352 MET A CA 1
ATOM 2699 C C . MET A 1 352 ? 1.657 7.455 1.762 1.00 47.31 352 MET A C 1
ATOM 2701 O O . MET A 1 352 ? 2.590 7.741 1.014 1.00 47.31 352 MET A O 1
ATOM 2705 N N . ALA A 1 353 ? 1.236 6.201 1.940 1.00 49.28 353 ALA A N 1
ATOM 2706 C CA . ALA A 1 353 ? 1.776 5.104 1.155 1.00 49.28 353 ALA A CA 1
ATOM 2707 C C . ALA A 1 353 ? 1.422 5.325 -0.322 1.00 49.28 353 ALA A C 1
ATOM 2709 O O . ALA A 1 353 ? 0.250 5.318 -0.696 1.00 49.28 353 ALA A O 1
ATOM 2710 N N . GLU A 1 354 ? 2.447 5.558 -1.136 1.00 57.78 354 GLU A N 1
ATOM 2711 C CA . GLU A 1 354 ? 2.322 5.820 -2.567 1.00 57.78 354 GLU A CA 1
ATOM 2712 C C . GLU A 1 354 ? 1.578 4.675 -3.269 1.00 57.78 354 GLU A C 1
ATOM 2714 O O . GLU A 1 354 ? 1.923 3.506 -3.093 1.00 57.78 354 GLU A O 1
ATOM 2719 N N . GLY A 1 355 ? 0.555 4.998 -4.062 1.00 64.06 355 GLY A N 1
ATOM 2720 C CA . GLY A 1 355 ? -0.165 4.007 -4.868 1.00 64.06 355 GLY A CA 1
ATOM 2721 C C . GLY A 1 355 ? -1.199 3.142 -4.127 1.00 64.06 355 GLY A C 1
ATOM 2722 O O . GLY A 1 355 ? -2.034 2.518 -4.787 1.00 64.06 355 GLY A O 1
ATOM 2723 N N . ASP A 1 356 ? -1.242 3.138 -2.787 1.00 78.62 356 ASP A N 1
ATOM 2724 C CA . ASP A 1 356 ? -2.330 2.489 -2.037 1.00 78.62 356 ASP A CA 1
ATOM 2725 C C . ASP A 1 356 ? -3.542 3.428 -1.909 1.00 78.62 356 ASP A C 1
ATOM 2727 O O . ASP A 1 356 ? -3.725 4.181 -0.943 1.00 78.62 356 ASP A O 1
ATOM 2731 N N . LEU A 1 357 ? -4.429 3.340 -2.904 1.00 87.44 357 LEU A N 1
ATOM 2732 C CA . LEU A 1 357 ? -5.673 4.104 -2.931 1.00 87.44 357 LEU A CA 1
ATOM 2733 C C . LEU A 1 357 ? -6.587 3.813 -1.730 1.00 87.44 357 LEU A C 1
ATOM 2735 O O . LEU A 1 357 ? -7.301 4.708 -1.272 1.00 87.44 357 LEU A O 1
ATOM 2739 N N . VAL A 1 358 ? -6.585 2.580 -1.210 1.00 89.31 358 VAL A N 1
ATOM 2740 C CA . VAL A 1 358 ? -7.424 2.193 -0.067 1.00 89.31 358 VAL A CA 1
ATOM 2741 C C . VAL A 1 358 ? -6.909 2.864 1.198 1.00 89.31 358 VAL A C 1
ATOM 2743 O O . VAL A 1 358 ? -7.704 3.431 1.952 1.00 89.31 358 VAL A O 1
ATOM 2746 N N . HIS A 1 359 ? -5.591 2.849 1.417 1.00 81.19 359 HIS A N 1
ATOM 2747 C CA . HIS A 1 359 ? -4.961 3.562 2.527 1.00 81.19 359 HIS A CA 1
ATOM 2748 C C . HIS A 1 359 ? -5.268 5.056 2.475 1.00 81.19 359 HIS A C 1
ATOM 2750 O O . HIS A 1 359 ? -5.733 5.614 3.472 1.00 81.19 359 HIS A O 1
ATOM 2756 N N . ARG A 1 360 ? -5.090 5.688 1.312 1.00 84.31 360 ARG A N 1
ATOM 2757 C CA . ARG A 1 360 ? -5.409 7.106 1.103 1.00 84.31 360 ARG A CA 1
ATOM 2758 C C . ARG A 1 360 ? -6.878 7.418 1.414 1.00 84.31 360 ARG A C 1
ATOM 2760 O O . ARG A 1 360 ? -7.161 8.351 2.164 1.00 84.31 360 ARG A O 1
ATOM 2767 N N . LEU A 1 361 ? -7.821 6.618 0.908 1.00 90.75 361 LEU A N 1
ATOM 2768 C CA . LEU A 1 361 ? -9.254 6.767 1.202 1.00 90.75 361 LEU A CA 1
ATOM 2769 C C . LEU A 1 361 ? -9.568 6.610 2.699 1.00 90.75 361 LEU A C 1
ATOM 2771 O O . LEU A 1 361 ? -10.385 7.363 3.231 1.00 90.75 361 LEU A O 1
ATOM 2775 N N . TYR A 1 362 ? -8.896 5.686 3.390 1.00 87.81 362 TYR A N 1
ATOM 2776 C CA . TYR A 1 362 ? -9.030 5.523 4.837 1.00 87.81 362 TYR A CA 1
ATOM 2777 C C . TYR A 1 362 ? -8.457 6.719 5.613 1.00 87.81 362 TYR A C 1
ATOM 2779 O O . TYR A 1 362 ? -9.092 7.191 6.552 1.00 87.81 362 TYR A O 1
ATOM 2787 N N . GLN A 1 363 ? -7.306 7.273 5.216 1.00 82.62 363 GLN A N 1
ATOM 2788 C CA . GLN A 1 363 ? -6.748 8.470 5.862 1.00 82.62 363 GLN A CA 1
ATOM 2789 C C . GLN A 1 363 ? -7.647 9.702 5.687 1.00 82.62 363 GLN A C 1
ATOM 2791 O O . GLN A 1 363 ? -7.804 10.496 6.620 1.00 82.62 363 GLN A O 1
ATOM 2796 N N . LEU A 1 364 ? -8.300 9.846 4.530 1.00 87.69 364 LEU A N 1
ATOM 2797 C CA . LEU A 1 364 ? -9.317 10.877 4.317 1.00 87.69 364 LEU A CA 1
ATOM 2798 C C . LEU A 1 364 ? -10.500 10.698 5.294 1.00 87.69 364 LEU A C 1
ATOM 2800 O O . LEU A 1 364 ? -10.870 11.648 5.983 1.00 87.69 364 LEU A O 1
ATOM 2804 N N . ASP A 1 365 ? -11.023 9.479 5.452 1.00 89.00 365 ASP A N 1
ATOM 2805 C CA . ASP A 1 365 ? -12.113 9.166 6.395 1.00 89.00 365 ASP A CA 1
ATOM 2806 C C . ASP A 1 365 ? -11.691 9.470 7.852 1.00 89.00 365 ASP A C 1
ATOM 2808 O O . ASP A 1 365 ? -12.389 10.165 8.594 1.00 89.00 365 ASP A O 1
ATOM 2812 N N . ARG A 1 366 ? -10.466 9.074 8.234 1.00 83.75 366 ARG A N 1
ATOM 2813 C CA . ARG A 1 366 ? -9.870 9.325 9.559 1.00 83.75 366 ARG A CA 1
ATOM 2814 C C . ARG A 1 366 ? -9.589 10.794 9.871 1.00 83.75 366 ARG A C 1
ATOM 2816 O O . ARG A 1 366 ? -9.598 11.157 11.047 1.00 83.75 366 ARG A O 1
ATOM 2823 N N . THR A 1 367 ? -9.347 11.624 8.860 1.00 81.69 367 THR A N 1
ATOM 2824 C CA . THR A 1 367 ? -9.174 13.082 9.007 1.00 81.69 367 THR A CA 1
ATOM 2825 C C . THR A 1 367 ? -10.499 13.849 8.951 1.00 81.69 367 THR A C 1
ATOM 2827 O O . THR A 1 367 ? -10.504 15.079 9.006 1.00 81.69 367 THR A O 1
ATOM 2830 N N . GLY A 1 368 ? -11.636 13.144 8.883 1.00 83.81 368 GLY A N 1
ATOM 2831 C CA . GLY A 1 368 ? -12.967 13.745 8.835 1.00 83.81 368 GLY A CA 1
ATOM 2832 C C . GLY A 1 368 ? -13.315 14.357 7.477 1.00 83.81 368 GLY A C 1
ATOM 2833 O O . GLY A 1 368 ? -14.247 15.158 7.391 1.00 83.81 368 GLY A O 1
ATOM 2834 N N . LYS A 1 369 ? -12.582 14.006 6.411 1.00 88.81 369 LYS A N 1
ATOM 2835 C CA . LYS A 1 369 ? -12.987 14.343 5.045 1.00 88.81 369 LYS A CA 1
ATOM 2836 C C . LYS A 1 369 ? -14.208 13.510 4.672 1.00 88.81 369 LYS A C 1
ATOM 2838 O O . LYS A 1 369 ? -14.336 12.345 5.036 1.00 88.81 369 LYS A O 1
ATOM 2843 N N . PHE A 1 370 ? -15.098 14.127 3.912 1.00 89.44 370 PHE A N 1
ATOM 2844 C CA . PHE A 1 370 ? -16.308 13.505 3.402 1.00 89.44 370 PHE A CA 1
ATOM 2845 C C . PHE A 1 370 ? -16.232 13.401 1.878 1.00 89.44 370 PHE A C 1
ATOM 2847 O O . PHE A 1 370 ? -15.615 14.237 1.219 1.00 89.44 370 PHE A O 1
ATOM 2854 N N . ALA A 1 371 ? -16.886 12.380 1.336 1.00 92.19 371 ALA A N 1
ATOM 2855 C CA . ALA A 1 371 ? -17.126 12.213 -0.086 1.00 92.19 371 ALA A CA 1
ATOM 2856 C C . ALA A 1 371 ? -18.573 11.773 -0.288 1.00 92.19 371 ALA A C 1
ATOM 2858 O O . ALA A 1 371 ? -19.058 10.910 0.453 1.00 92.19 371 ALA A O 1
ATOM 2859 N N . ASP A 1 372 ? -19.225 12.313 -1.315 1.00 92.44 372 ASP A N 1
ATOM 2860 C CA . ASP A 1 372 ? -20.582 11.915 -1.674 1.00 92.44 372 ASP A CA 1
ATOM 2861 C C . ASP A 1 372 ? -20.662 10.413 -1.948 1.00 92.44 372 ASP A C 1
ATOM 2863 O O . ASP A 1 372 ? -19.742 9.802 -2.516 1.00 92.44 372 ASP A O 1
ATOM 2867 N N . ARG A 1 373 ? -21.774 9.808 -1.522 1.00 93.00 373 ARG A N 1
ATOM 2868 C CA . ARG A 1 373 ? -22.063 8.402 -1.804 1.00 93.00 373 ARG A CA 1
ATOM 2869 C C . ARG A 1 373 ? -22.236 8.200 -3.305 1.00 93.00 373 ARG A C 1
ATOM 2871 O O . ARG A 1 373 ? -22.831 9.020 -3.995 1.00 93.00 373 ARG A O 1
ATOM 2878 N N . ILE A 1 374 ? -21.732 7.078 -3.796 1.00 92.25 374 ILE A N 1
ATOM 2879 C CA . ILE A 1 374 ? -21.868 6.674 -5.186 1.00 92.25 374 ILE A CA 1
ATOM 2880 C C . ILE A 1 374 ? -23.299 6.176 -5.411 1.00 92.25 374 ILE A C 1
ATOM 2882 O O . ILE A 1 374 ? -23.721 5.162 -4.847 1.00 92.25 374 ILE A O 1
ATOM 2886 N N . GLU A 1 375 ? -24.033 6.873 -6.275 1.00 87.88 375 GLU A N 1
ATOM 2887 C CA . GLU A 1 375 ? -25.388 6.509 -6.690 1.00 87.88 375 GLU A CA 1
ATOM 2888 C C . GLU A 1 375 ? -25.409 5.350 -7.704 1.00 87.88 375 GLU A C 1
ATOM 2890 O O . GLU A 1 375 ? -25.737 5.541 -8.878 1.00 87.88 375 GLU A O 1
ATOM 2895 N N . LEU A 1 376 ? -25.088 4.141 -7.249 1.00 88.31 376 LEU A N 1
ATOM 2896 C CA . LEU A 1 376 ? -25.405 2.901 -7.964 1.00 88.31 376 LEU A CA 1
ATOM 2897 C C . LEU A 1 376 ? -26.769 2.381 -7.499 1.00 88.31 376 LEU A C 1
ATOM 2899 O O . LEU A 1 376 ? -27.049 2.381 -6.295 1.00 88.31 376 LEU A O 1
ATOM 2903 N N . SER A 1 377 ? -27.618 1.926 -8.426 1.00 82.56 377 SER A N 1
ATOM 2904 C CA . SER A 1 377 ? -28.827 1.193 -8.043 1.00 82.56 377 SER A CA 1
ATOM 2905 C C . SER A 1 377 ? -28.456 -0.194 -7.501 1.00 82.56 377 SER A C 1
ATOM 2907 O O . SER A 1 377 ? -27.339 -0.676 -7.692 1.00 82.56 377 SER A O 1
ATOM 2909 N N . ALA A 1 378 ? -29.389 -0.869 -6.827 1.00 78.94 378 ALA A N 1
ATOM 2910 C CA . ALA A 1 378 ? -29.125 -2.193 -6.256 1.00 78.94 378 ALA A CA 1
ATOM 2911 C C . ALA A 1 378 ? -28.759 -3.261 -7.311 1.00 78.94 378 ALA A C 1
ATOM 2913 O O . ALA A 1 378 ? -28.107 -4.240 -6.961 1.00 78.94 378 ALA A O 1
ATOM 2914 N N . SER A 1 379 ? -29.151 -3.071 -8.578 1.00 80.69 379 SER A N 1
ATOM 2915 C CA . SER A 1 379 ? -28.749 -3.917 -9.710 1.00 80.69 379 SER A CA 1
ATOM 2916 C C . SER A 1 379 ? -27.392 -3.544 -10.315 1.00 80.69 379 SER A C 1
ATOM 2918 O O . SER A 1 379 ? -26.772 -4.398 -10.941 1.00 80.69 379 SER A O 1
ATOM 2920 N N . ASP A 1 380 ? -26.919 -2.308 -10.122 1.00 86.81 380 ASP A N 1
ATOM 2921 C CA . ASP A 1 380 ? -25.641 -1.833 -10.682 1.00 86.81 380 ASP A CA 1
ATOM 2922 C C . ASP A 1 380 ? -24.448 -2.139 -9.760 1.00 86.81 380 ASP A C 1
ATOM 2924 O O . ASP A 1 380 ? -23.296 -2.052 -10.181 1.00 86.81 380 ASP A O 1
ATOM 2928 N N . VAL A 1 381 ? -24.704 -2.490 -8.493 1.00 90.50 381 VAL A N 1
ATOM 2929 C CA . VAL A 1 381 ? -23.681 -2.969 -7.551 1.00 90.50 381 VAL A CA 1
ATOM 2930 C C . VAL A 1 381 ? -23.403 -4.452 -7.833 1.00 90.50 381 VAL A C 1
ATOM 2932 O O . VAL A 1 381 ? -24.300 -5.275 -7.627 1.00 90.50 381 VAL A O 1
ATOM 2935 N N . PRO A 1 382 ? -22.181 -4.843 -8.252 1.00 93.62 382 PRO A N 1
ATOM 2936 C CA . PRO A 1 382 ? -21.891 -6.235 -8.590 1.00 93.62 382 PRO A CA 1
ATOM 2937 C C . PRO A 1 382 ? -22.139 -7.197 -7.424 1.00 93.62 382 PRO A C 1
ATOM 2939 O O . PRO A 1 382 ? -21.884 -6.878 -6.258 1.00 93.62 382 PRO A O 1
ATOM 2942 N N . SER A 1 383 ? -22.618 -8.405 -7.733 1.00 93.31 383 SER A N 1
ATOM 2943 C CA . SER A 1 383 ? -23.087 -9.350 -6.709 1.00 93.31 383 SER A CA 1
ATOM 2944 C C . SER A 1 383 ? -21.985 -9.742 -5.717 1.00 93.31 383 SER A C 1
ATOM 2946 O O . SER A 1 383 ? -22.248 -9.985 -4.546 1.00 93.31 383 SER A O 1
ATOM 2948 N N . GLU A 1 384 ? -20.739 -9.731 -6.178 1.00 92.94 384 GLU A N 1
ATOM 2949 C CA . GLU A 1 384 ? -19.497 -10.036 -5.472 1.00 92.94 384 GLU A CA 1
ATOM 2950 C C . GLU A 1 384 ? -19.219 -9.020 -4.358 1.00 92.94 384 GLU A C 1
ATOM 2952 O O . GLU A 1 384 ? -18.817 -9.408 -3.259 1.00 92.94 384 GLU A O 1
ATOM 2957 N N . VAL A 1 385 ? -19.508 -7.738 -4.614 1.00 95.69 385 VAL A N 1
ATOM 2958 C CA . VAL A 1 385 ? -19.446 -6.662 -3.616 1.00 95.69 385 VAL A CA 1
ATOM 2959 C C . VAL A 1 385 ? -20.513 -6.899 -2.552 1.00 95.69 385 VAL A C 1
ATOM 2961 O O . VAL A 1 385 ? -20.203 -6.951 -1.363 1.00 95.69 385 VAL A O 1
ATOM 2964 N N . THR A 1 386 ? -21.761 -7.131 -2.965 1.00 94.81 386 THR A N 1
ATOM 2965 C CA . THR A 1 386 ? -22.881 -7.374 -2.039 1.00 94.81 386 THR A CA 1
ATOM 2966 C C . THR A 1 386 ? -22.626 -8.604 -1.156 1.00 94.81 386 THR A C 1
ATOM 2968 O O . THR A 1 386 ? -22.690 -8.494 0.068 1.00 94.81 386 THR A O 1
ATOM 2971 N N . LYS A 1 387 ? -22.184 -9.730 -1.740 1.00 94.88 387 LYS A N 1
ATOM 2972 C CA . LYS A 1 387 ? -21.756 -10.949 -1.022 1.00 94.88 387 LYS A CA 1
ATOM 2973 C C . LYS A 1 387 ? -20.650 -10.675 0.003 1.00 94.88 387 LYS A C 1
ATOM 2975 O O . LYS A 1 387 ? -20.609 -11.336 1.039 1.00 94.88 387 LYS A O 1
ATOM 2980 N N . ARG A 1 388 ? -19.722 -9.746 -0.265 1.00 94.62 388 ARG A N 1
ATOM 2981 C CA . ARG A 1 388 ? -18.655 -9.378 0.683 1.00 94.62 388 ARG A CA 1
ATOM 2982 C C . ARG A 1 388 ? -19.184 -8.546 1.848 1.00 94.62 388 ARG A C 1
ATOM 2984 O O . ARG A 1 388 ? -18.802 -8.812 2.984 1.00 94.62 388 ARG A O 1
ATOM 2991 N N . LEU A 1 389 ? -20.065 -7.584 1.583 1.00 95.31 389 LEU A N 1
ATOM 2992 C CA . LEU A 1 389 ? -20.686 -6.755 2.622 1.00 95.31 389 LEU A CA 1
ATOM 2993 C C . LEU A 1 389 ? -21.611 -7.578 3.530 1.00 95.31 389 LEU A C 1
ATOM 2995 O O . LEU A 1 389 ? -21.580 -7.414 4.749 1.00 95.31 389 LEU A O 1
ATOM 2999 N N . ASP A 1 390 ? -22.350 -8.531 2.958 1.00 94.50 390 ASP A N 1
ATOM 3000 C CA . ASP A 1 390 ? -23.236 -9.429 3.703 1.00 94.50 390 ASP A CA 1
ATOM 3001 C C . ASP A 1 390 ? -22.481 -10.291 4.732 1.00 94.50 390 ASP A C 1
ATOM 3003 O O . ASP A 1 390 ? -22.988 -10.503 5.833 1.00 94.50 390 ASP A O 1
ATOM 3007 N N . LYS A 1 391 ? -21.233 -10.704 4.447 1.00 92.88 391 LYS A N 1
ATOM 3008 C CA . LYS A 1 391 ? -20.368 -11.438 5.402 1.00 92.88 391 LYS A CA 1
ATOM 3009 C C . LYS A 1 391 ? -20.062 -10.662 6.689 1.00 92.88 391 LYS A C 1
ATOM 3011 O O . LYS A 1 391 ? -19.670 -11.276 7.677 1.00 92.88 391 LYS A O 1
ATOM 3016 N N . VAL A 1 392 ? -20.199 -9.336 6.674 1.00 92.38 392 VAL A N 1
ATOM 3017 C CA . VAL A 1 392 ? -20.008 -8.453 7.838 1.00 92.38 392 VAL A CA 1
ATOM 3018 C C . VAL A 1 392 ? -21.299 -7.727 8.238 1.00 92.38 392 VAL A C 1
ATOM 3020 O O . VAL A 1 392 ? -21.255 -6.800 9.038 1.00 92.38 392 VAL A O 1
ATOM 3023 N N . GLY A 1 393 ? -22.455 -8.125 7.695 1.00 92.31 393 GLY A N 1
ATOM 3024 C CA . GLY A 1 393 ? -23.755 -7.524 8.017 1.00 92.31 393 GLY A CA 1
ATOM 3025 C C . GLY A 1 393 ? -23.962 -6.091 7.503 1.00 92.31 393 GLY A C 1
ATOM 3026 O O . GLY A 1 393 ? -24.910 -5.430 7.923 1.00 92.31 393 GLY A O 1
ATOM 3027 N N . LEU A 1 394 ? -23.108 -5.598 6.600 1.00 94.44 394 LEU A N 1
ATOM 3028 C CA . LEU A 1 394 ? -23.209 -4.251 6.033 1.00 94.44 394 LEU A CA 1
ATOM 3029 C C . LEU A 1 394 ? -24.020 -4.239 4.731 1.00 94.44 394 LEU A C 1
ATOM 3031 O O . LEU A 1 394 ? -24.144 -5.245 4.038 1.00 94.44 394 LEU A O 1
ATOM 3035 N N . LYS A 1 395 ? -24.556 -3.067 4.370 1.00 93.44 395 LYS A N 1
ATOM 3036 C CA . LYS A 1 395 ? -25.287 -2.839 3.112 1.00 93.44 395 LYS A CA 1
ATOM 3037 C C . LYS A 1 395 ? -24.707 -1.642 2.369 1.00 93.44 395 LYS A C 1
ATOM 3039 O O . LYS A 1 395 ? -24.415 -0.619 2.988 1.00 93.44 395 LYS A O 1
ATOM 3044 N N . TRP A 1 396 ? -24.596 -1.752 1.044 1.00 94.25 396 TRP A N 1
ATOM 3045 C CA . TRP A 1 396 ? -23.970 -0.740 0.181 1.00 94.25 396 TRP A CA 1
ATOM 3046 C C . TRP A 1 396 ? -24.424 0.714 0.441 1.00 94.25 396 TRP A C 1
ATOM 3048 O O . TRP A 1 396 ? -23.548 1.569 0.586 1.00 94.25 396 TRP A O 1
ATOM 3058 N N . PRO A 1 397 ? -25.732 1.031 0.590 1.00 92.44 397 PRO A N 1
ATOM 3059 C CA . PRO A 1 397 ? -26.179 2.414 0.794 1.00 92.44 397 PRO A CA 1
ATOM 3060 C C . PRO A 1 397 ? -25.818 3.010 2.164 1.00 92.44 397 PRO A C 1
ATOM 3062 O O . PRO A 1 397 ? -25.954 4.217 2.354 1.00 92.44 397 PRO A O 1
ATOM 3065 N N . LEU A 1 398 ? -25.398 2.184 3.131 1.00 91.75 398 LEU A N 1
ATOM 3066 C CA . LEU A 1 398 ? -25.056 2.621 4.489 1.00 91.75 398 LEU A CA 1
ATOM 3067 C C . LEU A 1 398 ? -23.584 3.037 4.625 1.00 91.75 398 LEU A C 1
ATOM 3069 O O . LEU A 1 398 ? -23.258 3.829 5.508 1.00 91.75 398 LEU A O 1
ATOM 3073 N N . LEU A 1 399 ? -22.711 2.558 3.736 1.00 94.06 399 LEU A N 1
ATOM 3074 C CA . LEU A 1 399 ? -21.277 2.864 3.732 1.00 94.06 399 LEU A CA 1
ATOM 3075 C C . LEU A 1 399 ? -21.005 4.371 3.524 1.00 94.06 399 LEU A C 1
ATOM 3077 O O . LEU A 1 399 ? -21.836 5.091 2.961 1.00 94.06 399 LEU A O 1
ATOM 3081 N N . SER A 1 400 ? -19.842 4.870 3.962 1.00 94.56 400 SER A N 1
ATOM 3082 C CA . SER A 1 400 ? -19.381 6.222 3.594 1.00 94.56 400 SER A CA 1
ATOM 3083 C C . SER A 1 400 ? -18.984 6.259 2.112 1.00 94.56 400 SER A C 1
ATOM 3085 O O . SER A 1 400 ? -18.605 5.232 1.546 1.00 94.56 400 SER A O 1
ATOM 3087 N N . GLY A 1 401 ? -19.045 7.425 1.458 1.00 94.94 401 GLY A N 1
ATOM 3088 C CA . GLY A 1 401 ? -18.640 7.539 0.050 1.00 94.94 401 GLY A CA 1
ATOM 3089 C C . GLY A 1 401 ? -17.166 7.181 -0.188 1.00 94.94 401 GLY A C 1
ATOM 3090 O O . GLY A 1 401 ? -16.816 6.699 -1.266 1.00 94.94 401 GLY A O 1
ATOM 3091 N N . LEU A 1 402 ? -16.306 7.351 0.823 1.00 95.62 402 LEU A N 1
ATOM 3092 C CA . LEU A 1 402 ? -14.906 6.920 0.788 1.00 95.62 402 LEU A CA 1
ATOM 3093 C C . LEU A 1 402 ? -14.791 5.389 0.848 1.00 95.62 402 LEU A C 1
ATOM 3095 O O . LEU A 1 402 ? -14.113 4.796 0.012 1.00 95.62 402 LEU A O 1
ATOM 3099 N N . LEU A 1 403 ? -15.519 4.738 1.761 1.00 95.44 403 LEU A N 1
ATOM 3100 C CA . LEU A 1 403 ? -15.541 3.277 1.872 1.00 95.44 403 LEU A CA 1
ATOM 3101 C C . LEU A 1 403 ? -16.189 2.607 0.647 1.00 95.44 403 LEU A C 1
ATOM 3103 O O . LEU A 1 403 ? -15.733 1.554 0.216 1.00 95.44 403 LEU A O 1
ATOM 3107 N N . GLN A 1 404 ? -17.193 3.230 0.024 1.00 95.88 404 GLN A N 1
ATOM 3108 C CA . GLN A 1 404 ? -17.751 2.769 -1.255 1.00 95.88 404 GLN A CA 1
ATOM 3109 C C . GLN A 1 404 ? -16.696 2.755 -2.372 1.00 95.88 404 GLN A C 1
ATOM 3111 O O . GLN A 1 404 ? -16.561 1.751 -3.071 1.00 95.88 404 GLN A O 1
ATOM 3116 N N . ARG A 1 405 ? -15.907 3.832 -2.508 1.00 95.25 405 ARG A N 1
ATOM 3117 C CA . ARG A 1 405 ? -14.787 3.903 -3.467 1.00 95.25 405 ARG A CA 1
ATOM 3118 C C . ARG A 1 405 ? -13.729 2.840 -3.172 1.00 95.25 405 ARG A C 1
ATOM 3120 O O . ARG A 1 405 ? -13.288 2.162 -4.093 1.00 95.25 405 ARG A O 1
ATOM 3127 N N . ALA A 1 406 ? -13.379 2.651 -1.900 1.00 95.25 406 ALA A N 1
ATOM 3128 C CA . ALA A 1 406 ? -12.395 1.659 -1.477 1.00 95.25 406 ALA A CA 1
ATOM 3129 C C . ALA A 1 406 ? -12.847 0.223 -1.784 1.00 95.25 406 ALA A C 1
ATOM 3131 O O . ALA A 1 406 ? -12.062 -0.569 -2.294 1.00 95.25 406 ALA A O 1
ATOM 3132 N N . VAL A 1 407 ? -14.121 -0.104 -1.536 1.00 96.00 407 VAL A N 1
ATOM 3133 C CA . VAL A 1 407 ? -14.694 -1.423 -1.847 1.00 96.00 407 VAL A CA 1
ATOM 3134 C C . VAL A 1 407 ? -14.737 -1.685 -3.355 1.00 96.00 407 VAL A C 1
ATOM 3136 O O . VAL A 1 407 ? -14.413 -2.793 -3.768 1.00 96.00 407 VAL A O 1
ATOM 3139 N N . LEU A 1 408 ? -15.096 -0.700 -4.188 1.00 96.12 408 LEU A N 1
ATOM 3140 C CA . LEU A 1 408 ? -15.044 -0.873 -5.647 1.00 96.12 408 LEU A CA 1
ATOM 3141 C C . LEU A 1 408 ? -13.607 -1.068 -6.133 1.00 96.12 408 LEU A C 1
ATOM 3143 O O . LEU A 1 408 ? -13.339 -2.046 -6.829 1.00 96.12 408 LEU A O 1
ATOM 3147 N N . TRP A 1 409 ? -12.683 -0.202 -5.704 1.00 95.56 409 TRP A N 1
ATOM 3148 C CA . TRP A 1 409 ? -11.268 -0.313 -6.056 1.00 95.56 409 TRP A CA 1
ATOM 3149 C C . TRP A 1 409 ? -10.699 -1.683 -5.693 1.00 95.56 409 TRP A C 1
ATOM 3151 O O . TRP A 1 409 ? -10.104 -2.324 -6.543 1.00 95.56 409 TRP A O 1
ATOM 3161 N N . ASP A 1 410 ? -10.943 -2.174 -4.478 1.00 94.81 410 ASP A N 1
ATOM 3162 C CA . ASP A 1 410 ? -10.416 -3.454 -3.985 1.00 94.81 410 ASP A CA 1
ATOM 3163 C C . ASP A 1 410 ? -11.032 -4.693 -4.667 1.00 94.81 410 ASP A C 1
ATOM 3165 O O . ASP A 1 410 ? -10.460 -5.777 -4.620 1.00 94.81 410 ASP A O 1
ATOM 3169 N N . HIS A 1 411 ? -12.177 -4.538 -5.340 1.00 95.25 411 HIS A N 1
ATOM 3170 C CA . HIS A 1 411 ? -12.744 -5.538 -6.255 1.00 95.25 411 HIS A CA 1
ATOM 3171 C C . HIS A 1 411 ? -12.250 -5.390 -7.708 1.00 95.25 411 HIS A C 1
ATOM 3173 O O . HIS A 1 411 ? -12.666 -6.157 -8.576 1.00 95.25 411 HIS A O 1
ATOM 3179 N N . GLY A 1 412 ? -11.394 -4.409 -8.004 1.00 95.38 412 GLY A N 1
ATOM 3180 C CA . GLY A 1 412 ? -10.966 -4.079 -9.364 1.00 95.38 412 GLY A CA 1
ATOM 3181 C C . GLY A 1 412 ? -12.047 -3.405 -10.207 1.00 95.38 412 GLY A C 1
ATOM 3182 O O . GLY A 1 412 ? -12.027 -3.525 -11.426 1.00 95.38 412 GLY A O 1
ATOM 3183 N N . LEU A 1 413 ? -13.012 -2.725 -9.589 1.00 95.75 413 LEU A N 1
ATOM 3184 C CA . LEU A 1 413 ? -14.117 -2.061 -10.279 1.00 95.75 413 LEU A CA 1
ATOM 3185 C C . LEU A 1 413 ? -13.830 -0.563 -10.429 1.00 95.75 413 LEU A C 1
ATOM 3187 O O . LEU A 1 413 ? -13.693 0.161 -9.441 1.00 95.75 413 LEU A O 1
ATOM 3191 N N . VAL A 1 414 ? -13.762 -0.095 -11.675 1.00 95.38 414 VAL A N 1
ATOM 3192 C CA . VAL A 1 414 ? -13.435 1.296 -12.041 1.00 95.38 414 VAL A CA 1
ATOM 3193 C C . VAL A 1 414 ? -14.495 1.839 -12.998 1.00 95.38 414 VAL A C 1
ATOM 3195 O O . VAL A 1 414 ? -15.059 1.076 -13.782 1.00 95.38 414 VAL A O 1
ATOM 3198 N N . PHE A 1 415 ? -14.795 3.141 -12.955 1.00 94.56 415 PHE A N 1
ATOM 3199 C CA . PHE A 1 415 ? -15.777 3.728 -13.868 1.00 94.56 415 PHE A CA 1
ATOM 3200 C C . PHE A 1 415 ? -15.237 3.849 -15.298 1.00 94.56 415 PHE A C 1
ATOM 3202 O O . PHE A 1 415 ? -14.086 4.209 -15.508 1.00 94.56 415 PHE A O 1
ATOM 3209 N N . VAL A 1 416 ? -16.090 3.615 -16.295 1.00 92.88 416 VAL A N 1
ATOM 3210 C CA . VAL A 1 416 ? -15.865 4.062 -17.692 1.00 92.88 416 VAL A CA 1
ATOM 3211 C C . VAL A 1 416 ? -16.705 5.283 -18.048 1.00 92.88 416 VAL A C 1
ATOM 3213 O O . VAL A 1 416 ? -16.390 6.005 -18.983 1.00 92.88 416 VAL A O 1
ATOM 3216 N N . GLY A 1 417 ? -17.762 5.537 -17.281 1.00 85.50 417 GLY A N 1
ATOM 3217 C CA . GLY A 1 417 ? -18.688 6.638 -17.494 1.00 85.50 417 GLY A CA 1
ATOM 3218 C C . GLY A 1 417 ? -19.661 6.764 -16.320 1.00 85.50 417 GLY A C 1
ATOM 3219 O O . GLY A 1 417 ? -19.500 6.075 -15.305 1.00 85.50 417 GLY A O 1
ATOM 3220 N N . PRO A 1 418 ? -20.692 7.618 -16.425 1.00 80.38 418 PRO A N 1
ATOM 3221 C CA . PRO A 1 418 ? -21.650 7.821 -15.345 1.00 80.38 418 PRO A CA 1
ATOM 3222 C C . PRO A 1 418 ? -22.357 6.505 -14.993 1.00 80.38 418 PRO A C 1
ATOM 3224 O O . PRO A 1 418 ? -23.076 5.935 -15.810 1.00 80.38 418 PRO A O 1
ATOM 3227 N N . LYS A 1 419 ? -22.142 6.031 -13.759 1.00 83.62 419 LYS A N 1
ATOM 3228 C CA . LYS A 1 419 ? -22.744 4.812 -13.177 1.00 83.62 419 LYS A CA 1
ATOM 3229 C C . LYS A 1 419 ? -22.380 3.487 -13.878 1.00 83.62 419 LYS A C 1
ATOM 3231 O O . LYS A 1 419 ? -22.905 2.448 -13.494 1.00 83.62 419 LYS A O 1
ATOM 3236 N N . LYS A 1 420 ? -21.446 3.488 -14.840 1.00 91.00 420 LYS A N 1
ATOM 3237 C CA . LYS A 1 420 ? -20.955 2.280 -15.530 1.00 91.00 420 LYS A CA 1
ATOM 3238 C C . LYS A 1 420 ? -19.574 1.869 -15.027 1.00 91.00 420 LYS A C 1
ATOM 3240 O O . LYS A 1 420 ? -18.640 2.666 -15.095 1.00 91.00 420 LYS A O 1
ATOM 3245 N N . LEU A 1 421 ? -19.446 0.619 -14.583 1.00 93.88 421 LEU A N 1
ATOM 3246 C CA . LEU A 1 421 ? -18.204 0.018 -14.089 1.00 93.88 421 LEU A CA 1
ATOM 3247 C C . LEU A 1 421 ? -17.620 -0.982 -15.097 1.00 93.88 421 LEU A C 1
ATOM 3249 O O . LEU A 1 421 ? -18.364 -1.672 -15.793 1.00 93.88 421 LEU A O 1
ATOM 3253 N N . VAL A 1 422 ? -16.294 -1.112 -15.114 1.00 95.12 422 VAL A N 1
ATOM 3254 C CA . VAL A 1 422 ? -15.563 -2.210 -15.766 1.00 95.12 422 VAL A CA 1
ATOM 3255 C C . VAL A 1 422 ? -14.673 -2.941 -14.770 1.00 95.12 422 VAL A C 1
ATOM 3257 O O . VAL A 1 422 ? -14.250 -2.374 -13.762 1.00 95.12 422 VAL A O 1
ATOM 3260 N N . GLN A 1 423 ? -14.380 -4.202 -15.086 1.00 95.62 423 GLN A N 1
ATOM 3261 C CA . GLN A 1 423 ? -13.433 -5.024 -14.345 1.00 95.62 423 GLN A CA 1
ATOM 3262 C C . GLN A 1 423 ? -12.004 -4.770 -14.844 1.00 95.62 423 GLN A C 1
ATOM 3264 O O . GLN A 1 423 ? -11.685 -5.012 -16.011 1.00 95.62 423 GLN A O 1
ATOM 3269 N N . VAL A 1 424 ? -11.153 -4.334 -13.923 1.00 96.12 424 VAL A N 1
ATOM 3270 C CA . VAL A 1 424 ? -9.695 -4.391 -14.004 1.00 96.12 424 VAL A CA 1
ATOM 3271 C C . VAL A 1 424 ? -9.256 -5.782 -13.557 1.00 96.12 424 VAL A C 1
ATOM 3273 O O . VAL A 1 424 ? -9.746 -6.309 -12.555 1.00 96.12 424 VAL A O 1
ATOM 3276 N N . TYR A 1 425 ? -8.342 -6.375 -14.309 1.00 96.12 425 TYR A N 1
ATOM 3277 C CA . TYR A 1 425 ? -7.709 -7.654 -14.019 1.00 96.12 425 TYR A CA 1
ATOM 3278 C C . TYR A 1 425 ? -6.252 -7.409 -13.644 1.00 96.12 425 TYR A C 1
ATOM 3280 O O . TYR A 1 425 ? -5.633 -6.476 -14.153 1.00 96.12 425 TYR A O 1
ATOM 3288 N N . THR A 1 426 ? -5.702 -8.248 -12.779 1.00 93.19 426 THR A N 1
ATOM 3289 C CA . THR A 1 426 ? -4.329 -8.156 -12.264 1.00 93.19 426 THR A CA 1
ATOM 3290 C C . THR A 1 426 ? -3.606 -9.476 -12.509 1.00 93.19 426 THR A C 1
ATOM 3292 O O . THR A 1 426 ? -4.247 -10.482 -12.823 1.00 93.19 426 THR A O 1
ATOM 3295 N N . GLY A 1 427 ? -2.280 -9.504 -12.357 1.00 86.69 427 GLY A N 1
ATOM 3296 C CA . GLY A 1 427 ? -1.568 -10.781 -12.263 1.00 86.69 427 GLY A CA 1
ATOM 3297 C C . GLY A 1 427 ? -2.188 -11.659 -11.168 1.00 86.69 427 GLY A C 1
ATOM 3298 O O . GLY A 1 427 ? -2.558 -11.156 -10.105 1.00 86.69 427 GLY A O 1
ATOM 3299 N N . CYS A 1 428 ? -2.350 -12.958 -11.412 1.00 82.44 428 CYS A N 1
ATOM 3300 C CA . CYS A 1 428 ? -3.008 -13.8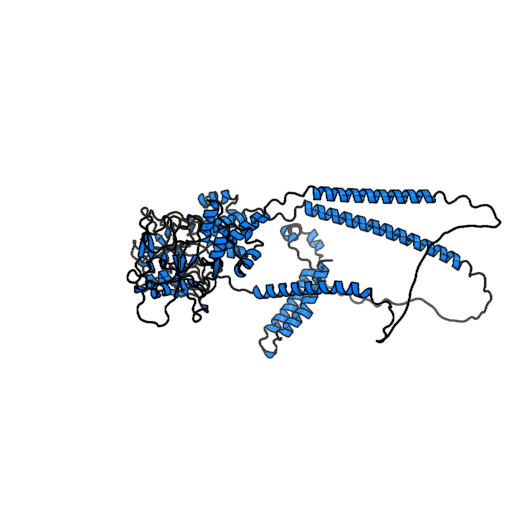41 -10.447 1.00 82.44 428 CYS A CA 1
ATOM 3301 C C . CYS A 1 428 ? -2.355 -13.789 -9.046 1.00 82.44 428 CYS A C 1
ATOM 3303 O O . CYS A 1 428 ? -1.144 -13.630 -8.902 1.00 82.44 428 CYS A O 1
ATOM 3305 N N . SER A 1 429 ? -3.195 -13.858 -8.005 1.00 80.12 429 SER A N 1
ATOM 3306 C CA . SER A 1 429 ? -2.865 -13.579 -6.590 1.00 80.12 429 SER A CA 1
ATOM 3307 C C . SER A 1 429 ? -2.463 -12.134 -6.237 1.00 80.12 429 SER A C 1
ATOM 3309 O O . SER A 1 429 ? -2.340 -11.837 -5.049 1.00 80.12 429 SER A O 1
ATOM 3311 N N . LYS A 1 430 ? -2.305 -11.213 -7.198 1.00 82.38 430 LYS A N 1
ATOM 3312 C CA . LYS A 1 430 ? -1.977 -9.799 -6.929 1.00 82.38 430 LYS A CA 1
ATOM 3313 C C . LYS A 1 430 ? -3.228 -8.956 -6.675 1.00 82.38 430 LYS A C 1
ATOM 3315 O O . LYS A 1 430 ? -4.316 -9.257 -7.178 1.00 82.38 430 LYS A O 1
ATOM 3320 N N . THR A 1 431 ? -3.077 -7.901 -5.881 1.00 87.38 431 THR A N 1
ATOM 3321 C CA . THR A 1 431 ? -4.180 -7.005 -5.498 1.00 87.38 431 THR A CA 1
ATOM 3322 C C . THR A 1 431 ? -4.189 -5.741 -6.365 1.00 87.38 431 THR A C 1
ATOM 3324 O O . THR A 1 431 ? -3.365 -5.568 -7.262 1.00 87.38 431 THR A O 1
ATOM 3327 N N . MET A 1 432 ? -5.111 -4.819 -6.093 1.00 89.75 432 MET A N 1
ATOM 3328 C CA . MET A 1 432 ? -5.164 -3.526 -6.782 1.00 89.75 432 MET A CA 1
ATOM 3329 C C . MET A 1 432 ? -4.123 -2.505 -6.282 1.00 89.75 432 MET A C 1
ATOM 3331 O O . MET A 1 432 ? -3.960 -1.470 -6.924 1.00 89.75 432 MET A O 1
ATOM 3335 N N . SER A 1 433 ? -3.387 -2.777 -5.192 1.00 84.12 433 SER A N 1
ATOM 3336 C CA . SER A 1 433 ? -2.225 -1.961 -4.787 1.00 84.12 433 SER A CA 1
ATOM 3337 C C . SER A 1 433 ? -0.927 -2.352 -5.511 1.00 84.12 433 SER A C 1
ATOM 3339 O O . SER A 1 433 ? -0.005 -1.547 -5.577 1.00 84.12 433 SER A O 1
ATOM 3341 N N . ASP A 1 434 ? -0.858 -3.535 -6.137 1.00 82.94 434 ASP A N 1
ATOM 3342 C CA . ASP A 1 434 ? 0.309 -3.974 -6.925 1.00 82.94 434 ASP A CA 1
ATOM 3343 C C . ASP A 1 434 ? 0.488 -3.205 -8.251 1.00 82.94 434 ASP A C 1
ATOM 3345 O O . ASP A 1 434 ? 1.537 -3.310 -8.894 1.00 82.94 434 ASP A O 1
ATOM 3349 N N . LEU A 1 435 ? -0.541 -2.470 -8.689 1.00 88.69 435 LEU A N 1
ATOM 3350 C CA . LEU A 1 435 ? -0.649 -1.952 -10.053 1.00 88.69 435 LEU A CA 1
ATOM 3351 C C . LEU A 1 435 ? 0.306 -0.812 -10.392 1.00 88.69 435 LEU A C 1
ATOM 3353 O O . LEU A 1 435 ? 0.774 -0.727 -11.529 1.00 88.69 435 LEU A O 1
ATOM 3357 N N . VAL A 1 436 ? 0.578 0.069 -9.430 1.00 84.25 436 VAL A N 1
ATOM 3358 C CA . VAL A 1 436 ? 1.465 1.212 -9.646 1.00 84.25 436 VAL A CA 1
ATOM 3359 C C . VAL A 1 436 ? 2.897 0.697 -9.775 1.00 84.25 436 VAL A C 1
ATOM 3361 O O . VAL A 1 436 ? 3.399 -0.032 -8.917 1.00 84.25 436 VAL A O 1
ATOM 3364 N N . PHE A 1 437 ? 3.564 1.067 -10.865 1.00 80.06 437 PHE A N 1
ATOM 3365 C CA . PHE A 1 437 ? 4.985 0.807 -11.057 1.00 80.06 437 PHE A CA 1
ATOM 3366 C C . PHE A 1 437 ? 5.812 2.069 -10.814 1.00 80.06 437 PHE A C 1
ATOM 3368 O O . PHE A 1 437 ? 5.379 3.189 -11.088 1.00 80.06 437 PHE A O 1
ATOM 3375 N N . SER A 1 438 ? 7.007 1.859 -10.266 1.00 76.38 438 SER A N 1
ATOM 3376 C CA . SER A 1 438 ? 7.883 2.909 -9.762 1.00 76.38 438 SER A CA 1
ATOM 3377 C C . SER A 1 438 ? 8.485 3.769 -10.872 1.00 76.38 438 SER A C 1
ATOM 3379 O O . SER A 1 438 ? 8.769 3.296 -11.975 1.00 76.38 438 SER A O 1
ATOM 3381 N N . MET A 1 439 ? 8.817 5.015 -10.523 1.00 81.06 439 MET A N 1
ATOM 3382 C CA . MET A 1 439 ? 9.608 5.915 -11.369 1.00 81.06 439 MET A CA 1
ATOM 3383 C C . MET A 1 439 ? 10.917 5.263 -11.853 1.00 81.06 439 MET A C 1
ATOM 3385 O O . MET A 1 439 ? 11.316 5.466 -12.997 1.00 81.06 439 MET A O 1
ATOM 3389 N N . SER A 1 440 ? 11.548 4.406 -11.038 1.00 77.06 440 SER A N 1
ATOM 3390 C CA . SER A 1 440 ? 12.758 3.665 -11.424 1.00 77.06 440 SER A CA 1
ATOM 3391 C C . SER A 1 440 ? 12.556 2.731 -12.626 1.00 77.06 440 SER A C 1
ATOM 3393 O O . SER A 1 440 ? 13.441 2.676 -13.479 1.00 77.06 440 SER A O 1
ATOM 3395 N N . LEU A 1 441 ? 11.399 2.062 -12.744 1.00 82.69 441 LEU A N 1
ATOM 3396 C CA . LEU A 1 441 ? 11.069 1.238 -13.913 1.00 82.69 441 LEU A CA 1
ATOM 3397 C C . LEU A 1 441 ? 10.836 2.118 -15.148 1.00 82.69 441 LEU A C 1
ATOM 3399 O O . LEU A 1 441 ? 11.372 1.855 -16.218 1.00 82.69 441 LEU A O 1
ATOM 3403 N N . VAL A 1 442 ? 10.102 3.223 -15.005 1.00 85.81 442 VAL A N 1
ATOM 3404 C CA . VAL A 1 442 ? 9.871 4.144 -16.134 1.00 85.81 442 VAL A CA 1
ATOM 3405 C C . VAL A 1 442 ? 11.179 4.791 -16.594 1.00 85.81 442 VAL A C 1
ATOM 3407 O O . VAL A 1 442 ? 11.404 4.969 -17.791 1.00 85.81 442 VAL A O 1
ATOM 3410 N N . SER A 1 443 ? 12.094 5.077 -15.666 1.00 85.06 443 SER A N 1
ATOM 3411 C CA . SER A 1 443 ? 13.435 5.578 -15.973 1.00 85.06 443 SER A CA 1
ATOM 3412 C C . SER A 1 443 ? 14.300 4.547 -16.705 1.00 85.06 443 SER A C 1
ATOM 3414 O O . SER A 1 443 ? 15.098 4.946 -17.550 1.00 85.06 443 SER A O 1
ATOM 3416 N N . SER A 1 444 ? 14.164 3.240 -16.441 1.00 83.62 444 SER A N 1
ATOM 3417 C CA . SER A 1 444 ? 14.895 2.222 -17.213 1.00 83.62 444 SER A CA 1
ATOM 3418 C C . SER A 1 444 ? 14.343 2.076 -18.634 1.00 83.62 444 SER A C 1
ATOM 3420 O O . SER A 1 444 ? 15.127 2.022 -19.578 1.00 83.62 444 SER A O 1
ATOM 3422 N N . ILE A 1 445 ? 13.017 2.124 -18.805 1.00 84.44 445 ILE A N 1
ATOM 3423 C CA . ILE A 1 445 ? 12.361 2.062 -20.121 1.00 84.44 445 ILE A CA 1
ATOM 3424 C C . ILE A 1 445 ? 12.729 3.290 -20.974 1.00 84.44 445 ILE A C 1
ATOM 3426 O O . ILE A 1 445 ? 13.178 3.159 -22.112 1.00 84.44 445 ILE A O 1
ATOM 3430 N N . THR A 1 446 ? 12.601 4.496 -20.411 1.00 85.31 446 THR A N 1
ATOM 3431 C CA . THR A 1 446 ? 12.845 5.764 -21.135 1.00 85.31 446 THR A CA 1
ATOM 3432 C C . THR A 1 446 ? 14.308 5.999 -21.518 1.00 85.31 446 THR A C 1
ATOM 3434 O O . THR A 1 446 ? 14.567 6.644 -22.528 1.00 85.31 446 THR A O 1
ATOM 3437 N N . LYS A 1 447 ? 15.283 5.427 -20.796 1.00 83.38 447 LYS A N 1
ATOM 3438 C CA . LYS A 1 447 ? 16.704 5.463 -21.207 1.00 83.38 447 LYS A CA 1
ATOM 3439 C C . LYS A 1 447 ? 16.960 4.768 -22.546 1.00 83.38 447 LYS A C 1
ATOM 3441 O O . LYS A 1 447 ? 17.876 5.171 -23.259 1.00 83.38 447 LYS A O 1
ATOM 3446 N N . ASN A 1 448 ? 16.169 3.745 -22.868 1.00 77.31 448 ASN A N 1
ATOM 3447 C CA . ASN A 1 448 ? 16.353 2.917 -24.058 1.00 77.31 448 ASN A CA 1
ATOM 3448 C C . ASN A 1 448 ? 15.468 3.352 -25.243 1.00 77.31 448 ASN A C 1
ATOM 3450 O O . ASN A 1 448 ? 15.759 2.963 -26.371 1.00 77.31 448 ASN A O 1
ATOM 3454 N N . GLU A 1 449 ? 14.433 4.177 -25.027 1.00 82.00 449 GLU A N 1
ATOM 3455 C CA . GLU A 1 449 ? 13.539 4.674 -26.086 1.00 82.00 449 GLU A CA 1
ATOM 3456 C C . GLU A 1 449 ? 13.565 6.205 -26.186 1.00 82.00 449 GLU A C 1
ATOM 3458 O O . GLU A 1 449 ? 12.971 6.922 -25.381 1.00 82.00 449 GLU A O 1
ATOM 3463 N N . SER A 1 450 ? 14.182 6.714 -27.253 1.00 78.00 450 SER A N 1
ATOM 3464 C CA . SER A 1 450 ? 14.397 8.151 -27.482 1.00 78.00 450 SER A CA 1
ATOM 3465 C C . SER A 1 450 ? 13.123 8.993 -27.636 1.00 78.00 450 SER A C 1
ATOM 3467 O O . SER A 1 450 ? 13.194 10.216 -27.518 1.00 78.00 450 SER A O 1
ATOM 3469 N N . LYS A 1 451 ? 11.963 8.373 -27.892 1.00 82.44 451 LYS A N 1
ATOM 3470 C CA . LYS A 1 451 ? 10.657 9.058 -27.964 1.00 82.44 451 LYS A CA 1
ATOM 3471 C C . LYS A 1 451 ? 9.942 9.158 -26.616 1.00 82.44 451 LYS A C 1
ATOM 3473 O O . LYS A 1 451 ? 8.918 9.832 -26.529 1.00 82.44 451 LYS A O 1
ATOM 3478 N N . CYS A 1 452 ? 10.441 8.487 -25.581 1.00 87.88 452 CYS A N 1
ATOM 3479 C CA . CYS A 1 452 ? 9.805 8.433 -24.274 1.00 87.88 452 CYS A CA 1
ATOM 3480 C C . CYS A 1 452 ? 10.541 9.324 -23.277 1.00 87.88 452 CYS A C 1
ATOM 3482 O O . CYS A 1 452 ? 11.626 9.007 -22.802 1.00 87.88 452 CYS A O 1
ATOM 3484 N N . THR A 1 453 ? 9.923 10.450 -22.941 1.00 89.81 453 THR A N 1
ATOM 3485 C CA . THR A 1 453 ? 10.480 11.458 -22.035 1.00 89.81 453 THR A CA 1
ATOM 3486 C C . THR A 1 453 ? 9.659 11.543 -20.757 1.00 89.81 453 THR A C 1
ATOM 3488 O O . THR A 1 453 ? 8.438 11.721 -20.812 1.00 89.81 453 THR A O 1
ATOM 3491 N N . ILE A 1 454 ? 10.340 11.461 -19.616 1.00 90.12 454 ILE A N 1
ATOM 3492 C CA . ILE A 1 454 ? 9.759 11.741 -18.302 1.00 90.12 454 ILE A CA 1
ATOM 3493 C C . ILE A 1 454 ? 9.861 13.244 -18.044 1.00 90.12 454 ILE A C 1
ATOM 3495 O O . ILE A 1 454 ? 10.950 13.807 -18.144 1.00 90.12 454 ILE A O 1
ATOM 3499 N N . ASP A 1 455 ? 8.748 13.866 -17.676 1.00 89.31 455 ASP A N 1
ATOM 3500 C CA . ASP A 1 455 ? 8.692 15.254 -17.215 1.00 89.31 455 ASP A CA 1
ATOM 3501 C C . ASP A 1 455 ? 8.181 15.312 -15.762 1.00 89.31 455 ASP A C 1
ATOM 3503 O O . ASP A 1 455 ? 7.745 14.303 -15.197 1.00 89.31 455 ASP A O 1
ATOM 3507 N N . ARG A 1 456 ? 8.299 16.475 -15.120 1.00 87.50 456 ARG A N 1
ATOM 3508 C CA . ARG A 1 456 ? 7.939 16.695 -13.717 1.00 87.50 456 ARG A CA 1
ATOM 3509 C C . ARG A 1 456 ? 6.688 17.540 -13.572 1.00 87.50 456 ARG A C 1
ATOM 3511 O O . ARG A 1 456 ? 6.484 18.511 -14.293 1.00 87.50 456 ARG A O 1
ATOM 3518 N N . CYS A 1 457 ? 5.884 17.199 -12.572 1.00 77.56 457 CYS A N 1
ATOM 3519 C CA . CYS A 1 457 ? 4.744 18.000 -12.158 1.00 77.56 457 CYS A CA 1
ATOM 3520 C C . CYS A 1 457 ? 4.738 18.185 -10.637 1.00 77.56 457 CYS A C 1
ATOM 3522 O O . CYS A 1 457 ? 4.832 17.218 -9.884 1.00 77.56 457 CYS A O 1
ATOM 3524 N N . GLY A 1 458 ? 4.600 19.426 -10.171 1.00 70.81 458 GLY A N 1
ATOM 3525 C CA . GLY A 1 458 ? 4.655 19.737 -8.745 1.00 70.81 458 GLY A CA 1
ATOM 3526 C C . GLY A 1 458 ? 6.056 19.524 -8.170 1.00 70.81 458 GLY A C 1
ATOM 3527 O O . GLY A 1 458 ? 7.057 19.794 -8.835 1.00 70.81 458 GLY A O 1
ATOM 3528 N N . THR A 1 459 ? 6.127 19.074 -6.916 1.00 63.53 459 THR A N 1
ATOM 3529 C CA . THR A 1 459 ? 7.404 18.992 -6.180 1.00 63.53 459 THR A CA 1
ATOM 3530 C C . THR A 1 459 ? 8.082 17.629 -6.333 1.00 63.53 459 THR A C 1
ATOM 3532 O O . THR A 1 459 ? 9.310 17.572 -6.386 1.00 63.53 459 THR A O 1
ATOM 3535 N N . HIS A 1 460 ? 7.304 16.542 -6.436 1.00 66.56 460 HIS A N 1
ATOM 3536 C CA . HIS A 1 460 ? 7.843 15.176 -6.446 1.00 66.56 460 HIS A CA 1
ATOM 3537 C C . HIS A 1 460 ? 7.360 14.294 -7.606 1.00 66.56 460 HIS A C 1
ATOM 3539 O O . HIS A 1 460 ? 7.985 13.262 -7.842 1.00 66.56 460 HIS A O 1
ATOM 3545 N N . ASN A 1 461 ? 6.311 14.668 -8.354 1.00 77.94 461 ASN A N 1
ATOM 3546 C CA . ASN A 1 461 ? 5.777 13.767 -9.382 1.00 77.94 461 ASN A CA 1
ATOM 3547 C C . ASN A 1 461 ? 6.605 13.766 -10.645 1.00 77.94 461 ASN A C 1
ATOM 3549 O O . ASN A 1 461 ? 6.964 14.812 -11.193 1.00 77.94 461 ASN A O 1
ATOM 3553 N N . HIS A 1 462 ? 6.720 12.566 -11.185 1.00 88.12 462 HIS A N 1
ATOM 3554 C CA . HIS A 1 462 ? 7.118 12.316 -12.550 1.00 88.12 462 HIS A CA 1
ATOM 3555 C C . HIS A 1 462 ? 5.903 11.831 -13.342 1.00 88.12 462 HIS A C 1
ATOM 3557 O O . HIS A 1 462 ? 5.037 11.134 -12.814 1.00 88.12 462 HIS A O 1
ATOM 3563 N N . PHE A 1 463 ? 5.831 12.195 -14.615 1.00 91.25 463 PHE A N 1
ATOM 3564 C CA . PHE A 1 463 ? 4.840 11.663 -15.541 1.00 91.25 463 PHE A CA 1
ATOM 3565 C C . PHE A 1 463 ? 5.473 11.404 -16.903 1.00 91.25 463 PHE A C 1
ATOM 3567 O O . PHE A 1 463 ? 6.514 11.967 -17.249 1.00 91.25 463 PHE A O 1
ATOM 3574 N N . LEU A 1 464 ? 4.856 10.513 -17.672 1.00 90.50 464 LEU A N 1
ATOM 3575 C CA . LEU A 1 464 ? 5.326 10.155 -19.002 1.00 90.50 464 LEU A CA 1
ATOM 3576 C C . LEU A 1 464 ? 4.633 11.048 -20.031 1.00 90.50 464 LEU A C 1
ATOM 3578 O O . LEU A 1 464 ? 3.402 11.092 -20.076 1.00 90.50 464 LEU A O 1
ATOM 3582 N N . MET A 1 465 ? 5.407 11.771 -20.845 1.00 87.44 465 MET A N 1
ATOM 3583 C CA . MET A 1 465 ? 4.815 12.666 -21.843 1.00 87.44 465 MET A CA 1
ATOM 3584 C C . MET A 1 465 ? 4.021 11.875 -22.906 1.00 87.44 465 MET A C 1
ATOM 3586 O O . MET A 1 465 ? 4.474 10.801 -23.318 1.00 87.44 465 MET A O 1
ATOM 3590 N N . PRO A 1 466 ? 2.894 12.411 -23.428 1.00 82.44 466 PRO A N 1
ATOM 3591 C CA . PRO A 1 466 ? 2.000 11.678 -24.340 1.00 82.44 466 PRO A CA 1
ATOM 3592 C C . PRO A 1 466 ? 2.627 11.223 -25.669 1.00 82.44 466 PRO A C 1
ATOM 3594 O O . PRO A 1 466 ? 2.043 10.416 -26.385 1.00 82.44 466 PRO A O 1
ATOM 3597 N N . GLY A 1 467 ? 3.809 11.740 -26.024 1.00 82.06 467 GLY A N 1
ATOM 3598 C CA . GLY A 1 467 ? 4.551 11.341 -27.225 1.00 82.06 467 GLY A CA 1
ATOM 3599 C C . GLY A 1 467 ? 5.217 9.959 -27.147 1.00 82.06 467 GLY A C 1
ATOM 3600 O O . GLY A 1 467 ? 5.632 9.437 -28.184 1.00 82.06 467 GLY A O 1
ATOM 3601 N N . CYS A 1 468 ? 5.315 9.360 -25.954 1.00 87.44 468 CYS A N 1
ATOM 3602 C CA . CYS A 1 468 ? 5.859 8.013 -25.793 1.00 87.44 468 CYS A CA 1
ATOM 3603 C C . CYS A 1 468 ? 4.911 6.968 -26.426 1.00 87.44 468 CYS A C 1
ATOM 3605 O O . CYS A 1 468 ? 3.707 7.011 -26.149 1.00 87.44 468 CYS A O 1
ATOM 3607 N N . PRO A 1 469 ? 5.401 6.024 -27.253 1.00 87.81 469 PRO A N 1
ATOM 3608 C CA . PRO A 1 469 ? 4.559 4.987 -27.849 1.00 87.81 469 PRO A CA 1
ATOM 3609 C C . PRO A 1 469 ? 3.955 4.032 -26.806 1.00 87.81 469 PRO A C 1
ATOM 3611 O O . PRO A 1 469 ? 4.627 3.595 -25.873 1.00 87.81 469 PRO A O 1
ATOM 3614 N N . THR A 1 470 ? 2.679 3.687 -26.971 1.00 88.56 470 THR A N 1
ATOM 3615 C CA . THR A 1 470 ? 1.921 2.843 -26.031 1.00 88.56 470 THR A CA 1
ATOM 3616 C C . THR A 1 470 ? 2.424 1.397 -25.983 1.00 88.56 470 THR A C 1
ATOM 3618 O O . THR A 1 470 ? 2.401 0.771 -24.922 1.00 88.56 470 THR A O 1
ATOM 3621 N N . ASP A 1 471 ? 2.940 0.885 -27.100 1.00 85.94 471 ASP A N 1
ATOM 3622 C CA . ASP A 1 471 ? 3.553 -0.438 -27.259 1.00 85.94 471 ASP A CA 1
ATOM 3623 C C . ASP A 1 471 ? 4.860 -0.609 -26.465 1.00 85.94 471 ASP A C 1
ATOM 3625 O O . ASP A 1 471 ? 5.202 -1.726 -26.087 1.00 85.94 471 ASP A O 1
ATOM 3629 N N . VAL A 1 472 ? 5.548 0.490 -26.140 1.00 86.69 472 VAL A N 1
ATOM 3630 C CA . VAL A 1 472 ? 6.766 0.484 -25.310 1.00 86.69 472 VAL A CA 1
ATOM 3631 C C . VAL A 1 472 ? 6.439 0.262 -23.830 1.00 86.69 472 VAL A C 1
ATOM 3633 O O . VAL A 1 472 ? 7.225 -0.343 -23.106 1.00 86.69 472 VAL A O 1
ATOM 3636 N N . ILE A 1 473 ? 5.271 0.722 -23.370 1.00 87.38 473 ILE A N 1
ATOM 3637 C CA . ILE A 1 473 ? 4.856 0.644 -21.960 1.00 87.38 473 ILE A CA 1
ATOM 3638 C C . ILE A 1 473 ? 3.939 -0.553 -21.691 1.00 87.38 473 ILE A C 1
ATOM 3640 O O . ILE A 1 473 ? 4.012 -1.130 -20.606 1.00 87.38 473 ILE A O 1
ATOM 3644 N N . ALA A 1 474 ? 3.122 -0.972 -22.665 1.00 88.50 474 ALA A N 1
ATOM 3645 C CA . ALA A 1 474 ? 2.181 -2.087 -22.518 1.00 88.50 474 ALA A CA 1
ATOM 3646 C C . ALA A 1 474 ? 2.787 -3.371 -21.893 1.00 88.50 474 ALA A C 1
ATOM 3648 O O . ALA A 1 474 ? 2.167 -3.888 -20.960 1.00 88.50 474 ALA A O 1
ATOM 3649 N N . PRO A 1 475 ? 3.992 -3.855 -22.285 1.00 87.00 475 PRO A N 1
ATOM 3650 C CA . PRO A 1 475 ? 4.591 -5.076 -21.726 1.00 87.00 475 PRO A CA 1
ATOM 3651 C C . PRO A 1 475 ? 4.942 -4.995 -20.235 1.00 87.00 475 PRO A C 1
ATOM 3653 O O . PRO A 1 475 ? 5.120 -6.025 -19.593 1.00 87.00 475 PRO A O 1
ATOM 3656 N N . TYR A 1 476 ? 5.053 -3.783 -19.686 1.00 87.44 476 TYR A N 1
ATOM 3657 C CA . TYR A 1 476 ? 5.387 -3.528 -18.282 1.00 87.44 476 TYR A CA 1
ATOM 3658 C C . TYR A 1 476 ? 4.148 -3.238 -17.421 1.00 87.44 476 TYR A C 1
ATOM 3660 O O . TYR A 1 476 ? 4.266 -3.027 -16.210 1.00 87.44 476 TYR A O 1
ATOM 3668 N N . THR A 1 477 ? 2.952 -3.208 -18.023 1.00 91.00 477 THR A N 1
ATOM 3669 C CA . THR A 1 477 ? 1.706 -2.981 -17.283 1.00 91.00 477 THR A CA 1
ATOM 3670 C C . THR A 1 477 ? 1.360 -4.173 -16.395 1.00 91.00 477 THR A C 1
ATOM 3672 O O . THR A 1 477 ? 1.543 -5.332 -16.755 1.00 91.00 477 THR A O 1
ATOM 3675 N N . ARG A 1 478 ? 0.840 -3.886 -15.197 1.00 90.88 478 ARG A N 1
ATOM 3676 C CA . ARG A 1 478 ? 0.494 -4.902 -14.182 1.00 90.88 478 ARG A CA 1
ATOM 3677 C C . ARG A 1 478 ? -1.000 -5.222 -14.120 1.00 90.88 478 ARG A C 1
ATOM 3679 O O . ARG A 1 478 ? -1.438 -6.021 -13.291 1.00 90.88 478 ARG A O 1
ATOM 3686 N N . CYS A 1 479 ? -1.778 -4.594 -14.995 1.00 94.88 479 CYS A N 1
ATOM 3687 C CA . CYS A 1 479 ? -3.214 -4.770 -15.124 1.00 94.88 479 CYS A CA 1
ATOM 3688 C C . CYS A 1 479 ? -3.626 -4.923 -16.583 1.00 94.88 479 CYS A C 1
ATOM 3690 O O . CYS A 1 479 ? -2.990 -4.378 -17.484 1.00 94.88 479 CYS A O 1
ATOM 3692 N N . ALA A 1 480 ? -4.755 -5.592 -16.787 1.00 95.31 480 ALA A N 1
ATOM 3693 C CA . ALA A 1 480 ? -5.442 -5.649 -18.065 1.00 95.31 480 ALA A CA 1
ATOM 3694 C C . ALA A 1 480 ? -6.908 -5.225 -17.895 1.00 95.31 480 ALA A C 1
ATOM 3696 O O . ALA A 1 480 ? -7.532 -5.514 -16.872 1.00 95.31 480 ALA A O 1
ATOM 3697 N N . ILE A 1 481 ? -7.478 -4.543 -18.885 1.00 95.19 481 ILE A N 1
ATOM 3698 C CA . ILE A 1 481 ? -8.877 -4.090 -18.879 1.00 95.19 481 ILE A CA 1
ATOM 3699 C C . ILE A 1 481 ? -9.586 -4.678 -20.097 1.00 95.19 481 ILE A C 1
ATOM 3701 O O . ILE A 1 481 ? -9.062 -4.643 -21.210 1.00 95.19 481 ILE A O 1
ATOM 3705 N N . LYS A 1 482 ? -10.782 -5.245 -19.899 1.00 90.44 482 LYS A N 1
ATOM 3706 C CA . LYS A 1 482 ? -11.594 -5.740 -21.020 1.00 90.44 482 LYS A CA 1
ATOM 3707 C C . LYS A 1 482 ? -12.104 -4.545 -21.846 1.00 90.44 482 LYS A C 1
ATOM 3709 O O . LYS A 1 482 ? -12.629 -3.613 -21.231 1.00 90.44 482 LYS A O 1
ATOM 3714 N N . PRO A 1 483 ? -12.028 -4.577 -23.193 1.00 86.69 483 PRO A N 1
ATOM 3715 C CA . PRO A 1 483 ? -12.561 -3.519 -24.043 1.00 86.69 483 PRO A CA 1
ATOM 3716 C C . PRO A 1 483 ? -13.980 -3.098 -23.670 1.00 86.69 483 PRO A C 1
ATOM 3718 O O . PRO A 1 483 ? -14.873 -3.934 -23.513 1.00 86.69 483 PRO A O 1
ATOM 3721 N N . SER A 1 484 ? -14.182 -1.786 -23.565 1.00 86.44 484 SER A N 1
ATOM 3722 C CA . SER A 1 484 ? -15.481 -1.174 -23.313 1.00 86.44 484 SER A CA 1
ATOM 3723 C C . SER A 1 484 ? -15.695 -0.008 -24.280 1.00 86.44 484 SER A C 1
ATOM 3725 O O . SER A 1 484 ? -14.858 0.896 -24.304 1.00 86.44 484 SER A O 1
ATOM 3727 N N . PRO A 1 485 ? -16.797 0.013 -25.054 1.00 84.56 485 PRO A N 1
ATOM 3728 C CA . PRO A 1 485 ? -17.108 1.116 -25.965 1.00 84.56 485 PRO A CA 1
ATOM 3729 C C . PRO A 1 485 ? -17.513 2.400 -25.224 1.00 84.56 485 PRO A C 1
ATOM 3731 O O . PRO A 1 485 ? -17.592 3.457 -25.838 1.00 84.56 485 PRO A O 1
ATOM 3734 N N . ASP A 1 486 ? -17.779 2.311 -23.916 1.00 88.50 486 ASP A N 1
ATOM 3735 C CA . ASP A 1 486 ? -18.104 3.454 -23.059 1.00 88.50 486 ASP A CA 1
ATOM 3736 C C . ASP A 1 486 ? -16.861 4.196 -22.536 1.00 88.50 486 ASP A C 1
ATOM 3738 O O . ASP A 1 486 ? -17.003 5.269 -21.956 1.00 88.50 486 ASP A O 1
ATOM 3742 N N . ALA A 1 487 ? -15.655 3.635 -22.689 1.00 89.25 487 ALA A N 1
ATOM 3743 C CA . ALA A 1 487 ? -14.429 4.247 -22.181 1.00 89.25 487 ALA A CA 1
ATOM 3744 C C . ALA A 1 487 ? -14.014 5.453 -23.045 1.00 89.25 487 ALA A C 1
ATOM 3746 O O . ALA A 1 487 ? -13.836 5.332 -24.257 1.00 89.25 487 ALA A O 1
ATOM 3747 N N . ALA A 1 488 ? -13.833 6.617 -22.418 1.00 90.50 488 ALA A N 1
ATOM 3748 C CA . ALA A 1 488 ? -13.489 7.850 -23.122 1.00 90.50 488 ALA A CA 1
ATOM 3749 C C . ALA A 1 488 ? -12.053 7.823 -23.677 1.00 90.50 488 ALA A C 1
ATOM 3751 O O . ALA A 1 488 ? -11.114 7.438 -22.978 1.00 90.50 488 ALA A O 1
ATOM 3752 N N . TYR A 1 489 ? -11.870 8.276 -24.919 1.00 91.06 489 TYR A N 1
ATOM 3753 C CA . TYR A 1 489 ? -10.543 8.472 -25.507 1.00 91.06 489 TYR A CA 1
ATOM 3754 C C . TYR A 1 489 ? -9.824 9.671 -24.874 1.00 91.06 489 TYR A C 1
ATOM 3756 O O . TYR A 1 489 ? -10.440 10.703 -24.614 1.00 91.06 489 TYR A O 1
ATOM 3764 N N . SER A 1 490 ? -8.511 9.558 -24.686 1.00 89.44 490 SER A N 1
ATOM 3765 C CA . SER A 1 490 ? -7.638 10.652 -24.272 1.00 89.44 490 SER A CA 1
ATOM 3766 C C . SER A 1 490 ? -6.331 10.617 -25.063 1.00 89.44 490 SER A C 1
ATOM 3768 O O . SER A 1 490 ? -5.764 9.557 -25.303 1.00 89.44 490 SER A O 1
ATOM 3770 N N . ALA A 1 491 ? -5.853 11.798 -25.457 1.00 85.19 491 ALA A N 1
ATOM 3771 C CA . ALA A 1 491 ? -4.532 11.994 -26.059 1.00 85.19 491 ALA A CA 1
ATOM 3772 C C . ALA A 1 491 ? -3.483 12.461 -25.026 1.00 85.19 491 ALA A C 1
ATOM 3774 O O . ALA A 1 491 ? -2.443 12.995 -25.407 1.00 85.19 491 ALA A O 1
ATOM 3775 N N . GLY A 1 492 ? -3.806 12.358 -23.733 1.00 88.69 492 GLY A N 1
ATOM 3776 C CA . GLY A 1 492 ? -3.001 12.877 -22.632 1.00 88.69 492 GLY A CA 1
ATOM 3777 C C . GLY A 1 492 ? -2.054 11.857 -22.003 1.00 88.69 492 GLY A C 1
ATOM 3778 O O . GLY A 1 492 ? -1.676 10.847 -22.591 1.00 88.69 492 GLY A O 1
ATOM 3779 N N . VAL A 1 493 ? -1.679 12.138 -20.760 1.00 91.62 493 VAL A N 1
ATOM 3780 C CA . VAL A 1 493 ? -0.805 11.308 -19.932 1.00 91.62 493 VAL A CA 1
ATOM 3781 C C . VAL A 1 493 ? -1.492 9.985 -19.578 1.00 91.62 493 VAL A C 1
ATOM 3783 O O . VAL A 1 493 ? -2.635 9.957 -19.115 1.00 91.62 493 VAL A O 1
ATOM 3786 N N . TYR A 1 494 ? -0.766 8.879 -19.738 1.00 91.88 494 TYR A N 1
ATOM 3787 C CA . TYR A 1 494 ? -1.218 7.531 -19.369 1.00 91.88 494 TYR A CA 1
ATOM 3788 C C . TYR A 1 494 ? -0.377 6.866 -18.264 1.00 91.88 494 TYR A C 1
ATOM 3790 O O . TYR A 1 494 ? -0.712 5.765 -17.839 1.00 91.88 494 TYR A O 1
ATOM 3798 N N . TRP A 1 495 ? 0.663 7.536 -17.751 1.00 93.00 495 TRP A N 1
ATOM 3799 C CA . TRP A 1 495 ? 1.340 7.176 -16.499 1.00 93.00 495 TRP A CA 1
ATOM 3800 C C . TRP A 1 495 ? 1.793 8.420 -15.726 1.00 93.00 495 TRP A C 1
ATOM 3802 O O . TRP A 1 495 ? 2.391 9.328 -16.308 1.00 93.00 495 TRP A O 1
ATOM 3812 N N . ALA A 1 496 ? 1.558 8.419 -14.413 1.00 90.56 496 ALA A N 1
ATOM 3813 C CA . ALA A 1 496 ? 2.054 9.425 -13.477 1.00 90.56 496 ALA A CA 1
ATOM 3814 C C . ALA A 1 496 ? 2.308 8.804 -12.092 1.00 90.56 496 ALA A C 1
ATOM 3816 O O . ALA A 1 496 ? 1.538 7.944 -11.659 1.00 90.56 496 ALA A O 1
ATOM 3817 N N . GLU A 1 497 ? 3.357 9.269 -11.409 1.00 86.12 497 GLU A N 1
ATOM 3818 C CA . GLU A 1 497 ? 3.673 8.981 -9.999 1.00 86.12 497 GLU A CA 1
ATOM 3819 C C . GLU A 1 497 ? 2.636 9.643 -9.052 1.00 86.12 497 GLU A C 1
ATOM 3821 O O . GLU A 1 497 ? 1.928 10.572 -9.450 1.00 86.12 497 GLU A O 1
ATOM 3826 N N . ASP A 1 498 ? 2.502 9.154 -7.812 1.00 79.00 498 ASP A N 1
ATOM 3827 C CA . ASP A 1 498 ? 1.543 9.679 -6.818 1.00 79.00 498 ASP A CA 1
ATOM 3828 C C . ASP A 1 498 ? 2.178 10.762 -5.926 1.00 79.00 498 ASP A C 1
ATOM 3830 O O . ASP A 1 498 ? 3.125 10.468 -5.195 1.00 79.00 498 ASP A O 1
ATOM 3834 N N . ASP A 1 499 ? 1.608 11.976 -5.883 1.00 69.81 499 ASP A N 1
ATOM 3835 C CA . ASP A 1 499 ? 2.065 13.050 -4.968 1.00 69.81 499 ASP A CA 1
ATOM 3836 C C . ASP A 1 499 ? 1.410 12.974 -3.590 1.00 69.81 499 ASP A C 1
ATOM 3838 O O . ASP A 1 499 ? 1.445 13.938 -2.824 1.00 69.81 499 ASP A O 1
ATOM 3842 N N . GLN A 1 500 ? 0.711 11.874 -3.291 1.00 69.12 500 GLN A N 1
ATOM 3843 C CA . GLN A 1 500 ? -0.037 11.728 -2.044 1.00 69.12 500 GLN A CA 1
ATOM 3844 C C . GLN A 1 500 ? -1.124 12.816 -1.927 1.00 69.12 500 GLN A C 1
ATOM 3846 O O . GLN A 1 500 ? -1.352 13.392 -0.861 1.00 69.12 500 GLN A O 1
ATOM 3851 N N . SER A 1 501 ? -1.798 13.117 -3.045 1.00 77.00 501 SER A N 1
ATOM 3852 C CA . SER A 1 501 ? -2.817 14.171 -3.121 1.00 77.00 501 SER A CA 1
ATOM 3853 C C . SER A 1 501 ? -3.901 14.018 -2.039 1.00 77.00 501 SER A C 1
ATOM 3855 O O . SER A 1 501 ? -4.401 12.929 -1.753 1.00 77.00 501 SER A O 1
ATOM 3857 N N . PHE A 1 502 ? -4.315 15.137 -1.444 1.00 77.62 502 PHE A N 1
ATOM 3858 C CA . PHE A 1 502 ? -5.371 15.170 -0.422 1.00 77.62 502 PHE A CA 1
ATOM 3859 C C . PHE A 1 502 ? -6.785 15.324 -1.013 1.00 77.62 502 PHE A C 1
ATOM 3861 O O . PHE A 1 502 ? -7.759 15.451 -0.265 1.00 77.62 502 PHE A O 1
ATOM 3868 N N . GLU A 1 503 ? -6.915 15.341 -2.344 1.00 85.00 503 GLU A N 1
ATOM 3869 C CA . GLU A 1 503 ? -8.209 15.328 -3.030 1.00 85.00 503 GLU A CA 1
ATOM 3870 C C . GLU A 1 503 ? -8.901 13.965 -2.861 1.00 85.00 503 GLU A C 1
ATOM 3872 O O . GLU A 1 503 ? -8.243 12.929 -2.718 1.00 85.00 503 GLU A O 1
ATOM 3877 N N . VAL A 1 504 ? -10.238 13.950 -2.900 1.00 89.50 504 VAL A N 1
ATOM 3878 C CA . VAL A 1 504 ? -11.011 12.700 -2.944 1.00 89.50 504 VAL A CA 1
ATOM 3879 C C . VAL A 1 504 ? -10.862 12.098 -4.345 1.00 89.50 504 VAL A C 1
ATOM 3881 O O . VAL A 1 504 ? -11.329 12.715 -5.303 1.00 89.50 504 VAL A O 1
ATOM 3884 N N . PRO A 1 505 ? -10.259 10.907 -4.494 1.00 90.00 505 PRO A N 1
ATOM 3885 C CA . PRO A 1 505 ? -10.043 10.313 -5.805 1.00 90.00 505 PRO A CA 1
ATOM 3886 C C . PRO A 1 505 ? -11.359 9.821 -6.425 1.00 90.00 505 PRO A C 1
ATOM 3888 O O . PRO A 1 505 ? -12.258 9.329 -5.733 1.00 90.00 505 PRO A O 1
ATOM 3891 N N . ASN A 1 506 ? -11.454 9.917 -7.749 1.00 89.56 506 ASN A N 1
ATOM 3892 C CA . ASN A 1 506 ? -12.551 9.389 -8.552 1.00 89.56 506 ASN A CA 1
ATOM 3893 C C . ASN A 1 506 ? -11.984 8.576 -9.724 1.00 89.56 506 ASN A C 1
ATOM 3895 O O . ASN A 1 506 ? -11.378 9.137 -10.633 1.00 89.56 506 ASN A O 1
ATOM 3899 N N . THR A 1 507 ? -12.129 7.254 -9.667 1.00 93.81 507 THR A N 1
ATOM 3900 C CA . THR A 1 507 ? -11.429 6.317 -10.553 1.00 93.81 507 THR A CA 1
ATOM 3901 C C . THR A 1 507 ? -12.140 6.190 -11.904 1.00 93.81 507 THR A C 1
ATOM 3903 O O . THR A 1 507 ? -13.265 5.699 -11.968 1.00 93.81 507 THR A O 1
ATOM 3906 N N . ILE A 1 508 ? -11.485 6.593 -12.995 1.00 94.88 508 ILE A N 1
ATOM 3907 C CA . ILE A 1 508 ? -12.025 6.520 -14.361 1.00 94.88 508 ILE A CA 1
ATOM 3908 C C . ILE A 1 508 ? -11.023 5.888 -15.337 1.00 94.88 508 ILE A C 1
ATOM 3910 O O . ILE A 1 508 ? -9.833 6.195 -15.306 1.00 94.88 508 ILE A O 1
ATOM 3914 N N . VAL A 1 509 ? -11.502 5.000 -16.209 1.00 95.81 509 VAL A N 1
ATOM 3915 C CA . VAL A 1 509 ? -10.727 4.421 -17.312 1.00 95.81 509 VAL A CA 1
ATOM 3916 C C . VAL A 1 509 ? -10.793 5.336 -18.531 1.00 95.81 509 VAL A C 1
ATOM 3918 O O . VAL A 1 509 ? -11.877 5.694 -18.991 1.00 95.81 509 VAL A O 1
ATOM 3921 N N . ARG A 1 510 ? -9.625 5.643 -19.095 1.00 93.88 510 ARG A N 1
ATOM 3922 C CA . ARG A 1 510 ? -9.447 6.305 -20.391 1.00 93.88 510 ARG A CA 1
ATOM 3923 C C . ARG A 1 510 ? -8.754 5.371 -21.382 1.00 93.88 510 ARG A C 1
ATOM 3925 O O . ARG A 1 510 ? -7.986 4.499 -20.979 1.00 93.88 510 ARG A O 1
ATOM 3932 N N . VAL A 1 511 ? -9.010 5.577 -22.669 1.00 92.94 511 VAL A N 1
ATOM 3933 C CA . VAL A 1 511 ? -8.382 4.855 -23.783 1.00 92.94 511 VAL A CA 1
ATOM 3934 C C . VAL A 1 511 ? -7.331 5.747 -24.428 1.00 92.94 511 VAL A C 1
ATOM 3936 O O . VAL A 1 511 ? -7.638 6.864 -24.832 1.00 92.94 511 VAL A O 1
ATOM 3939 N N . HIS A 1 512 ? -6.112 5.238 -24.551 1.00 91.25 512 HIS A N 1
ATOM 3940 C CA . HIS A 1 512 ? -4.977 5.888 -25.197 1.00 91.25 512 HIS A CA 1
ATOM 3941 C C . HIS A 1 512 ? -4.574 5.033 -26.395 1.00 91.25 512 HIS A C 1
ATOM 3943 O O . HIS A 1 512 ? -4.160 3.887 -26.244 1.00 91.25 512 HIS A O 1
ATOM 3949 N N . SER A 1 513 ? -4.720 5.563 -27.603 1.00 81.81 513 SER A N 1
ATOM 3950 C CA . SER A 1 513 ? -4.343 4.866 -28.835 1.00 81.81 513 SER A CA 1
ATOM 3951 C C . SER A 1 513 ? -3.696 5.844 -29.797 1.00 81.81 513 SER A C 1
ATOM 3953 O O . SER A 1 513 ? -4.093 7.006 -29.875 1.00 81.81 513 SER A O 1
ATOM 3955 N N . ARG A 1 514 ? -2.733 5.375 -30.584 1.00 68.06 514 ARG A N 1
ATOM 3956 C CA . ARG A 1 514 ? -2.111 6.210 -31.608 1.00 68.06 514 ARG A CA 1
ATOM 3957 C C . ARG A 1 514 ? -3.124 6.534 -32.719 1.00 68.06 514 ARG A C 1
ATOM 3959 O O . ARG A 1 514 ? -3.890 5.653 -33.118 1.00 68.06 514 ARG A O 1
ATOM 3966 N N . PRO A 1 515 ? -3.116 7.753 -33.290 1.00 51.72 515 PRO A N 1
ATOM 3967 C CA . PRO A 1 515 ? -3.866 8.022 -34.510 1.00 51.72 515 PRO A CA 1
ATOM 3968 C C . PRO A 1 515 ? -3.458 7.037 -35.617 1.00 51.72 515 PRO A C 1
ATOM 3970 O O . PRO A 1 515 ? -2.281 6.936 -35.959 1.00 51.72 515 PRO A O 1
ATOM 3973 N N . ASN A 1 516 ? -4.448 6.348 -36.191 1.00 51.25 516 ASN A N 1
ATOM 3974 C CA . ASN A 1 516 ? -4.333 5.412 -37.319 1.00 51.25 516 ASN A CA 1
ATOM 3975 C C . ASN A 1 516 ? -3.683 4.030 -37.062 1.00 51.25 516 ASN A C 1
ATOM 3977 O O . ASN A 1 516 ? -3.374 3.346 -38.039 1.00 51.25 516 ASN A O 1
ATOM 3981 N N . SER A 1 517 ? -3.544 3.550 -35.818 1.00 56.66 517 SER A N 1
ATOM 3982 C CA . SER A 1 517 ? -3.242 2.125 -35.562 1.00 56.66 517 SER A CA 1
ATOM 3983 C C . SER A 1 517 ? -4.209 1.474 -34.567 1.00 56.66 517 SER A C 1
ATOM 3985 O O . SER A 1 517 ? -4.348 1.877 -33.419 1.00 56.66 517 SER A O 1
ATOM 3987 N N . SER A 1 518 ? -4.874 0.401 -35.008 1.00 55.28 518 SER A N 1
ATOM 3988 C CA . SER A 1 518 ? -5.833 -0.376 -34.205 1.00 55.28 518 SER A CA 1
ATOM 3989 C C . SER A 1 518 ? -5.185 -1.529 -33.422 1.00 55.28 518 SER A C 1
ATOM 3991 O O . SER A 1 518 ? -5.876 -2.469 -33.037 1.00 55.28 518 SER A O 1
ATOM 3993 N N . ARG A 1 519 ? -3.853 -1.527 -33.284 1.00 57.59 519 ARG A N 1
ATOM 3994 C CA . ARG A 1 519 ? -3.067 -2.581 -32.612 1.00 57.59 519 ARG A CA 1
ATOM 3995 C C . ARG A 1 519 ? -2.386 -2.107 -31.325 1.00 57.59 519 ARG A C 1
ATOM 3997 O O . ARG A 1 519 ? -1.905 -2.945 -30.571 1.00 57.59 519 ARG A O 1
ATOM 4004 N N . ASP A 1 520 ? -2.410 -0.799 -31.068 1.00 69.88 520 ASP A N 1
ATOM 4005 C CA . ASP A 1 520 ? -1.577 -0.133 -30.060 1.00 69.88 520 ASP A CA 1
ATOM 4006 C C . ASP A 1 520 ? -2.445 0.551 -28.980 1.00 69.88 520 ASP A C 1
ATOM 4008 O O . ASP A 1 520 ? -2.098 1.613 -28.455 1.00 69.88 520 ASP A O 1
ATOM 4012 N N . THR A 1 521 ? -3.619 -0.020 -28.686 1.00 85.81 521 THR A N 1
ATOM 4013 C CA . THR A 1 521 ? -4.554 0.495 -27.676 1.00 85.81 521 THR A CA 1
ATOM 4014 C C . THR A 1 521 ? -4.073 0.152 -26.268 1.00 85.81 521 THR A C 1
ATOM 4016 O O . THR A 1 521 ? -3.934 -1.015 -25.903 1.00 85.81 521 THR A O 1
ATOM 4019 N N . LEU A 1 522 ? -3.877 1.186 -25.459 1.00 91.88 522 LEU A N 1
ATOM 4020 C CA . LEU A 1 522 ? -3.563 1.114 -24.041 1.00 91.88 522 LEU A CA 1
ATOM 4021 C C . LEU A 1 522 ? -4.726 1.719 -23.251 1.00 91.88 522 LEU A C 1
ATOM 4023 O O . LEU A 1 522 ? -5.282 2.749 -23.627 1.00 91.88 522 LEU A O 1
ATOM 4027 N N . TYR A 1 523 ? -5.099 1.103 -22.139 1.00 94.56 523 TYR A N 1
ATOM 4028 C CA . TYR A 1 523 ? -6.050 1.691 -21.201 1.00 94.56 523 TYR A CA 1
ATOM 4029 C C . TYR A 1 523 ? -5.273 2.370 -20.076 1.00 94.56 523 TYR A C 1
ATOM 4031 O O . TYR A 1 523 ? -4.160 1.968 -19.756 1.00 94.56 523 TYR A O 1
ATOM 4039 N N . ALA A 1 524 ? -5.845 3.390 -19.446 1.00 95.00 524 ALA A N 1
ATOM 4040 C CA . ALA A 1 524 ? -5.262 3.993 -18.254 1.00 95.00 524 ALA A CA 1
ATOM 4041 C C . ALA A 1 524 ? -6.336 4.293 -17.213 1.00 95.00 524 ALA A C 1
ATOM 4043 O O . ALA A 1 524 ? -7.389 4.834 -17.545 1.00 95.00 524 ALA A O 1
ATOM 4044 N N . ILE A 1 525 ? -6.059 3.976 -15.950 1.00 95.88 525 ILE A N 1
ATOM 4045 C CA . ILE A 1 525 ? -6.897 4.329 -14.808 1.00 95.88 525 ILE A CA 1
ATOM 4046 C C . ILE A 1 525 ? -6.386 5.641 -14.222 1.00 95.88 525 ILE A C 1
ATOM 4048 O O . ILE A 1 525 ? -5.258 5.727 -13.741 1.00 95.88 525 ILE A O 1
ATOM 4052 N N . HIS A 1 526 ? -7.238 6.656 -14.255 1.00 94.06 526 HIS A N 1
ATOM 4053 C CA . HIS A 1 526 ? -7.006 7.983 -13.699 1.00 94.06 526 HIS A CA 1
ATOM 4054 C C . HIS A 1 526 ? -7.803 8.124 -12.403 1.00 94.06 526 HIS A C 1
ATOM 4056 O O . HIS A 1 526 ? -8.922 7.623 -12.321 1.00 94.06 526 HIS A O 1
ATOM 4062 N N . LEU A 1 527 ? -7.282 8.839 -11.402 1.00 92.19 527 LEU A N 1
ATOM 4063 C CA . LEU A 1 527 ? -8.028 9.127 -10.162 1.00 92.19 527 LEU A CA 1
ATOM 4064 C C . LEU A 1 527 ? -8.752 10.484 -10.170 1.00 92.19 527 LEU A C 1
ATOM 4066 O O . LEU A 1 527 ? -9.189 10.958 -9.120 1.00 92.19 527 LEU A O 1
ATOM 4070 N N . THR A 1 528 ? -8.861 11.127 -11.331 1.00 88.38 528 THR A N 1
ATOM 4071 C CA . THR A 1 528 ? -9.661 12.338 -11.528 1.00 88.38 528 THR A CA 1
ATOM 4072 C C . THR A 1 528 ? -10.376 12.299 -12.876 1.00 88.38 528 THR A C 1
ATOM 4074 O O . THR A 1 528 ? -9.875 11.745 -13.857 1.00 88.38 528 THR A O 1
ATOM 4077 N N . THR A 1 529 ? -11.558 12.913 -12.911 1.00 85.50 529 THR A N 1
ATOM 4078 C CA . THR A 1 529 ? -12.330 13.188 -14.128 1.00 85.50 529 THR A CA 1
ATOM 4079 C C . THR A 1 529 ? -11.756 14.335 -14.952 1.00 85.50 529 THR A C 1
ATOM 4081 O O . THR A 1 529 ? -12.129 14.471 -16.110 1.00 85.50 529 THR A O 1
ATOM 4084 N N . ASP A 1 530 ? -10.837 15.128 -14.401 1.00 86.38 530 ASP A N 1
ATOM 4085 C CA . ASP A 1 530 ? -10.061 16.098 -15.179 1.00 86.38 530 ASP A CA 1
ATOM 4086 C C . ASP A 1 530 ? -9.138 15.346 -16.156 1.00 86.38 530 ASP A C 1
ATOM 4088 O O . ASP A 1 530 ? -8.614 14.281 -15.815 1.00 86.38 530 ASP A O 1
ATOM 4092 N N . ASP A 1 531 ? -8.944 15.857 -17.373 1.00 84.19 531 ASP A N 1
ATOM 4093 C CA . ASP A 1 531 ? -7.957 15.305 -18.309 1.00 84.19 531 ASP A CA 1
ATOM 4094 C C . ASP A 1 531 ? -6.558 15.839 -17.966 1.00 84.19 531 ASP A C 1
ATOM 4096 O O . ASP A 1 531 ? -6.327 17.047 -17.974 1.00 84.19 531 ASP A O 1
ATOM 4100 N N . PHE A 1 532 ? -5.605 14.944 -17.691 1.00 88.94 532 PHE A N 1
ATOM 4101 C CA . PHE A 1 532 ? -4.187 15.297 -17.585 1.00 88.94 532 PHE A CA 1
ATOM 4102 C C . PHE A 1 532 ? -3.568 15.183 -18.982 1.00 88.94 532 PHE A C 1
ATOM 4104 O O . PHE A 1 532 ? -3.240 14.085 -19.427 1.00 88.94 532 PHE A O 1
ATOM 4111 N N . ILE A 1 533 ? -3.455 16.306 -19.697 1.00 86.00 533 ILE A N 1
ATOM 4112 C CA . ILE A 1 533 ? -2.944 16.327 -21.075 1.00 86.00 533 ILE A CA 1
ATOM 4113 C C . ILE A 1 533 ? -1.416 16.380 -21.076 1.00 86.00 533 ILE A C 1
ATOM 4115 O O . ILE A 1 533 ? -0.769 15.494 -21.623 1.00 86.00 533 ILE A O 1
ATOM 4119 N N . ASP A 1 534 ? -0.847 17.401 -20.441 1.00 83.00 534 ASP A N 1
ATOM 4120 C CA . ASP A 1 534 ? 0.590 17.676 -20.395 1.00 83.00 534 ASP A CA 1
ATOM 4121 C C . ASP A 1 534 ? 0.933 18.560 -19.176 1.00 83.00 534 ASP A C 1
ATOM 4123 O O . ASP A 1 534 ? 0.119 18.725 -18.262 1.00 83.00 534 ASP A O 1
ATOM 4127 N N . GLN A 1 535 ? 2.128 19.157 -19.162 1.00 85.38 535 GLN A N 1
ATOM 4128 C CA . GLN A 1 535 ? 2.603 20.049 -18.099 1.00 85.38 535 GLN A CA 1
ATOM 4129 C C . GLN A 1 535 ? 1.651 21.233 -17.797 1.00 85.38 535 GLN A C 1
ATOM 4131 O O . GLN A 1 535 ? 1.619 21.704 -16.662 1.00 85.38 535 GLN A O 1
ATOM 4136 N N . SER A 1 536 ? 0.818 21.681 -18.746 1.00 84.12 536 SER A N 1
ATOM 4137 C CA . SER A 1 536 ? -0.201 22.723 -18.515 1.00 84.12 536 SER A CA 1
ATOM 4138 C C . SER A 1 536 ? -1.350 22.269 -17.606 1.00 84.12 536 SER A C 1
ATOM 4140 O O . SER A 1 536 ? -1.990 23.093 -16.957 1.00 84.12 536 SER A O 1
ATOM 4142 N N . SER A 1 537 ? -1.593 20.957 -17.526 1.00 84.62 537 SER A N 1
ATOM 4143 C CA . SER A 1 537 ? -2.611 20.338 -16.664 1.00 84.62 537 SER A CA 1
ATOM 4144 C C . SER A 1 537 ? -2.091 20.037 -15.248 1.00 84.62 537 SER A C 1
ATOM 4146 O O . SER A 1 537 ? -2.796 19.436 -14.438 1.00 84.62 537 SER A O 1
ATOM 4148 N N . CYS A 1 538 ? -0.844 20.410 -14.948 1.00 82.19 538 CYS A N 1
ATOM 4149 C CA . CYS A 1 538 ? -0.183 20.106 -13.687 1.00 82.19 538 CYS A CA 1
ATOM 4150 C C . CYS A 1 538 ? -0.784 20.878 -12.496 1.00 82.19 538 CYS A C 1
ATOM 4152 O O . CYS A 1 538 ? -0.885 22.106 -12.527 1.00 82.19 538 CYS A O 1
ATOM 4154 N N . LYS A 1 539 ? -1.123 20.170 -11.408 1.00 78.88 539 LYS A N 1
ATOM 4155 C CA . LYS A 1 539 ? -1.524 20.764 -10.121 1.00 78.88 539 LYS A CA 1
ATOM 4156 C C . LYS A 1 539 ? -0.384 20.649 -9.088 1.00 78.88 539 LYS A C 1
ATOM 4158 O O . LYS A 1 539 ? 0.509 19.823 -9.257 1.00 78.88 539 LYS A O 1
ATOM 4163 N N . PRO A 1 540 ? -0.407 21.429 -7.984 1.00 69.19 540 PRO A N 1
ATOM 4164 C CA . PRO A 1 540 ? 0.628 21.366 -6.942 1.00 69.19 540 PRO A CA 1
ATOM 4165 C C . PRO A 1 540 ? 0.780 20.001 -6.259 1.00 69.19 540 PRO A C 1
ATOM 4167 O O . PRO A 1 540 ? 1.853 19.717 -5.740 1.00 69.19 540 PRO A O 1
ATOM 4170 N N . THR A 1 541 ? -0.287 19.196 -6.257 1.00 70.88 541 THR A N 1
ATOM 4171 C CA . THR A 1 541 ? -0.282 17.772 -5.897 1.00 70.88 541 THR A CA 1
ATOM 4172 C C . THR A 1 541 ? -1.110 17.016 -6.926 1.00 70.88 541 THR A C 1
ATOM 4174 O O . THR A 1 541 ? -2.298 17.319 -7.080 1.00 70.88 541 THR A O 1
ATOM 4177 N N . ASN A 1 542 ? -0.521 16.031 -7.600 1.00 77.88 542 ASN A N 1
ATOM 4178 C CA . ASN A 1 542 ? -1.214 15.221 -8.598 1.00 77.88 542 ASN A CA 1
ATOM 4179 C C . ASN A 1 542 ? -1.619 13.841 -8.064 1.00 77.88 542 ASN A C 1
ATOM 4181 O O . ASN A 1 542 ? -1.195 13.385 -7.003 1.00 77.88 542 ASN A O 1
ATOM 4185 N N . ASN A 1 543 ? -2.502 13.196 -8.820 1.00 86.75 543 ASN A N 1
ATOM 4186 C CA . ASN A 1 543 ? -2.883 11.806 -8.631 1.00 86.75 543 ASN A CA 1
ATOM 4187 C C . ASN A 1 543 ? -2.074 10.915 -9.575 1.00 86.75 543 ASN A C 1
ATOM 4189 O O . ASN A 1 543 ? -1.846 11.310 -10.720 1.00 86.75 543 ASN A O 1
ATOM 4193 N N . PHE A 1 544 ? -1.757 9.694 -9.141 1.00 88.88 544 PHE A N 1
ATOM 4194 C CA . PHE A 1 544 ? -1.176 8.699 -10.037 1.00 88.88 544 PHE A CA 1
ATOM 4195 C C . PHE A 1 544 ? -2.120 8.302 -11.179 1.00 88.88 544 PHE A C 1
ATOM 4197 O O . PHE A 1 544 ? -3.349 8.389 -11.071 1.00 88.88 544 PHE A O 1
ATOM 4204 N N . ILE A 1 545 ? -1.519 7.826 -12.269 1.00 93.25 545 ILE A N 1
ATOM 4205 C CA . ILE A 1 545 ? -2.216 7.235 -13.414 1.00 93.25 545 ILE A CA 1
ATOM 4206 C C . ILE A 1 545 ? -1.592 5.867 -13.690 1.00 93.25 545 ILE A C 1
ATOM 4208 O O . ILE A 1 545 ? -0.373 5.753 -13.816 1.00 93.25 545 ILE A O 1
ATOM 4212 N N . VAL A 1 546 ? -2.431 4.835 -13.792 1.00 94.00 546 VAL A N 1
ATOM 4213 C CA . VAL A 1 546 ? -2.011 3.442 -14.008 1.00 94.00 546 VAL A CA 1
ATOM 4214 C C . VAL A 1 546 ? -2.348 3.010 -15.432 1.00 94.00 546 VAL A C 1
ATOM 4216 O O . VAL A 1 546 ? -3.534 2.841 -15.719 1.00 94.00 546 VAL A O 1
ATOM 4219 N N . PRO A 1 547 ? -1.376 2.767 -16.323 1.00 94.62 547 PRO A N 1
ATOM 4220 C CA . PRO A 1 547 ? -1.664 2.135 -17.598 1.00 94.62 547 PRO A CA 1
ATOM 4221 C C . PRO A 1 547 ? -1.876 0.626 -17.428 1.00 94.62 547 PRO A C 1
ATOM 4223 O O . PRO A 1 547 ? -1.173 -0.045 -16.669 1.00 94.62 547 PRO A O 1
ATOM 4226 N N . CYS A 1 548 ? -2.837 0.105 -18.180 1.00 94.81 548 CYS A N 1
ATOM 4227 C CA . CYS A 1 548 ? -3.229 -1.293 -18.257 1.00 94.81 548 CYS A CA 1
ATOM 4228 C C . CYS A 1 548 ? -3.322 -1.705 -19.729 1.00 94.81 548 CYS A C 1
ATOM 4230 O O . CYS A 1 548 ? -3.853 -0.958 -20.555 1.00 94.81 548 CYS A O 1
ATOM 4232 N N . GLN A 1 549 ? -2.875 -2.910 -20.067 1.00 92.62 549 GLN A N 1
ATOM 4233 C CA . GLN A 1 549 ? -3.079 -3.454 -21.408 1.00 92.62 549 GLN A CA 1
ATOM 4234 C C . GLN A 1 549 ? -4.556 -3.795 -21.682 1.00 92.62 549 GLN A C 1
ATOM 4236 O O . GLN A 1 549 ? -5.388 -3.903 -20.777 1.00 92.62 549 GLN A O 1
ATOM 4241 N N . GLU A 1 550 ? -4.893 -4.012 -22.949 1.00 91.19 550 GLU A N 1
ATOM 4242 C CA . GLU A 1 550 ? -6.150 -4.658 -23.321 1.00 91.19 550 GLU A CA 1
ATOM 4243 C C . GLU A 1 550 ? -6.150 -6.131 -22.868 1.00 91.19 550 GLU A C 1
ATOM 4245 O O . GLU A 1 550 ? -5.206 -6.864 -23.169 1.00 91.19 550 GLU A O 1
ATOM 4250 N N . LYS A 1 551 ? -7.201 -6.587 -22.168 1.00 91.31 551 LYS A N 1
ATOM 4251 C CA . LYS A 1 551 ? -7.368 -8.012 -21.837 1.00 91.31 551 LYS A CA 1
ATOM 4252 C C . LYS A 1 551 ? -7.936 -8.772 -23.034 1.00 91.31 551 LYS A C 1
ATOM 4254 O O . LYS A 1 551 ? -9.110 -8.603 -23.370 1.00 91.31 551 LYS A O 1
ATOM 4259 N N . LYS A 1 552 ? -7.140 -9.681 -23.593 1.00 88.44 552 LYS A N 1
ATOM 4260 C CA . LYS A 1 552 ? -7.555 -10.635 -24.629 1.00 88.44 552 LYS A CA 1
ATOM 4261 C C . LYS A 1 552 ? -8.109 -11.907 -23.985 1.00 88.44 552 LYS A C 1
ATOM 4263 O O . LYS A 1 552 ? -7.818 -12.225 -22.832 1.00 88.44 552 LYS A O 1
ATOM 4268 N N . GLU A 1 553 ? -8.900 -12.671 -24.736 1.00 83.81 553 GLU A N 1
ATOM 4269 C CA . GLU A 1 553 ? -9.464 -13.945 -24.252 1.00 83.81 553 GLU A CA 1
ATOM 4270 C C . GLU A 1 553 ? -8.392 -15.024 -24.021 1.00 83.81 553 GLU A C 1
ATOM 4272 O O . GLU A 1 553 ? -8.581 -15.915 -23.199 1.00 83.81 553 GLU A O 1
ATOM 4277 N N . THR A 1 554 ? -7.245 -14.908 -24.696 1.00 84.12 554 THR A N 1
ATOM 4278 C CA . THR A 1 554 ? -6.065 -15.770 -24.531 1.00 84.12 554 THR A CA 1
ATOM 4279 C C . THR A 1 554 ? -5.266 -15.502 -23.256 1.00 84.12 554 THR A C 1
ATOM 4281 O O . THR A 1 554 ? -4.404 -16.306 -22.908 1.00 84.12 554 THR A O 1
ATOM 4284 N N . ASP A 1 555 ? -5.509 -14.382 -22.572 1.00 83.94 555 ASP A N 1
ATOM 4285 C CA . ASP A 1 555 ? -4.649 -13.908 -21.488 1.00 83.94 555 ASP A CA 1
ATOM 4286 C C . ASP A 1 555 ? -5.012 -14.601 -20.164 1.00 83.94 555 ASP A C 1
ATOM 4288 O O . ASP A 1 555 ? -5.825 -14.098 -19.375 1.00 83.94 555 ASP A O 1
ATOM 4292 N N . ILE A 1 556 ? -4.415 -15.773 -19.935 1.00 83.94 556 ILE A N 1
ATOM 4293 C CA . ILE A 1 556 ? -4.654 -16.618 -18.752 1.00 83.94 556 ILE A CA 1
ATOM 4294 C C . ILE A 1 556 ? -4.036 -16.067 -17.460 1.00 83.94 556 ILE A C 1
ATOM 4296 O O . ILE A 1 556 ? -4.572 -16.320 -16.385 1.00 83.94 556 ILE A O 1
ATOM 4300 N N . ASP A 1 557 ? -2.971 -15.265 -17.554 1.00 85.44 557 ASP A N 1
ATOM 4301 C CA . ASP A 1 557 ? -2.228 -14.747 -16.391 1.00 85.44 557 ASP A CA 1
ATOM 4302 C C . ASP A 1 557 ? -2.944 -13.592 -15.663 1.00 85.44 557 ASP A C 1
ATOM 4304 O O . ASP A 1 557 ? -2.560 -13.201 -14.557 1.00 85.44 557 ASP A O 1
ATOM 4308 N N . PHE A 1 558 ? -4.006 -13.051 -16.274 1.00 92.06 558 PHE A N 1
ATOM 4309 C CA . PHE A 1 558 ? -4.790 -11.932 -15.751 1.00 92.06 558 PHE A CA 1
ATOM 4310 C C . PHE A 1 558 ? -6.089 -12.401 -15.083 1.00 92.06 558 PHE A C 1
ATOM 4312 O O . PHE A 1 558 ? -7.111 -12.607 -15.753 1.00 92.06 558 PHE A O 1
ATOM 4319 N N . CYS A 1 559 ? -6.052 -12.501 -13.756 1.00 93.19 559 CYS A N 1
ATOM 4320 C CA . CYS A 1 559 ? -7.162 -12.855 -12.874 1.00 93.19 559 CYS A CA 1
ATOM 4321 C C . CYS A 1 559 ? -7.972 -11.624 -12.418 1.00 93.19 559 CYS A C 1
ATOM 4323 O O . CYS A 1 559 ? -7.541 -10.480 -12.550 1.00 93.19 559 CYS A O 1
ATOM 4325 N N . VAL A 1 560 ? -9.151 -11.851 -11.826 1.00 94.06 560 VAL A N 1
ATOM 4326 C CA . VAL A 1 560 ? -9.798 -10.832 -10.976 1.00 94.06 560 VAL A CA 1
ATOM 4327 C C . VAL A 1 560 ? -8.902 -10.599 -9.746 1.00 94.06 560 VAL A C 1
ATOM 4329 O O . VAL A 1 560 ? -8.441 -11.594 -9.178 1.00 94.06 560 VAL A O 1
ATOM 4332 N N . PRO A 1 561 ? -8.648 -9.344 -9.326 1.00 92.50 561 PRO A N 1
ATOM 4333 C CA . PRO A 1 561 ? -7.755 -9.045 -8.211 1.00 92.50 561 PRO A CA 1
ATOM 4334 C C . PRO A 1 561 ? -8.087 -9.787 -6.920 1.00 92.50 561 PRO A C 1
ATOM 4336 O O . PRO A 1 561 ? -9.251 -9.956 -6.542 1.00 92.50 561 PRO A O 1
ATOM 4339 N N . ALA A 1 562 ? -7.032 -10.171 -6.204 1.00 87.62 562 ALA A N 1
ATOM 4340 C CA . ALA A 1 562 ? -7.153 -10.654 -4.840 1.00 87.62 562 ALA A CA 1
ATOM 4341 C C . ALA A 1 562 ? -7.646 -9.518 -3.925 1.00 87.62 562 ALA A C 1
ATOM 4343 O O . ALA A 1 562 ? -7.120 -8.405 -3.962 1.00 87.62 562 ALA A O 1
ATOM 4344 N N . LEU A 1 563 ? -8.651 -9.812 -3.094 1.00 88.56 563 LEU A N 1
ATOM 4345 C CA . LEU A 1 563 ? -9.260 -8.830 -2.194 1.00 88.56 563 LEU A CA 1
ATOM 4346 C C . LEU A 1 563 ? -8.293 -8.448 -1.064 1.00 88.56 563 LEU A C 1
ATOM 4348 O O . LEU A 1 563 ? -7.823 -9.311 -0.313 1.00 88.56 563 LEU A O 1
ATOM 4352 N N . GLY A 1 564 ? -8.046 -7.151 -0.906 1.00 80.75 564 GLY A N 1
ATOM 4353 C CA . GLY A 1 564 ? -7.137 -6.596 0.080 1.00 80.75 564 GLY A CA 1
ATOM 4354 C C . GLY A 1 564 ? -7.636 -6.754 1.515 1.00 80.75 564 GLY A C 1
ATOM 4355 O O . GLY A 1 564 ? -8.802 -6.526 1.863 1.00 80.75 564 GLY A O 1
ATOM 4356 N N . SER A 1 565 ? -6.701 -7.094 2.400 1.00 77.50 565 SER A N 1
ATOM 4357 C CA . SER A 1 565 ? -6.922 -7.163 3.845 1.00 77.50 565 SER A CA 1
ATOM 4358 C C . SER A 1 565 ? -7.290 -5.807 4.462 1.00 77.50 565 SER A C 1
ATOM 4360 O O . SER A 1 565 ? -7.973 -5.764 5.487 1.00 77.50 565 SER A O 1
ATOM 4362 N N . THR A 1 566 ? -6.880 -4.709 3.826 1.00 81.56 566 THR A N 1
ATOM 4363 C CA . THR A 1 566 ? -7.141 -3.317 4.217 1.00 81.56 566 THR A CA 1
ATOM 4364 C C . THR A 1 566 ? -8.634 -2.994 4.229 1.00 81.56 566 THR A C 1
ATOM 4366 O O . THR A 1 566 ? -9.158 -2.542 5.252 1.00 81.56 566 THR A O 1
ATOM 4369 N N . VAL A 1 567 ? -9.356 -3.313 3.148 1.00 89.56 567 VAL A N 1
ATOM 4370 C CA . VAL A 1 567 ? -10.816 -3.129 3.085 1.00 89.56 567 VAL A CA 1
ATOM 4371 C C . VAL A 1 567 ? -11.537 -4.097 4.023 1.00 89.56 567 VAL A C 1
ATOM 4373 O O . VAL A 1 567 ? -12.463 -3.683 4.714 1.00 89.56 567 VAL A O 1
ATOM 4376 N N . ASP A 1 568 ? -11.088 -5.352 4.136 1.00 86.88 568 ASP A N 1
ATOM 4377 C CA . ASP A 1 568 ? -11.624 -6.316 5.115 1.00 86.88 568 ASP A CA 1
ATOM 4378 C C . ASP A 1 568 ? -11.563 -5.784 6.561 1.00 86.88 568 ASP A C 1
ATOM 4380 O O . ASP A 1 568 ? -12.503 -5.968 7.339 1.00 86.88 568 ASP A O 1
ATOM 4384 N N . ALA A 1 569 ? -10.450 -5.152 6.945 1.00 82.69 569 ALA A N 1
ATOM 4385 C CA . ALA A 1 569 ? -10.271 -4.572 8.272 1.00 82.69 569 ALA A CA 1
ATOM 4386 C C . ALA A 1 569 ? -11.182 -3.351 8.477 1.00 82.69 569 ALA A C 1
ATOM 4388 O O . ALA A 1 569 ? -11.898 -3.288 9.477 1.00 82.69 569 ALA A O 1
ATOM 4389 N N . TRP A 1 570 ? -11.219 -2.427 7.511 1.00 89.81 570 TRP A N 1
ATOM 4390 C CA . TRP A 1 570 ? -12.061 -1.227 7.576 1.00 89.81 570 TRP A CA 1
ATOM 4391 C C . TRP A 1 570 ? -13.560 -1.570 7.606 1.00 89.81 570 TRP A C 1
ATOM 4393 O O . TRP A 1 570 ? -14.298 -1.043 8.440 1.00 89.81 570 TRP A O 1
ATOM 4403 N N . LEU A 1 571 ? -14.006 -2.527 6.786 1.00 92.31 571 LEU A N 1
ATOM 4404 C CA . LEU A 1 571 ? -15.377 -3.041 6.807 1.00 92.31 571 LEU A CA 1
ATOM 4405 C C . LEU A 1 571 ? -15.758 -3.602 8.182 1.00 92.31 571 LEU A C 1
ATOM 4407 O O . LEU A 1 571 ? -16.844 -3.305 8.672 1.00 92.31 571 LEU A O 1
ATOM 4411 N N . ARG A 1 572 ? -14.874 -4.363 8.844 1.00 87.31 572 ARG A N 1
ATOM 4412 C CA . ARG A 1 572 ? -15.139 -4.844 10.212 1.00 87.31 572 ARG A CA 1
ATOM 4413 C C . ARG A 1 572 ? -15.199 -3.709 11.229 1.00 87.31 572 ARG A C 1
ATOM 4415 O O . ARG A 1 572 ? -16.086 -3.735 12.071 1.00 87.31 572 ARG A O 1
ATOM 4422 N N . ILE A 1 573 ? -14.313 -2.717 11.127 1.00 85.00 573 ILE A N 1
ATOM 4423 C CA . ILE A 1 573 ? -14.304 -1.534 12.006 1.00 85.00 573 ILE A CA 1
ATOM 4424 C C . ILE A 1 573 ? -15.636 -0.773 11.935 1.00 85.00 573 ILE A C 1
ATOM 4426 O O . ILE A 1 573 ? -16.120 -0.311 12.966 1.00 85.00 573 ILE A O 1
ATOM 4430 N N . VAL A 1 574 ? -16.240 -0.682 10.744 1.00 88.62 574 VAL A N 1
ATOM 4431 C CA . VAL A 1 574 ? -17.552 -0.047 10.512 1.00 88.62 574 VAL A CA 1
ATOM 4432 C C . VAL A 1 574 ? -18.730 -0.960 10.880 1.00 88.62 574 VAL A C 1
ATOM 4434 O O . VAL A 1 574 ? -19.780 -0.466 11.278 1.00 88.62 574 VAL A O 1
ATOM 4437 N N . ALA A 1 575 ? -18.572 -2.281 10.768 1.00 88.25 575 ALA A N 1
ATOM 4438 C CA . ALA A 1 575 ? -19.590 -3.261 11.154 1.00 88.25 575 ALA A CA 1
ATOM 4439 C C . ALA A 1 575 ? -19.723 -3.459 12.673 1.00 88.25 575 ALA A C 1
ATOM 4441 O O . ALA A 1 575 ? -20.735 -3.991 13.133 1.00 88.25 575 ALA A O 1
ATOM 4442 N N . MET A 1 576 ? -18.716 -3.071 13.463 1.00 80.44 576 MET A N 1
ATOM 4443 C CA . MET A 1 576 ? -18.805 -3.162 14.920 1.00 80.44 576 MET A CA 1
ATOM 4444 C C . MET A 1 576 ? -19.903 -2.221 15.439 1.00 80.44 576 MET A C 1
ATOM 4446 O O . MET A 1 576 ? -19.985 -1.076 14.985 1.00 80.44 576 MET A O 1
ATOM 4450 N N . PRO A 1 577 ? -20.740 -2.656 16.400 1.00 69.62 577 PRO A N 1
ATOM 4451 C CA . PRO A 1 577 ? -21.720 -1.765 17.003 1.00 69.62 577 PRO A CA 1
ATOM 4452 C C . PRO A 1 577 ? -20.993 -0.565 17.632 1.00 69.62 577 PRO A C 1
ATOM 4454 O O . PRO A 1 577 ? -19.936 -0.757 18.245 1.00 69.62 577 PRO A O 1
ATOM 4457 N N . PRO A 1 578 ? -21.530 0.665 17.506 1.00 58.69 578 PRO A N 1
ATOM 4458 C CA . PRO A 1 578 ? -20.941 1.823 18.168 1.00 58.69 578 PRO A CA 1
ATOM 4459 C C . PRO A 1 578 ? -20.838 1.538 19.667 1.00 58.69 578 PRO A C 1
ATOM 4461 O O . PRO A 1 578 ? -21.769 0.969 20.243 1.00 58.69 578 PRO A O 1
ATOM 4464 N N . GLU A 1 579 ? -19.709 1.913 20.286 1.00 53.91 579 GLU A N 1
ATOM 4465 C CA . GLU A 1 579 ? -19.484 1.697 21.721 1.00 53.91 579 GLU A CA 1
ATOM 4466 C C . GLU A 1 579 ? -20.712 2.173 22.491 1.00 53.91 579 GLU A C 1
ATOM 4468 O O . GLU A 1 579 ? -21.099 3.339 22.389 1.00 53.91 579 GLU A O 1
ATOM 4473 N N . SER A 1 580 ? -21.354 1.248 23.212 1.00 47.75 580 SER A N 1
ATOM 4474 C CA . SER A 1 580 ? -22.616 1.515 23.887 1.00 47.75 580 SER A CA 1
ATOM 4475 C C . SER A 1 580 ? -22.406 2.648 24.883 1.00 47.75 580 SER A C 1
ATOM 4477 O O . SER A 1 580 ? -21.823 2.437 25.951 1.00 47.75 580 SER A O 1
ATOM 4479 N N . SER A 1 581 ? -22.872 3.845 24.518 1.00 47.38 581 SER A N 1
ATOM 4480 C CA . SER A 1 581 ? -22.880 5.026 25.375 1.00 47.38 581 SER A CA 1
ATOM 4481 C C . SER A 1 581 ? -23.432 4.617 26.733 1.00 47.38 581 SER A C 1
ATOM 4483 O O . SER A 1 581 ? -24.555 4.112 26.766 1.00 47.38 581 SER A O 1
ATOM 4485 N N . PHE A 1 582 ? -22.608 4.769 27.781 1.00 50.53 582 PHE A N 1
ATOM 4486 C CA . PHE A 1 582 ? -22.799 4.287 29.157 1.00 50.53 582 PHE A CA 1
ATOM 4487 C C . PHE A 1 582 ? -24.142 3.603 29.403 1.00 50.53 582 PHE A C 1
ATOM 4489 O O . PHE A 1 582 ? -25.159 4.294 29.474 1.00 50.53 582 PHE A O 1
ATOM 4496 N N . SER A 1 583 ? -24.116 2.270 29.573 1.00 57.56 583 SER A N 1
ATOM 4497 C CA . SER A 1 583 ? -25.303 1.448 29.848 1.00 57.56 583 SER A CA 1
ATOM 4498 C C . SER A 1 583 ? -26.309 2.220 30.693 1.00 57.56 583 SER A C 1
ATOM 4500 O O . SER A 1 583 ? -25.965 2.706 31.774 1.00 57.56 583 SER A O 1
ATOM 4502 N N . THR A 1 584 ? -27.543 2.347 30.208 1.00 59.97 584 THR A N 1
ATOM 4503 C CA . THR A 1 584 ? -28.587 3.147 30.866 1.00 59.97 584 THR A CA 1
ATOM 4504 C C . THR A 1 584 ? -28.801 2.714 32.316 1.00 59.97 584 THR A C 1
ATOM 4506 O O . THR A 1 584 ? -29.100 3.549 33.165 1.00 59.97 584 THR A O 1
ATOM 4509 N N . THR A 1 585 ? -28.531 1.444 32.639 1.00 63.53 585 THR A N 1
ATOM 4510 C CA . THR A 1 585 ? -28.469 0.932 34.015 1.00 63.53 585 THR A CA 1
ATOM 4511 C C . THR A 1 585 ? -27.431 1.646 34.888 1.00 63.53 585 THR A C 1
ATOM 4513 O O . THR A 1 585 ? -27.750 1.994 36.017 1.00 63.53 585 THR A O 1
ATOM 4516 N N . SER A 1 586 ? -26.224 1.927 34.391 1.00 65.88 586 SER A N 1
ATOM 4517 C CA . SER A 1 586 ? -25.170 2.655 35.113 1.00 65.88 586 SER A CA 1
ATOM 4518 C C . SER A 1 586 ? -25.541 4.119 35.353 1.00 65.88 586 SER A C 1
ATOM 4520 O O . SER A 1 586 ? -25.310 4.635 36.444 1.00 65.88 586 SER A O 1
ATOM 4522 N N . VAL A 1 587 ? -26.162 4.777 34.366 1.00 71.50 587 VAL A N 1
ATOM 4523 C CA . VAL A 1 587 ? -26.654 6.161 34.502 1.00 71.50 587 VAL A CA 1
ATOM 4524 C C . VAL A 1 587 ? -27.792 6.232 35.526 1.00 71.50 587 VAL A C 1
ATOM 4526 O O . VAL A 1 587 ? -27.775 7.088 36.409 1.00 71.50 587 VAL A O 1
ATOM 4529 N N . VAL A 1 588 ? -28.741 5.290 35.472 1.00 75.75 588 VAL A N 1
ATOM 4530 C CA . VAL A 1 588 ? -29.830 5.175 36.455 1.00 75.75 588 VAL A CA 1
ATOM 4531 C C . VAL A 1 588 ? -29.284 4.861 37.851 1.00 75.75 588 VAL A C 1
ATOM 4533 O O . VAL A 1 588 ? -29.688 5.512 38.812 1.00 75.75 588 VAL A O 1
ATOM 4536 N N . LEU A 1 589 ? -28.329 3.935 37.986 1.00 77.38 589 LEU A N 1
ATOM 4537 C CA . LEU A 1 589 ? -27.706 3.601 39.271 1.00 77.38 589 LEU A CA 1
ATOM 4538 C C . LEU A 1 589 ? -26.987 4.810 39.885 1.00 77.38 589 LEU A C 1
ATOM 4540 O O . LEU A 1 589 ? -27.238 5.127 41.048 1.00 77.38 589 LEU A O 1
ATOM 4544 N N . LEU A 1 590 ? -26.178 5.539 39.109 1.00 78.19 590 LEU A N 1
ATOM 4545 C CA . LEU A 1 590 ? -25.542 6.782 39.563 1.00 78.19 590 LEU A CA 1
ATOM 4546 C C . LEU A 1 590 ? -26.581 7.835 39.976 1.00 78.19 590 LEU A C 1
ATOM 4548 O O . LEU A 1 590 ? -26.459 8.414 41.055 1.00 78.19 590 LEU A O 1
ATOM 4552 N N . GLY A 1 591 ? -27.644 8.022 39.187 1.00 78.50 591 GLY A N 1
ATOM 4553 C CA . GLY A 1 591 ? -28.756 8.912 39.532 1.00 78.50 591 GLY A CA 1
ATOM 4554 C C . GLY A 1 591 ? -29.434 8.537 40.856 1.00 78.50 591 GLY A C 1
ATOM 4555 O O . GLY A 1 591 ? -29.640 9.397 41.714 1.00 78.50 591 GLY A O 1
ATOM 4556 N N . THR A 1 592 ? -29.721 7.248 41.080 1.00 83.25 592 THR A N 1
ATOM 4557 C CA . THR A 1 592 ? -30.301 6.776 42.351 1.00 83.25 592 THR A CA 1
ATOM 4558 C C . THR A 1 592 ? -29.352 6.958 43.537 1.00 83.25 592 THR A C 1
ATOM 4560 O O . THR A 1 592 ? -29.800 7.370 44.607 1.00 83.25 592 THR A O 1
ATOM 4563 N N . LEU A 1 593 ? -28.045 6.733 43.356 1.00 84.62 593 LEU A N 1
ATOM 4564 C CA . LEU A 1 593 ? -27.042 6.938 44.402 1.00 84.62 593 LEU A CA 1
ATOM 4565 C C . LEU A 1 593 ? -26.970 8.416 44.817 1.00 84.62 593 LEU A C 1
ATOM 4567 O O . LEU A 1 593 ? -27.007 8.723 46.008 1.00 84.62 593 LEU A O 1
ATOM 4571 N N . VAL A 1 594 ? -26.946 9.334 43.844 1.00 86.56 594 VAL A N 1
ATOM 4572 C CA . VAL A 1 594 ? -26.956 10.786 44.090 1.00 86.56 594 VAL A CA 1
ATOM 4573 C C . VAL A 1 594 ? -28.222 11.205 44.841 1.00 86.56 594 VAL A C 1
ATOM 4575 O O . VAL A 1 594 ? -28.125 11.921 45.839 1.00 86.56 594 VAL A O 1
ATOM 4578 N N . LEU A 1 595 ? -29.402 10.713 44.444 1.00 85.38 595 LEU A N 1
ATOM 4579 C CA . LEU A 1 595 ? -30.661 10.998 45.147 1.00 85.38 595 LEU A CA 1
ATOM 4580 C C . LEU A 1 595 ? -30.650 10.501 46.604 1.00 85.38 595 LEU A C 1
ATOM 4582 O O . LEU A 1 595 ? -31.114 11.215 47.497 1.00 85.38 595 LEU A O 1
ATOM 4586 N N . ILE A 1 596 ? -30.072 9.325 46.873 1.00 87.50 596 ILE A N 1
ATOM 4587 C CA . ILE A 1 596 ? -29.896 8.802 48.238 1.00 87.50 596 ILE A CA 1
ATOM 4588 C C . ILE A 1 596 ? -28.941 9.694 49.043 1.00 87.50 596 ILE A C 1
ATOM 4590 O O . ILE A 1 596 ? -29.261 10.068 50.174 1.00 87.50 596 ILE A O 1
ATOM 4594 N N . CYS A 1 597 ? -27.803 10.099 48.471 1.00 79.81 597 CYS A N 1
ATOM 4595 C CA . CYS A 1 597 ? -26.852 11.004 49.121 1.00 79.81 597 CYS A CA 1
ATOM 4596 C C . CYS A 1 597 ? -27.467 12.379 49.443 1.00 79.81 597 CYS A C 1
ATOM 4598 O O . CYS A 1 597 ? -27.267 12.900 50.545 1.00 79.81 597 CYS A O 1
ATOM 4600 N N . VAL A 1 598 ? -28.265 12.949 48.532 1.00 87.06 598 VAL A N 1
ATOM 4601 C CA . VAL A 1 598 ? -29.002 14.206 48.756 1.00 87.06 598 VAL A CA 1
ATOM 4602 C C . VAL A 1 598 ? -30.053 14.031 49.856 1.00 87.06 598 VAL A C 1
ATOM 4604 O O . VAL A 1 598 ? -30.114 14.842 50.782 1.00 87.06 598 VAL A O 1
ATOM 4607 N N . GLY A 1 599 ? -30.829 12.942 49.829 1.00 86.88 599 GLY A N 1
ATOM 4608 C CA . GLY A 1 599 ? -31.814 12.622 50.866 1.00 86.88 599 GLY A CA 1
ATOM 4609 C C . GLY A 1 599 ? -31.191 12.492 52.261 1.00 86.88 599 GLY A C 1
ATOM 4610 O O . GLY A 1 599 ? -31.667 13.111 53.217 1.00 86.88 599 GLY A O 1
ATOM 4611 N N . LEU A 1 600 ? -30.078 11.761 52.376 1.00 85.88 600 LEU A N 1
ATOM 4612 C CA . LEU A 1 600 ? -29.311 11.636 53.621 1.00 85.88 600 LEU A CA 1
ATOM 4613 C C . LEU A 1 600 ? -28.771 12.991 54.099 1.00 85.88 600 LEU A C 1
ATOM 4615 O O . LEU A 1 600 ? -28.889 13.312 55.283 1.00 85.88 600 LEU A O 1
ATOM 4619 N N . SER A 1 601 ? -28.254 13.818 53.189 1.00 80.00 601 SER A N 1
ATOM 4620 C CA . SER A 1 601 ? -27.753 15.163 53.506 1.00 80.00 601 SER A CA 1
ATOM 4621 C C . SER A 1 601 ? -28.859 16.074 54.055 1.00 80.00 601 SER A C 1
ATOM 4623 O O . SER A 1 601 ? -28.658 16.753 55.064 1.00 80.00 601 SER A O 1
ATOM 4625 N N . ILE A 1 602 ? -30.064 16.029 53.474 1.00 85.81 602 ILE A N 1
ATOM 4626 C CA . ILE A 1 602 ? -31.238 16.773 53.960 1.00 85.81 602 ILE A CA 1
ATOM 4627 C C . ILE A 1 602 ? -31.667 16.292 55.357 1.00 85.81 602 ILE A C 1
ATOM 4629 O O . ILE A 1 602 ? -31.996 17.114 56.220 1.00 85.81 602 ILE A O 1
ATOM 4633 N N . VAL A 1 603 ? -31.650 14.979 55.615 1.00 87.44 603 VAL A N 1
ATOM 4634 C CA . VAL A 1 603 ? -31.974 14.414 56.938 1.00 87.44 603 VAL A CA 1
ATOM 4635 C C . VAL A 1 603 ? -30.947 14.850 57.986 1.00 87.44 603 VAL A C 1
ATOM 4637 O O . VAL A 1 603 ? -31.336 15.344 59.048 1.00 87.44 603 VAL A O 1
ATOM 4640 N N . LEU A 1 604 ? -29.650 14.749 57.681 1.00 84.06 604 LEU A N 1
ATOM 4641 C CA . LEU A 1 604 ? -28.571 15.197 58.566 1.00 84.06 604 LEU A CA 1
ATOM 4642 C C . LEU A 1 604 ? -28.661 16.704 58.848 1.00 84.06 604 LEU A C 1
ATOM 4644 O O . LEU A 1 604 ? -28.560 17.113 60.006 1.00 84.06 604 LEU A O 1
ATOM 4648 N N . TRP A 1 605 ? -28.950 17.524 57.835 1.00 83.19 605 TRP A N 1
ATOM 4649 C CA . TRP A 1 605 ? -29.156 18.966 57.995 1.00 83.19 605 TRP A CA 1
ATOM 4650 C C . TRP A 1 605 ? -30.361 19.290 58.892 1.00 83.19 605 TRP A C 1
ATOM 4652 O O . TRP A 1 605 ? -30.243 20.096 59.819 1.00 83.19 605 TRP A O 1
ATOM 4662 N N . ARG A 1 606 ? -31.504 18.609 58.712 1.00 82.62 606 ARG A N 1
ATOM 4663 C CA . ARG A 1 606 ? -32.677 18.747 59.602 1.00 82.62 606 ARG A CA 1
ATOM 4664 C C . ARG A 1 606 ? -32.372 18.306 61.040 1.00 82.62 606 ARG A C 1
ATOM 4666 O O . ARG A 1 606 ? -32.795 18.973 61.989 1.00 82.62 606 ARG A O 1
ATOM 4673 N N . MET A 1 607 ? -31.606 17.230 61.233 1.00 77.81 607 MET A N 1
ATOM 4674 C CA . MET A 1 607 ? -31.148 16.792 62.561 1.00 77.81 607 MET A CA 1
ATOM 4675 C C . MET A 1 607 ? -30.170 17.786 63.205 1.00 77.81 607 MET A C 1
ATOM 4677 O O . MET A 1 607 ? -30.240 18.022 64.411 1.00 77.81 607 MET A O 1
ATOM 4681 N N . HIS A 1 608 ? -29.288 18.409 62.424 1.00 75.75 608 HIS A N 1
ATOM 4682 C CA . HIS A 1 608 ? -28.384 19.448 62.910 1.00 75.75 608 HIS A CA 1
ATOM 4683 C C . HIS A 1 608 ? -29.157 20.711 63.324 1.00 75.75 608 HIS A C 1
ATOM 4685 O O . HIS A 1 608 ? -29.015 21.191 64.450 1.00 75.75 608 HIS A O 1
ATOM 4691 N N . ARG A 1 609 ? -30.068 21.190 62.467 1.00 78.81 609 ARG A N 1
ATOM 4692 C CA . ARG A 1 609 ? -30.906 22.372 62.720 1.00 78.81 609 ARG A CA 1
ATOM 4693 C C . ARG A 1 609 ? -31.801 22.208 63.953 1.00 78.81 609 ARG A C 1
ATOM 4695 O O . ARG A 1 609 ? -31.888 23.121 64.769 1.00 78.81 609 ARG A O 1
ATOM 4702 N N . THR A 1 610 ? -32.414 21.039 64.147 1.00 77.25 610 THR A N 1
ATOM 4703 C CA . THR A 1 610 ? -33.225 20.760 65.351 1.00 77.25 610 THR A CA 1
ATOM 4704 C C . THR A 1 610 ? -32.388 20.689 66.635 1.00 77.25 610 THR A C 1
ATOM 4706 O O . THR A 1 610 ? -32.838 21.168 67.676 1.00 77.25 610 THR A O 1
ATOM 4709 N N . ARG A 1 611 ? -31.146 20.179 66.579 1.00 76.44 611 ARG A N 1
ATOM 4710 C CA . ARG A 1 611 ? -30.202 20.243 67.714 1.00 76.44 611 ARG A CA 1
ATOM 4711 C C . ARG A 1 611 ? -29.768 21.675 68.042 1.00 76.44 611 ARG A C 1
ATOM 4713 O O . ARG A 1 611 ? -29.606 21.985 69.219 1.00 76.44 611 ARG A O 1
ATOM 4720 N N . LEU A 1 612 ? -29.603 22.538 67.036 1.00 64.44 612 LEU A N 1
ATOM 4721 C CA . LEU A 1 612 ? -29.270 23.953 67.233 1.00 64.44 612 LEU A CA 1
ATOM 4722 C C . LEU A 1 612 ? -30.428 24.735 67.869 1.00 64.44 612 LEU A C 1
ATOM 4724 O O . LEU A 1 612 ? -30.214 25.381 68.892 1.00 64.44 612 LEU A O 1
ATOM 4728 N N . HIS A 1 613 ? -31.659 24.615 67.357 1.00 61.41 613 HIS A N 1
ATOM 4729 C CA . HIS A 1 613 ? -32.821 25.279 67.971 1.00 61.41 613 HIS A CA 1
ATOM 4730 C C . HIS A 1 613 ? -33.029 24.858 69.437 1.00 61.41 613 HIS A C 1
ATOM 4732 O O . HIS A 1 613 ? -33.288 25.709 70.284 1.00 61.41 613 HIS A O 1
ATOM 4738 N N . GLY A 1 614 ? -32.804 23.580 69.774 1.00 63.53 614 GLY A N 1
ATOM 4739 C CA . GLY A 1 614 ? -32.854 23.102 71.162 1.00 63.53 614 GLY A CA 1
ATOM 4740 C C . GLY A 1 614 ? -31.771 23.675 72.095 1.00 63.53 614 GLY A C 1
ATOM 4741 O O . GLY A 1 614 ? -31.939 23.616 73.312 1.00 63.53 614 GLY A O 1
ATOM 4742 N N . LYS A 1 615 ? -30.675 24.236 71.559 1.00 60.19 615 LYS A N 1
ATOM 4743 C CA . LYS A 1 615 ? -29.690 25.011 72.338 1.00 60.19 615 LYS A CA 1
ATOM 4744 C C . LYS A 1 615 ? -30.104 26.477 72.475 1.00 60.19 615 LYS A C 1
ATOM 4746 O O . LYS A 1 615 ? -30.000 27.019 73.570 1.00 60.19 615 LYS A O 1
ATOM 4751 N N . VAL A 1 616 ? -30.625 27.092 71.410 1.00 59.62 616 VAL A N 1
ATOM 4752 C CA . VAL A 1 616 ? -31.106 28.488 71.432 1.00 59.62 616 VAL A CA 1
ATOM 4753 C C . VAL A 1 616 ? -32.230 28.667 72.459 1.00 59.62 616 VAL A C 1
ATOM 4755 O O . VAL A 1 616 ? -32.169 29.591 73.261 1.00 59.62 616 VAL A O 1
ATOM 4758 N N . GLN A 1 617 ? -33.175 27.724 72.540 1.00 56.44 617 GLN A N 1
ATOM 4759 C CA . GLN A 1 617 ? -34.259 27.751 73.536 1.00 56.44 617 GLN A CA 1
ATOM 4760 C C . GLN A 1 617 ? -33.797 27.562 74.996 1.00 56.44 617 GLN A C 1
ATOM 4762 O O . GLN A 1 617 ? -34.529 27.898 75.920 1.00 56.44 617 GLN A O 1
ATOM 4767 N N . ARG A 1 618 ? -32.588 27.032 75.239 1.00 53.19 618 ARG A N 1
ATOM 4768 C CA . ARG A 1 618 ? -31.989 27.035 76.589 1.00 53.19 618 ARG A CA 1
ATOM 4769 C C . ARG A 1 618 ? -31.355 28.377 76.937 1.00 53.19 618 ARG A C 1
ATOM 4771 O O . ARG A 1 618 ? -31.347 28.738 78.105 1.00 53.19 618 ARG A O 1
ATOM 4778 N N . LEU A 1 619 ? -30.829 29.093 75.944 1.00 55.31 619 LEU A N 1
ATOM 4779 C CA . LEU A 1 619 ? -30.211 30.402 76.140 1.00 55.31 619 LEU A CA 1
ATOM 4780 C C . LEU A 1 619 ? -31.261 31.513 76.285 1.00 55.31 619 LEU A C 1
ATOM 4782 O O . LEU A 1 619 ? -31.076 32.380 77.129 1.00 55.31 619 LEU A O 1
ATOM 4786 N N . SER A 1 620 ? -32.393 31.448 75.570 1.00 54.31 620 SER A N 1
ATOM 4787 C CA . SER A 1 620 ? -33.518 32.378 75.789 1.00 54.31 620 SER A CA 1
ATOM 4788 C C . SER A 1 620 ? -34.056 32.293 77.219 1.00 54.31 620 SER A C 1
ATOM 4790 O O . SER A 1 620 ? -34.158 33.307 77.899 1.00 54.31 620 SER A O 1
ATOM 4792 N N . ASN A 1 621 ? -34.289 31.075 77.720 1.00 54.62 621 ASN A N 1
ATOM 4793 C CA . ASN A 1 621 ? -34.831 30.865 79.065 1.00 54.62 621 ASN A CA 1
ATOM 4794 C C . ASN A 1 621 ? -33.843 31.253 80.184 1.00 54.62 621 ASN A C 1
ATOM 4796 O O . ASN A 1 621 ? -34.271 31.553 81.295 1.00 54.62 621 ASN A O 1
ATOM 4800 N N . LEU A 1 622 ? -32.533 31.258 79.907 1.00 57.91 622 LEU A N 1
ATOM 4801 C CA . LEU A 1 622 ? -31.523 31.810 80.817 1.00 57.91 622 LEU A CA 1
ATOM 4802 C C . LEU A 1 622 ? -31.534 33.345 80.824 1.00 57.91 622 LEU A C 1
ATOM 4804 O O . LEU A 1 622 ? -31.304 33.938 81.872 1.00 57.91 622 LEU A O 1
ATOM 4808 N N . ASN A 1 623 ? -31.831 33.982 79.688 1.00 50.25 623 ASN A N 1
ATOM 4809 C CA . ASN A 1 623 ? -31.849 35.439 79.563 1.00 50.25 623 ASN A CA 1
ATOM 4810 C C . ASN A 1 623 ? -33.087 36.060 80.240 1.00 50.25 623 ASN A C 1
ATOM 4812 O O . ASN A 1 623 ? -32.953 37.020 80.998 1.00 50.25 623 ASN A O 1
ATOM 4816 N N . ASP A 1 624 ? -34.271 35.465 80.052 1.00 50.47 624 ASP A N 1
ATOM 4817 C CA . ASP A 1 624 ? -35.508 35.922 80.710 1.00 50.47 624 ASP A CA 1
ATOM 4818 C C . ASP A 1 624 ? -35.440 35.776 82.244 1.00 50.47 624 ASP A C 1
ATOM 4820 O O . ASP A 1 624 ? -35.975 36.607 82.978 1.00 50.47 624 ASP A O 1
ATOM 4824 N N . SER A 1 625 ? -34.704 34.777 82.749 1.00 51.75 625 SER A N 1
ATOM 4825 C CA . SER A 1 625 ? -34.466 34.593 84.189 1.00 51.75 625 SER A CA 1
ATOM 4826 C C . SER A 1 625 ? -33.447 35.574 84.793 1.00 51.75 625 SER A C 1
ATOM 4828 O O . SER A 1 625 ? -33.351 35.646 86.017 1.00 51.75 625 SER A O 1
ATOM 4830 N N . LEU A 1 626 ? -32.673 36.294 83.972 1.00 51.12 626 LEU A N 1
ATOM 4831 C CA . LEU A 1 626 ? -31.630 37.235 84.411 1.00 51.12 626 LEU A CA 1
ATOM 4832 C C . LEU A 1 626 ? -32.061 38.703 84.258 1.00 51.12 626 LEU A C 1
ATOM 4834 O O . LEU A 1 626 ? -31.618 39.559 85.019 1.00 51.12 626 LEU A O 1
ATOM 4838 N N . LEU A 1 627 ? -32.966 38.991 83.318 1.00 47.88 627 LEU A N 1
ATOM 4839 C CA . LEU A 1 627 ? -33.549 40.322 83.110 1.00 47.88 627 LEU A CA 1
ATOM 4840 C C . LEU A 1 627 ? -34.767 40.615 84.008 1.00 47.88 627 LEU A C 1
ATOM 4842 O O . LEU A 1 627 ? -35.123 41.780 84.187 1.00 47.88 627 LEU A O 1
ATOM 4846 N N . GLY A 1 628 ? -35.379 39.593 84.619 1.00 42.75 628 GLY A N 1
ATOM 4847 C CA . GLY A 1 628 ? -36.491 39.761 85.566 1.00 42.75 628 GLY A CA 1
ATOM 4848 C C . GLY A 1 628 ? -36.097 40.334 86.936 1.00 42.75 628 GLY A C 1
ATOM 4849 O O . GLY A 1 628 ? -36.936 40.914 87.620 1.00 42.75 628 GLY A O 1
ATOM 4850 N N . THR A 1 629 ? -34.830 40.210 87.342 1.00 47.41 629 THR A N 1
ATOM 4851 C CA . THR A 1 629 ? -34.368 40.506 88.714 1.00 47.41 629 THR A CA 1
ATOM 4852 C C . THR A 1 629 ? -33.742 41.889 88.898 1.00 47.41 629 THR A C 1
ATOM 4854 O O . THR A 1 629 ? -33.443 42.264 90.027 1.00 47.41 629 THR A O 1
ATOM 4857 N N . HIS A 1 630 ? -33.556 42.667 87.825 1.00 40.94 630 HIS A N 1
ATOM 4858 C CA . HIS A 1 630 ? -32.802 43.931 87.868 1.00 40.94 630 HIS A CA 1
ATOM 4859 C C . HIS A 1 630 ? -33.648 45.196 87.619 1.00 40.94 630 HIS A C 1
ATOM 4861 O O . HIS A 1 630 ? -33.103 46.256 87.312 1.00 40.94 630 HIS A O 1
ATOM 4867 N N . ARG A 1 631 ? -34.982 45.098 87.742 1.00 37.97 631 ARG A N 1
ATOM 4868 C CA . ARG A 1 631 ? -35.931 46.184 87.409 1.00 37.97 631 ARG A CA 1
ATOM 4869 C C . ARG A 1 631 ? -36.699 46.791 88.593 1.00 37.97 631 ARG A C 1
ATOM 4871 O O . ARG A 1 631 ? -37.582 47.606 88.369 1.00 37.97 631 ARG A O 1
ATOM 4878 N N . ASN A 1 632 ? -36.327 46.440 89.827 1.00 40.09 632 ASN A N 1
ATOM 4879 C CA . ASN A 1 632 ? -36.922 46.952 91.070 1.00 40.09 632 ASN A CA 1
ATOM 4880 C C . ASN A 1 632 ? -35.866 47.594 91.991 1.00 40.09 632 ASN A C 1
ATOM 4882 O O . ASN A 1 632 ? -35.769 47.208 93.150 1.00 40.09 632 ASN A O 1
ATOM 4886 N N . LEU A 1 633 ? -35.042 48.523 91.483 1.00 42.31 633 LEU A N 1
ATOM 4887 C CA . LEU A 1 633 ? -34.190 49.407 92.305 1.00 42.31 633 LEU A CA 1
ATOM 4888 C C . LEU A 1 633 ? -33.532 50.519 91.461 1.00 42.31 633 LEU A C 1
ATOM 4890 O O . LEU A 1 633 ? -32.331 50.508 91.226 1.00 42.31 633 LEU A O 1
ATOM 4894 N N . MET A 1 634 ? -34.332 51.484 91.001 1.00 38.34 634 MET A N 1
ATOM 4895 C CA . MET A 1 634 ? -33.995 52.913 91.103 1.00 38.34 634 MET A CA 1
ATOM 4896 C C . MET A 1 634 ? -35.212 53.770 90.738 1.00 38.34 634 MET A C 1
ATOM 4898 O O . MET A 1 634 ? -35.887 53.535 89.739 1.00 38.34 634 MET A O 1
ATOM 4902 N N . SER A 1 635 ? -35.494 54.729 91.612 1.00 31.98 635 SER A N 1
ATOM 4903 C CA . SER A 1 635 ? -36.597 55.689 91.569 1.00 31.98 635 SER A CA 1
ATOM 4904 C C . SER A 1 635 ? -36.009 57.102 91.628 1.00 31.98 635 SER A C 1
ATOM 4906 O O . SER A 1 635 ? -34.855 57.244 92.029 1.00 31.98 635 SER A O 1
ATOM 4908 N N . ALA A 1 636 ? -36.854 58.100 91.353 1.00 35.22 636 ALA A N 1
ATOM 4909 C CA . ALA A 1 636 ? -36.638 59.547 91.484 1.00 35.22 636 ALA A CA 1
ATOM 4910 C C . ALA A 1 636 ? -35.914 60.248 90.313 1.00 35.22 636 ALA A C 1
ATOM 4912 O O . ALA A 1 636 ? -34.699 60.179 90.161 1.00 35.22 636 ALA A O 1
ATOM 4913 N N . ASP A 1 637 ? -36.741 60.916 89.503 1.00 32.88 637 ASP A N 1
ATOM 4914 C CA . ASP A 1 637 ? -36.709 62.354 89.196 1.00 32.88 637 ASP A CA 1
ATOM 4915 C C . ASP A 1 637 ? -35.373 63.056 88.884 1.00 32.88 637 ASP A C 1
ATOM 4917 O O . ASP A 1 637 ? -34.527 63.239 89.754 1.00 32.88 637 ASP A O 1
ATOM 4921 N N . ASP A 1 638 ? -35.312 63.662 87.692 1.00 32.44 638 ASP A N 1
ATOM 4922 C CA . ASP A 1 638 ? -35.360 65.133 87.621 1.00 32.44 638 ASP A CA 1
ATOM 4923 C C . ASP A 1 638 ? -36.077 65.604 86.332 1.00 32.44 638 ASP A C 1
ATOM 4925 O O . ASP A 1 638 ? -36.263 64.841 85.379 1.00 32.44 638 ASP A O 1
ATOM 4929 N N . GLN A 1 639 ? -36.541 66.853 86.319 1.00 34.62 639 GLN A N 1
ATOM 4930 C CA . GLN A 1 639 ? -37.541 67.402 85.405 1.00 34.62 639 GLN A CA 1
ATOM 4931 C C . GLN A 1 639 ? -37.040 68.707 84.760 1.00 34.62 639 GLN A C 1
ATOM 4933 O O . GLN A 1 639 ? -36.859 69.690 85.465 1.00 34.62 639 GLN A O 1
ATOM 4938 N N . THR A 1 640 ? -36.894 68.787 83.424 1.00 36.22 640 THR A N 1
ATOM 4939 C CA . THR A 1 640 ? -36.959 70.072 82.668 1.00 36.22 640 THR A CA 1
ATOM 4940 C C . THR A 1 640 ? -37.006 69.914 81.131 1.00 36.22 640 THR A C 1
ATOM 4942 O O . THR A 1 640 ? -36.001 69.770 80.454 1.00 36.22 640 THR A O 1
ATOM 4945 N N . ASN A 1 641 ? -38.223 69.933 80.584 1.00 31.67 641 ASN A N 1
ATOM 4946 C CA . ASN A 1 641 ? -38.768 70.960 79.676 1.00 31.67 641 ASN A CA 1
ATOM 4947 C C . ASN A 1 641 ? -37.939 71.592 78.501 1.00 31.67 641 ASN A C 1
ATOM 4949 O O . ASN A 1 641 ? -36.830 72.076 78.692 1.00 31.67 641 ASN A O 1
ATOM 4953 N N . ILE A 1 642 ? -38.651 71.807 77.369 1.00 31.05 642 ILE A N 1
ATOM 4954 C CA . ILE A 1 642 ? -38.465 72.796 76.258 1.00 31.05 642 ILE A CA 1
ATOM 4955 C C . ILE A 1 642 ? -37.834 72.347 74.897 1.00 31.05 642 ILE A C 1
ATOM 4957 O O . ILE A 1 642 ? -36.636 72.135 74.789 1.00 31.05 642 ILE A O 1
ATOM 4961 N N . HIS A 1 643 ? -38.692 72.349 73.847 1.00 29.02 643 HIS A N 1
ATOM 4962 C CA . HIS A 1 643 ? -38.505 72.501 72.369 1.00 29.02 643 HIS A CA 1
ATOM 4963 C C . HIS A 1 643 ? -37.329 71.789 71.629 1.00 29.02 643 HIS A C 1
ATOM 4965 O O . HIS A 1 643 ? -36.169 72.012 71.934 1.00 29.02 643 HIS A O 1
ATOM 4971 N N . ASN A 1 644 ? -37.524 71.051 70.515 1.00 32.31 644 ASN A N 1
ATOM 4972 C CA . ASN A 1 644 ? -38.173 71.524 69.274 1.00 32.31 644 ASN A CA 1
ATOM 4973 C C . ASN A 1 644 ? -38.450 70.428 68.195 1.00 32.31 644 ASN A C 1
ATOM 4975 O O . ASN A 1 644 ? -37.794 69.395 68.159 1.00 32.31 644 ASN A O 1
ATOM 4979 N N . SER A 1 645 ? -39.379 70.746 67.278 1.00 33.31 645 SER A N 1
ATOM 4980 C CA . SER A 1 645 ? -39.526 70.307 65.861 1.00 33.31 645 SER A CA 1
ATOM 4981 C C . SER A 1 645 ? -39.393 68.826 65.406 1.00 33.31 645 SER A C 1
ATOM 4983 O O . SER A 1 645 ? -38.291 68.363 65.144 1.00 33.31 645 SER A O 1
ATOM 4985 N N . MET A 1 646 ? -40.551 68.197 65.122 1.00 33.38 646 MET A N 1
ATOM 4986 C CA . MET A 1 646 ? -41.084 67.829 63.772 1.00 33.38 646 MET A CA 1
ATOM 4987 C C . MET A 1 646 ? -40.245 66.962 62.767 1.00 33.38 646 MET A C 1
ATOM 4989 O O . MET A 1 646 ? -39.131 66.575 63.091 1.00 33.38 646 MET A O 1
ATOM 4993 N N . PRO A 1 647 ? -40.809 66.441 61.642 1.00 38.12 647 PRO A N 1
ATOM 4994 C CA . PRO A 1 647 ? -41.002 64.991 61.542 1.00 38.12 647 PRO A CA 1
ATOM 4995 C C . PRO A 1 647 ? -40.347 64.307 60.319 1.00 38.12 647 PRO A C 1
ATOM 4997 O O . PRO A 1 647 ? -39.710 64.931 59.480 1.00 38.12 647 PRO A O 1
ATOM 5000 N N . VAL A 1 648 ? -40.583 62.991 60.251 1.00 38.38 648 VAL A N 1
ATOM 5001 C CA . VAL A 1 648 ? -40.460 62.067 59.106 1.00 38.38 648 VAL A CA 1
ATOM 5002 C C . VAL A 1 648 ? -40.543 62.734 57.723 1.00 38.38 648 VAL A C 1
ATOM 5004 O O . VAL A 1 648 ? -41.606 63.242 57.382 1.00 38.38 648 VAL A O 1
ATOM 5007 N N . ASP A 1 649 ? -39.475 62.624 56.918 1.00 28.83 649 ASP A N 1
ATOM 5008 C CA . ASP A 1 649 ? -39.514 62.327 55.470 1.00 28.83 649 ASP A CA 1
ATOM 5009 C C . ASP A 1 649 ? -38.096 62.224 54.847 1.00 28.83 649 ASP A C 1
ATOM 5011 O O . ASP A 1 649 ? -37.102 62.564 55.488 1.00 28.83 649 ASP A O 1
ATOM 5015 N N . TYR A 1 650 ? -38.031 61.785 53.575 1.00 31.22 650 TYR A N 1
ATOM 5016 C CA . TYR A 1 650 ? -36.851 61.663 52.682 1.00 31.22 650 TYR A CA 1
ATOM 5017 C C . TYR A 1 650 ? -35.814 60.556 53.017 1.00 31.22 650 TYR A C 1
ATOM 5019 O O . TYR A 1 650 ? -35.483 60.301 54.165 1.00 31.22 650 TYR A O 1
ATOM 5027 N N . PHE A 1 651 ? -35.235 59.821 52.052 1.00 29.14 651 PHE A N 1
ATOM 5028 C CA . PHE A 1 651 ? -35.116 60.028 50.596 1.00 29.14 651 PHE A CA 1
ATOM 5029 C C . PHE A 1 651 ? -35.503 58.780 49.772 1.00 29.14 651 PHE A C 1
ATOM 5031 O O . PHE A 1 651 ? -34.880 57.735 49.933 1.00 29.14 651 PHE A O 1
ATOM 5038 N N . HIS A 1 652 ? -36.412 58.929 48.796 1.00 28.62 652 HIS A N 1
ATOM 5039 C CA . HIS A 1 652 ? -36.172 58.530 47.392 1.00 28.62 652 HIS A CA 1
ATOM 5040 C C . HIS A 1 652 ? -37.316 58.994 46.463 1.00 28.62 652 HIS A C 1
ATOM 5042 O O . HIS A 1 652 ? -38.279 58.275 46.201 1.00 28.62 652 HIS A O 1
ATOM 5048 N N . SER A 1 653 ? -37.189 60.203 45.907 1.00 28.42 653 SER A N 1
ATOM 5049 C CA . SER A 1 653 ? -37.873 60.577 44.661 1.00 28.42 653 SER A CA 1
ATOM 5050 C C . SER A 1 653 ? -37.210 61.766 43.969 1.00 28.42 653 SER A C 1
ATOM 5052 O O . SER A 1 653 ? -37.142 62.861 44.515 1.00 28.42 653 SER A O 1
ATOM 5054 N N . ALA A 1 654 ? -36.781 61.524 42.734 1.00 27.73 654 ALA A N 1
ATOM 5055 C CA . ALA A 1 654 ? -36.639 62.493 41.653 1.00 27.73 654 ALA A CA 1
ATOM 5056 C C . ALA A 1 654 ? -36.959 61.691 40.380 1.00 27.73 654 ALA A C 1
ATOM 5058 O O . ALA A 1 654 ? -36.203 60.810 39.988 1.00 27.73 654 ALA A O 1
ATOM 5059 N N . MET A 1 655 ? -38.237 61.678 40.008 1.00 28.58 655 MET A N 1
ATOM 5060 C CA . MET A 1 655 ? -38.822 62.504 38.946 1.00 28.58 655 MET A CA 1
ATOM 5061 C C . MET A 1 655 ? -38.649 61.909 37.543 1.00 28.58 655 MET A C 1
ATOM 5063 O O . MET A 1 655 ? -37.568 61.883 36.966 1.00 28.58 655 MET A O 1
ATOM 5067 N N . ASN A 1 656 ? -39.796 61.511 36.989 1.00 30.70 656 ASN A N 1
ATOM 5068 C CA . ASN A 1 656 ? -40.041 61.408 35.554 1.00 30.70 656 ASN A CA 1
ATOM 5069 C C . ASN A 1 656 ? -39.621 62.699 34.832 1.00 30.70 656 ASN A C 1
ATOM 5071 O O . ASN A 1 656 ? -39.787 63.771 35.403 1.00 30.70 656 ASN A O 1
ATOM 5075 N N . HIS A 1 657 ? -39.285 62.617 33.542 1.00 29.05 657 HIS A N 1
ATOM 5076 C CA . HIS A 1 657 ? -40.044 63.347 32.515 1.00 29.05 657 HIS A CA 1
ATOM 5077 C C . HIS A 1 657 ? -39.754 62.827 31.092 1.00 29.05 657 HIS A C 1
ATOM 5079 O O . HIS A 1 657 ? -38.673 62.327 30.803 1.00 29.05 657 HIS A O 1
ATOM 5085 N N . HIS A 1 658 ? -40.753 63.003 30.221 1.00 31.06 658 HIS A N 1
ATOM 5086 C CA . HIS A 1 658 ? -40.780 62.760 28.770 1.00 31.06 658 HIS A CA 1
ATOM 5087 C C . HIS A 1 658 ? -40.830 61.319 28.235 1.00 31.06 658 HIS A C 1
ATOM 5089 O O . HIS A 1 658 ? -39.853 60.731 27.784 1.00 31.06 658 HIS A O 1
ATOM 5095 N N . SER A 1 659 ? -42.077 60.854 28.113 1.00 30.78 659 SER A N 1
ATOM 5096 C CA . SER A 1 659 ? -42.530 60.109 26.935 1.00 30.78 659 SER A CA 1
ATOM 5097 C C . SER A 1 659 ? -42.583 61.027 25.700 1.00 30.78 659 SER A C 1
ATOM 5099 O O . SER A 1 659 ? -43.023 62.177 25.805 1.00 30.78 659 SER A O 1
ATOM 5101 N N . SER A 1 660 ? -42.195 60.505 24.535 1.00 32.06 660 SER A N 1
ATOM 5102 C CA . SER A 1 660 ? -42.567 61.028 23.214 1.00 32.06 660 SER A CA 1
ATOM 5103 C C . SER A 1 660 ? -42.934 59.863 22.297 1.00 32.06 660 SER A C 1
ATOM 5105 O O . SER A 1 660 ? -42.236 58.850 22.286 1.00 32.06 660 SER A O 1
ATOM 5107 N N . ASN A 1 661 ? -44.011 60.014 21.526 1.00 33.91 661 ASN A N 1
ATOM 5108 C CA . ASN A 1 661 ? -44.548 58.972 20.650 1.00 33.91 661 ASN A CA 1
ATOM 5109 C C . ASN A 1 661 ? -43.529 58.442 19.630 1.00 33.91 661 ASN A C 1
ATOM 5111 O O . ASN A 1 661 ? -42.860 59.213 18.947 1.00 33.91 661 ASN A O 1
ATOM 5115 N N . GLY A 1 662 ? -43.525 57.122 19.461 1.00 29.64 662 GLY A N 1
ATOM 5116 C CA . GLY A 1 662 ? -42.858 56.413 18.376 1.00 29.64 662 GLY A CA 1
ATOM 5117 C C . GLY A 1 662 ? -43.429 55.003 18.293 1.00 29.64 662 GLY A C 1
ATOM 5118 O O . GLY A 1 662 ? -43.060 54.141 19.083 1.00 29.64 662 GLY A O 1
ATOM 5119 N N . SER A 1 663 ? -44.393 54.799 17.398 1.00 41.56 663 SER A N 1
ATOM 5120 C CA . SER A 1 663 ? -44.990 53.491 17.137 1.00 41.56 663 SER A CA 1
ATOM 5121 C C . SER A 1 663 ? -43.990 52.589 16.422 1.00 41.56 663 SER A C 1
ATOM 5123 O O . SER A 1 663 ? -43.643 52.869 15.275 1.00 41.56 663 SER A O 1
ATOM 5125 N N . ASP A 1 664 ? -43.583 51.503 17.073 1.00 33.25 664 ASP A N 1
ATOM 5126 C CA . ASP A 1 664 ? -42.876 50.401 16.422 1.00 33.25 664 ASP A CA 1
ATOM 5127 C C . ASP A 1 664 ? -43.333 49.073 17.052 1.00 33.25 664 ASP A C 1
ATOM 5129 O O . ASP A 1 664 ? -43.084 48.808 18.235 1.00 33.25 664 ASP A O 1
ATOM 5133 N N . ASP A 1 665 ? -44.078 48.275 16.278 1.00 46.72 665 ASP A N 1
ATOM 5134 C CA . ASP A 1 665 ? -44.759 47.048 16.718 1.00 46.72 665 ASP A CA 1
ATOM 5135 C C . ASP A 1 665 ? -43.756 45.918 17.002 1.00 46.72 665 ASP A C 1
ATOM 5137 O O . ASP A 1 665 ? -43.604 44.943 16.262 1.00 46.72 665 ASP A O 1
ATOM 5141 N N . THR A 1 666 ? -43.080 46.015 18.143 1.00 40.81 666 THR A N 1
ATOM 5142 C CA . THR A 1 666 ? -42.235 44.950 18.691 1.00 40.81 666 THR A CA 1
ATOM 5143 C C . THR A 1 666 ? -43.078 43.945 19.473 1.00 40.81 666 THR A C 1
ATOM 5145 O O . THR A 1 666 ? -42.927 43.757 20.682 1.00 40.81 666 THR A O 1
ATOM 5148 N N . ALA A 1 667 ? -43.970 43.258 18.752 1.00 46.00 667 ALA A N 1
ATOM 5149 C CA . ALA A 1 667 ? -44.675 42.091 19.270 1.00 46.00 667 ALA A CA 1
ATOM 5150 C C . ALA A 1 667 ? -43.657 41.094 19.849 1.00 46.00 667 ALA A C 1
ATOM 5152 O O . ALA A 1 667 ? -42.720 40.667 19.169 1.00 46.00 667 ALA A O 1
ATOM 5153 N N . SER A 1 668 ? -43.828 40.732 21.122 1.00 53.06 668 SER A N 1
ATOM 5154 C CA . SER A 1 668 ? -42.908 39.826 21.812 1.00 53.06 668 SER A CA 1
ATOM 5155 C C . SER A 1 668 ? -42.772 38.509 21.044 1.00 53.06 668 SER A C 1
ATOM 5157 O O . SER A 1 668 ? -43.766 37.958 20.569 1.00 53.06 668 SER A O 1
ATOM 5159 N N . ASN A 1 669 ? -41.558 37.952 20.971 1.00 55.88 669 ASN A N 1
ATOM 5160 C CA . ASN A 1 669 ? -41.286 36.691 20.264 1.00 55.88 669 ASN A CA 1
ATOM 5161 C C . ASN A 1 669 ? -42.229 35.543 20.689 1.00 55.88 669 ASN A C 1
ATOM 5163 O O . ASN A 1 669 ? -42.559 34.682 19.873 1.00 55.88 669 ASN A O 1
ATOM 5167 N N . ASN A 1 670 ? -42.707 35.548 21.941 1.00 60.31 670 ASN A N 1
ATOM 5168 C CA . ASN A 1 670 ? -43.708 34.593 22.428 1.00 60.31 670 ASN A CA 1
ATOM 5169 C C . ASN A 1 670 ? -45.071 34.726 21.727 1.00 60.31 670 ASN A C 1
ATOM 5171 O O . ASN A 1 670 ? -45.741 33.724 21.500 1.00 60.31 670 ASN A O 1
ATOM 5175 N N . GLU A 1 671 ? -45.493 35.933 21.363 1.00 64.00 671 GLU A N 1
ATOM 5176 C CA . GLU A 1 671 ? -46.783 36.165 20.713 1.00 64.00 671 GLU A CA 1
ATOM 5177 C C . GLU A 1 671 ? -46.767 35.709 19.243 1.00 64.00 671 GLU A C 1
ATOM 5179 O O . GLU A 1 671 ? -47.715 35.080 18.770 1.00 64.00 671 GLU A O 1
ATOM 5184 N N . LEU A 1 672 ? -45.642 35.917 18.549 1.00 59.03 672 LEU A N 1
ATOM 5185 C CA . LEU A 1 672 ? -45.388 35.380 17.204 1.00 59.03 672 LEU A CA 1
ATOM 5186 C C . LEU A 1 672 ? -45.342 33.838 17.189 1.00 59.03 672 LEU A C 1
ATOM 5188 O O . LEU A 1 672 ? -45.907 33.208 16.292 1.00 59.03 672 LEU A O 1
ATOM 5192 N N . LEU A 1 673 ? -44.745 33.222 18.217 1.00 61.06 673 LEU A N 1
ATOM 5193 C CA . LEU A 1 673 ? -44.742 31.766 18.439 1.00 61.06 673 LEU A CA 1
ATOM 5194 C C . LEU A 1 673 ? -46.142 31.179 18.689 1.00 61.06 673 LEU A C 1
ATOM 5196 O O . LEU A 1 673 ? -46.432 30.041 18.301 1.00 61.06 673 LEU A O 1
ATOM 5200 N N . ILE A 1 674 ? -47.021 31.947 19.334 1.00 66.88 674 ILE A N 1
ATOM 5201 C CA . ILE A 1 674 ? -48.411 31.552 19.570 1.00 66.88 674 ILE A CA 1
ATOM 5202 C C . ILE A 1 674 ? -49.239 31.705 18.286 1.00 66.88 674 ILE A C 1
ATOM 5204 O O . ILE A 1 674 ? -50.054 30.830 18.001 1.00 66.88 674 ILE A O 1
ATOM 5208 N N . LYS A 1 675 ? -49.011 32.736 17.465 1.00 73.69 675 LYS A N 1
ATOM 5209 C CA . LYS A 1 675 ? -49.825 33.002 16.262 1.00 73.69 675 LYS A CA 1
ATOM 5210 C C . LYS A 1 675 ? -49.469 32.161 15.021 1.00 73.69 675 LYS A C 1
ATOM 5212 O O . LYS A 1 675 ? -50.335 31.993 14.170 1.00 73.69 675 LYS A O 1
ATOM 5217 N N . SER A 1 676 ? -48.258 31.601 14.902 1.00 75.44 676 SER A N 1
ATOM 5218 C CA . SER A 1 676 ? -47.826 30.850 13.701 1.00 75.44 676 SER A CA 1
ATOM 5219 C C . SER A 1 676 ? -47.539 29.364 13.960 1.00 75.44 676 SER A C 1
ATOM 5221 O O . SER A 1 676 ? -46.573 29.008 14.636 1.00 75.44 676 SER A O 1
ATOM 5223 N N . GLU A 1 677 ? -48.345 28.472 13.368 1.00 75.00 677 GLU A N 1
ATOM 5224 C CA . GLU A 1 677 ? -48.164 27.011 13.457 1.00 75.00 677 GLU A CA 1
ATOM 5225 C C . GLU A 1 677 ? -46.854 26.541 12.800 1.00 75.00 677 GLU A C 1
ATOM 5227 O O . GLU A 1 677 ? -46.175 25.665 13.335 1.00 75.00 677 GLU A O 1
ATOM 5232 N N . SER A 1 678 ? -46.454 27.158 11.683 1.00 63.84 678 SER A N 1
ATOM 5233 C CA . SER A 1 678 ? -45.211 26.830 10.970 1.00 63.84 678 SER A CA 1
ATOM 5234 C C . SER A 1 678 ? -43.970 27.166 11.798 1.00 63.84 678 SER A C 1
ATOM 5236 O O . SER A 1 678 ? -43.069 26.334 11.914 1.00 63.84 678 SER A O 1
ATOM 5238 N N . LEU A 1 679 ? -43.946 28.342 12.445 1.00 60.16 679 LEU A N 1
ATOM 5239 C CA . LEU A 1 679 ? -42.899 28.678 13.415 1.00 60.16 679 LEU A CA 1
ATOM 5240 C C . LEU A 1 679 ? -42.925 27.712 14.596 1.00 60.16 679 LEU A C 1
ATOM 5242 O O . LEU A 1 679 ? -41.866 27.274 15.031 1.00 60.16 679 LEU A O 1
ATOM 5246 N N . ARG A 1 680 ? -44.107 27.322 15.087 1.00 76.06 680 ARG A N 1
ATOM 5247 C CA . ARG A 1 680 ? -44.214 26.366 16.194 1.00 76.06 680 ARG A CA 1
ATOM 5248 C C . ARG A 1 680 ? -43.665 24.983 15.825 1.00 76.06 680 ARG A C 1
ATOM 5250 O O . ARG A 1 680 ? -42.920 24.428 16.629 1.00 76.06 680 ARG A O 1
ATOM 5257 N N . ARG A 1 681 ? -43.939 24.455 14.621 1.00 67.25 681 ARG A N 1
ATOM 5258 C CA . ARG A 1 681 ? -43.312 23.211 14.118 1.00 67.25 681 ARG A CA 1
ATOM 5259 C C . ARG A 1 681 ? -41.793 23.349 14.003 1.00 67.25 681 ARG A C 1
ATOM 5261 O O . ARG A 1 681 ? -41.089 22.520 14.561 1.00 67.25 681 ARG A O 1
ATOM 5268 N N . PHE A 1 682 ? -41.294 24.412 13.369 1.00 67.69 682 PHE A N 1
ATOM 5269 C CA . PHE A 1 682 ? -39.854 24.667 13.209 1.00 67.69 682 PHE A CA 1
ATOM 5270 C C . PHE A 1 682 ? -39.118 24.779 14.556 1.00 67.69 682 PHE A C 1
ATOM 5272 O O . PHE A 1 682 ? -38.055 24.203 14.762 1.00 67.69 682 PHE A O 1
ATOM 5279 N N . VAL A 1 683 ? -39.714 25.481 15.517 1.00 68.50 683 VAL A N 1
ATOM 5280 C CA . VAL A 1 683 ? -39.165 25.685 16.865 1.00 68.50 683 VAL A CA 1
ATOM 5281 C C . VAL A 1 683 ? -39.236 24.401 17.702 1.00 68.50 683 VAL A C 1
ATOM 5283 O O . VAL A 1 683 ? -38.398 24.219 18.584 1.00 68.50 683 VAL A O 1
ATOM 5286 N N . SER A 1 684 ? -40.173 23.498 17.409 1.00 68.19 684 SER A N 1
ATOM 5287 C CA . SER A 1 684 ? -40.316 22.195 18.077 1.00 68.19 684 SER A CA 1
ATOM 5288 C C . SER A 1 684 ? -39.539 21.060 17.396 1.00 68.19 684 SER A C 1
ATOM 5290 O O . SER A 1 684 ? -39.568 19.936 17.893 1.00 68.19 684 SER A O 1
ATOM 5292 N N . ASP A 1 685 ? -38.869 21.317 16.269 1.00 68.81 685 ASP A N 1
ATOM 5293 C CA . ASP A 1 685 ? -38.155 20.288 15.512 1.00 68.81 685 ASP A CA 1
ATOM 5294 C C . ASP A 1 685 ? -36.973 19.728 16.336 1.00 68.81 685 ASP A C 1
ATOM 5296 O O . ASP A 1 685 ? -36.110 20.500 16.773 1.00 68.81 685 ASP A O 1
ATOM 5300 N N . PRO A 1 686 ? -36.884 18.402 16.560 1.00 57.38 686 PRO A N 1
ATOM 5301 C CA . PRO A 1 686 ? -35.855 17.813 17.416 1.00 57.38 686 PRO A CA 1
ATOM 5302 C C . PRO A 1 686 ? -34.423 18.004 16.885 1.00 57.38 686 PRO A C 1
ATOM 5304 O O . PRO A 1 686 ? -33.486 18.053 17.683 1.00 57.38 686 PRO A O 1
ATOM 5307 N N . VAL A 1 687 ? -34.224 18.179 15.574 1.00 55.62 687 VAL A N 1
ATOM 5308 C CA . VAL A 1 687 ? -32.913 18.465 14.960 1.00 55.62 687 VAL A CA 1
ATOM 5309 C C . VAL A 1 687 ? -32.492 19.922 15.194 1.00 55.62 687 VAL A C 1
ATOM 5311 O O . VAL A 1 687 ? -31.300 20.228 15.236 1.00 55.62 687 VAL A O 1
ATOM 5314 N N . ILE A 1 688 ? -33.457 20.826 15.386 1.00 54.81 688 ILE A N 1
ATOM 5315 C CA . ILE A 1 688 ? -33.218 22.251 15.661 1.00 54.81 688 ILE A CA 1
ATOM 5316 C C . ILE A 1 688 ? -33.096 22.502 17.168 1.00 54.81 688 ILE A C 1
ATOM 5318 O O . ILE A 1 688 ? -32.212 23.241 17.601 1.00 54.81 688 ILE A O 1
ATOM 5322 N N . VAL A 1 689 ? -33.925 21.850 17.990 1.00 56.41 689 VAL A N 1
ATOM 5323 C CA . VAL A 1 689 ? -33.859 21.925 19.461 1.00 56.41 689 VAL A CA 1
ATOM 5324 C C . VAL A 1 689 ? -32.515 21.409 19.985 1.00 56.41 689 VAL A C 1
ATOM 5326 O O . VAL A 1 689 ? -31.918 22.058 20.842 1.00 56.41 689 VAL A O 1
ATOM 5329 N N . THR A 1 690 ? -31.979 20.324 19.415 1.00 46.50 690 THR A N 1
ATOM 5330 C CA . THR A 1 690 ? -30.647 19.783 19.766 1.00 46.50 690 THR A CA 1
ATOM 5331 C C . THR A 1 690 ? -29.464 20.653 19.316 1.00 46.50 690 THR A C 1
ATOM 5333 O O . THR A 1 690 ? -28.332 20.378 19.705 1.00 46.50 690 THR A O 1
ATOM 5336 N N . LYS A 1 691 ? -29.698 21.715 18.531 1.00 47.81 691 LYS A N 1
ATOM 5337 C CA . LYS A 1 691 ? -28.661 22.624 18.004 1.00 47.81 691 LYS A CA 1
ATOM 5338 C C . LYS A 1 691 ? -28.769 24.066 18.515 1.00 47.81 691 LYS A C 1
ATOM 5340 O O . LYS A 1 691 ? -28.098 24.954 17.990 1.00 47.81 691 LYS A O 1
ATOM 5345 N N . ARG A 1 692 ? -29.592 24.334 19.535 1.00 54.69 692 ARG A N 1
ATOM 5346 C CA . ARG A 1 692 ? -29.701 25.680 20.119 1.00 54.69 692 ARG A CA 1
ATOM 5347 C C . ARG A 1 692 ? -28.496 26.013 20.997 1.00 54.69 692 ARG A C 1
ATOM 5349 O O . ARG A 1 692 ? -28.260 25.352 22.001 1.00 54.69 692 ARG A O 1
ATOM 5356 N N . MET A 1 693 ? -27.807 27.101 20.666 1.00 47.62 693 MET A N 1
ATOM 5357 C CA . MET A 1 693 ? -26.889 27.779 21.585 1.00 47.62 693 MET A CA 1
ATOM 5358 C C . MET A 1 693 ? -27.663 28.761 22.470 1.00 47.62 693 MET A C 1
ATOM 5360 O O . MET A 1 693 ? -28.608 29.409 22.012 1.00 47.62 693 MET A O 1
ATOM 5364 N N . ALA A 1 694 ? -27.262 28.891 23.733 1.00 54.28 694 ALA A N 1
ATOM 5365 C CA . ALA A 1 694 ? -27.862 29.866 24.641 1.00 54.28 694 ALA A CA 1
ATOM 5366 C C . ALA A 1 694 ? -27.508 31.304 24.213 1.00 54.28 694 ALA A C 1
ATOM 5368 O O . ALA A 1 694 ? -26.428 31.562 23.681 1.00 54.28 694 ALA A O 1
ATOM 5369 N N . PHE A 1 695 ? -28.386 32.275 24.481 1.00 46.16 695 PHE A N 1
ATOM 5370 C CA . PHE A 1 695 ? -28.146 33.677 24.099 1.00 46.16 695 PHE A CA 1
ATOM 5371 C C . PHE A 1 695 ? -26.875 34.268 24.752 1.00 46.16 695 PHE A C 1
ATOM 5373 O O . PHE A 1 695 ? -26.179 35.080 24.140 1.00 46.16 695 PHE A O 1
ATOM 5380 N N . SER A 1 696 ? -26.513 33.790 25.949 1.00 51.00 696 SER A N 1
ATOM 5381 C CA . SER A 1 696 ? -25.229 34.071 26.608 1.00 51.00 696 SER A CA 1
ATOM 5382 C C . SER A 1 696 ? -24.026 33.624 25.766 1.00 51.00 696 SER A C 1
ATOM 5384 O O . SER A 1 696 ? -23.110 34.415 25.550 1.00 51.00 696 SER A O 1
ATOM 5386 N N . GLN A 1 697 ? -24.064 32.413 25.197 1.00 51.88 697 GLN A N 1
ATOM 5387 C CA . GLN A 1 697 ? -23.000 31.876 24.337 1.00 51.88 697 GLN A CA 1
ATOM 5388 C C . GLN A 1 697 ? -22.802 32.720 23.066 1.00 51.88 697 GLN A C 1
ATOM 5390 O O . GLN A 1 697 ? -21.670 32.899 22.622 1.00 51.88 697 GLN A O 1
ATOM 5395 N N . ILE A 1 698 ? -23.873 33.300 22.510 1.00 52.53 698 ILE A N 1
ATOM 5396 C CA . ILE A 1 698 ? -23.795 34.180 21.330 1.00 52.53 698 ILE A CA 1
ATOM 5397 C C . ILE A 1 698 ? -23.099 35.508 21.673 1.00 52.53 698 ILE A C 1
ATOM 5399 O O . ILE A 1 698 ? -22.224 35.953 20.925 1.00 52.53 698 ILE A O 1
ATOM 5403 N N . ASN A 1 699 ? -23.424 36.133 22.810 1.00 52.69 699 ASN A N 1
ATOM 5404 C CA . ASN A 1 699 ? -22.735 37.352 23.257 1.00 52.69 699 ASN A CA 1
ATOM 5405 C C . ASN A 1 699 ? -21.269 37.085 23.644 1.00 52.69 699 ASN A C 1
ATOM 5407 O O . ASN A 1 699 ? -20.391 37.873 23.287 1.00 52.69 699 ASN A O 1
ATOM 5411 N N . PHE A 1 700 ? -20.989 35.950 24.289 1.00 58.72 700 PHE A N 1
ATOM 5412 C CA . PHE A 1 700 ? -19.637 35.486 24.608 1.00 58.72 700 PHE A CA 1
ATOM 5413 C C . PHE A 1 700 ? -18.786 35.278 23.345 1.00 58.72 700 PHE A C 1
ATOM 5415 O O . PHE A 1 700 ? -17.710 35.870 23.227 1.00 58.72 700 PHE A O 1
ATOM 5422 N N . LEU A 1 701 ? -19.304 34.554 22.343 1.00 53.88 701 LEU A N 1
ATOM 5423 C CA . LEU A 1 701 ? -18.675 34.409 21.023 1.00 53.88 701 LEU A CA 1
ATOM 5424 C C . LEU A 1 701 ? -18.379 35.771 20.384 1.00 53.88 701 LEU A C 1
ATOM 5426 O O . LEU A 1 701 ? -17.299 35.970 19.822 1.00 53.88 701 LEU A O 1
ATOM 5430 N N . ARG A 1 702 ? -19.294 36.741 20.505 1.00 60.53 702 ARG A N 1
ATOM 5431 C CA . ARG A 1 702 ? -19.120 38.096 19.959 1.00 60.53 702 ARG A CA 1
ATOM 5432 C C . ARG A 1 702 ? -18.003 38.877 20.665 1.00 60.53 702 ARG A C 1
ATOM 5434 O O . ARG A 1 702 ? -17.244 39.575 19.988 1.00 60.53 702 ARG A O 1
ATOM 5441 N N . MET A 1 703 ? -17.850 38.734 21.985 1.00 58.66 703 MET A N 1
ATOM 5442 C CA . MET A 1 703 ? -16.753 39.353 22.747 1.00 58.66 703 MET A CA 1
ATOM 5443 C C . MET A 1 703 ? -15.398 38.684 22.481 1.00 58.66 703 MET A C 1
ATOM 5445 O O . MET A 1 703 ? -14.433 39.387 22.172 1.00 58.66 703 MET A O 1
ATOM 5449 N N . LEU A 1 704 ? -15.330 37.348 22.502 1.00 62.22 704 LEU A N 1
ATOM 5450 C CA . LEU A 1 704 ? -14.116 36.591 22.165 1.00 62.22 704 LEU A CA 1
ATOM 5451 C C . LEU A 1 704 ? -13.632 36.903 20.749 1.00 62.22 704 LEU A C 1
ATOM 5453 O O . LEU A 1 704 ? -12.460 37.222 20.552 1.00 62.22 704 LEU A O 1
ATOM 5457 N N . THR A 1 705 ? -14.544 36.905 19.773 1.00 69.00 705 THR A N 1
ATOM 5458 C CA . THR A 1 705 ? -14.219 37.254 18.383 1.00 69.00 705 THR A CA 1
ATOM 5459 C C . THR A 1 705 ? -13.670 38.677 18.287 1.00 69.00 705 THR A C 1
ATOM 5461 O O . THR A 1 705 ? -12.726 38.910 17.539 1.00 69.00 705 THR A O 1
ATOM 5464 N N . LYS A 1 706 ? -14.189 39.637 19.069 1.00 73.19 706 LYS A N 1
ATOM 5465 C CA . LYS A 1 706 ? -13.684 41.021 19.083 1.00 73.19 706 LYS A CA 1
ATOM 5466 C C . LYS A 1 706 ? -12.272 41.119 19.676 1.00 73.19 706 LYS A C 1
ATOM 5468 O O . LYS A 1 706 ? -11.422 41.779 19.079 1.00 73.19 706 LYS A O 1
ATOM 5473 N N . ALA A 1 707 ? -12.003 40.448 20.798 1.00 71.44 707 ALA A N 1
ATOM 5474 C CA . ALA A 1 707 ? -10.687 40.448 21.443 1.00 71.44 707 ALA A CA 1
ATOM 5475 C C . ALA A 1 707 ? -9.617 39.734 20.595 1.00 71.44 707 ALA A C 1
ATOM 5477 O O . ALA A 1 707 ? -8.524 40.266 20.394 1.00 71.44 707 ALA A O 1
ATOM 5478 N N . ILE A 1 708 ? -9.952 38.568 20.033 1.00 76.62 708 ILE A N 1
ATOM 5479 C CA . ILE A 1 708 ? -9.059 37.803 19.154 1.00 76.62 708 ILE A CA 1
ATOM 5480 C C . ILE A 1 708 ? -8.821 38.561 17.842 1.00 76.62 708 ILE A C 1
ATOM 5482 O O . ILE A 1 708 ? -7.673 38.697 17.428 1.00 76.62 708 ILE A O 1
ATOM 5486 N N . LYS A 1 709 ? -9.859 39.139 17.218 1.00 77.12 709 LYS A N 1
ATOM 5487 C CA . LYS A 1 709 ? -9.707 39.940 15.990 1.00 77.12 709 LYS A CA 1
ATOM 5488 C C . LYS A 1 709 ? -8.829 41.174 16.209 1.00 77.12 709 LYS A C 1
ATOM 5490 O O . LYS A 1 709 ? -8.023 41.484 15.338 1.00 77.12 709 LYS A O 1
ATOM 5495 N N . ALA A 1 710 ? -8.929 41.843 17.360 1.00 76.75 710 ALA A N 1
ATOM 5496 C CA . ALA A 1 710 ? -8.045 42.958 17.707 1.00 76.75 710 ALA A CA 1
ATOM 5497 C C . ALA A 1 710 ? -6.577 42.514 17.858 1.00 76.75 710 ALA A C 1
ATOM 5499 O O . ALA A 1 710 ? -5.681 43.179 17.339 1.00 76.75 710 ALA A O 1
ATOM 5500 N N . LEU A 1 711 ? -6.326 41.366 18.501 1.00 81.75 711 LEU A N 1
ATOM 5501 C CA . LEU A 1 711 ? -4.980 40.803 18.625 1.00 81.75 711 LEU A CA 1
ATOM 5502 C C . LEU A 1 711 ? -4.407 40.394 17.258 1.00 81.75 711 LEU A C 1
ATOM 5504 O O . LEU A 1 711 ? -3.294 40.790 16.926 1.00 81.75 711 LEU A O 1
ATOM 5508 N N . VAL A 1 712 ? -5.185 39.684 16.432 1.00 77.31 712 VAL A N 1
ATOM 5509 C CA . VAL A 1 712 ? -4.794 39.306 15.062 1.00 77.31 712 VAL A CA 1
ATOM 5510 C C . VAL A 1 712 ? -4.463 40.545 14.230 1.00 77.31 712 VAL A C 1
ATOM 5512 O O . VAL A 1 712 ? -3.397 40.589 13.626 1.00 77.31 712 VAL A O 1
ATOM 5515 N N . HIS A 1 713 ? -5.307 41.582 14.260 1.00 78.12 713 HIS A N 1
ATOM 5516 C CA . HIS A 1 713 ? -5.079 42.837 13.532 1.00 78.12 713 HIS A CA 1
ATOM 5517 C C . HIS A 1 713 ? -3.826 43.597 14.013 1.00 78.12 713 HIS A C 1
ATOM 5519 O O . HIS A 1 713 ? -3.215 44.339 13.244 1.00 78.12 713 HIS A O 1
ATOM 5525 N N . SER A 1 714 ? -3.415 43.406 15.270 1.00 79.38 714 SER A N 1
ATOM 5526 C CA . SER A 1 714 ? -2.151 43.933 15.790 1.00 79.38 714 SER A CA 1
ATOM 5527 C C . SER A 1 714 ? -0.950 43.105 15.314 1.00 79.38 714 SER A C 1
ATOM 5529 O O . SER A 1 714 ? 0.075 43.681 14.956 1.00 79.38 714 SER A O 1
ATOM 5531 N N . CYS A 1 715 ? -1.073 41.774 15.254 1.00 74.19 715 CYS A N 1
ATOM 5532 C CA . CYS A 1 715 ? -0.028 40.874 14.755 1.00 74.19 715 CYS A CA 1
ATOM 5533 C C . CYS A 1 715 ? 0.233 41.022 13.245 1.00 74.19 715 CYS A C 1
ATOM 5535 O O . CYS A 1 715 ? 1.386 40.970 12.825 1.00 74.19 715 CYS A O 1
ATOM 5537 N N . VAL A 1 716 ? -0.810 41.241 12.433 1.00 76.94 716 VAL A N 1
ATOM 5538 C CA . VAL A 1 716 ? -0.697 41.409 10.966 1.00 76.94 716 VAL A CA 1
ATOM 5539 C C . VAL A 1 716 ? -0.509 42.867 10.524 1.00 76.94 716 VAL A C 1
ATOM 5541 O O . VAL A 1 716 ? -0.717 43.193 9.358 1.00 76.94 716 VAL A O 1
ATOM 5544 N N . ASN A 1 717 ? -0.123 43.765 11.438 1.00 86.06 717 ASN A N 1
ATOM 5545 C CA . ASN A 1 717 ? 0.091 45.174 11.111 1.00 86.06 717 ASN A CA 1
ATOM 5546 C C . ASN A 1 717 ? 1.161 45.327 10.010 1.00 86.06 717 ASN A C 1
ATOM 5548 O O . ASN A 1 717 ? 2.206 44.673 10.054 1.00 86.06 717 ASN A O 1
ATOM 5552 N N . LEU A 1 718 ? 0.906 46.175 9.013 1.00 68.94 718 LEU A N 1
ATOM 5553 C CA . LEU A 1 718 ? 1.828 46.390 7.894 1.00 68.94 718 LEU A CA 1
ATOM 5554 C C . LEU A 1 718 ? 3.138 47.055 8.347 1.00 68.94 718 LEU A C 1
ATOM 5556 O O . LEU A 1 718 ? 4.185 46.740 7.794 1.00 68.94 718 LEU A O 1
ATOM 5560 N N . ASP A 1 719 ? 3.091 47.890 9.389 1.00 75.94 719 ASP A N 1
ATOM 5561 C CA . ASP A 1 719 ? 4.268 48.474 10.044 1.00 75.94 719 ASP A CA 1
ATOM 5562 C C . ASP A 1 719 ? 4.912 47.448 11.009 1.00 75.94 719 ASP A C 1
ATOM 5564 O O . ASP A 1 719 ? 4.291 47.103 12.026 1.00 75.94 719 ASP A O 1
ATOM 5568 N N . PRO A 1 720 ? 6.142 46.952 10.743 1.00 71.06 720 PRO A N 1
ATOM 5569 C CA . PRO A 1 720 ? 6.803 45.967 11.598 1.00 71.06 720 PRO A CA 1
ATOM 5570 C C . PRO A 1 720 ? 7.080 46.476 13.016 1.00 71.06 720 PRO A C 1
ATOM 5572 O O . PRO A 1 720 ? 7.039 45.683 13.954 1.00 71.06 720 PRO A O 1
ATOM 5575 N N . ALA A 1 721 ? 7.314 47.782 13.195 1.00 79.38 721 ALA A N 1
ATOM 5576 C CA . ALA A 1 721 ? 7.618 48.376 14.498 1.00 79.38 721 ALA A CA 1
ATOM 5577 C C . ALA A 1 721 ? 6.379 48.479 15.407 1.00 79.38 721 ALA A C 1
ATOM 5579 O O . ALA A 1 721 ? 6.509 48.632 16.621 1.00 79.38 721 ALA A O 1
ATOM 5580 N N . ARG A 1 722 ? 5.171 48.364 14.836 1.00 77.62 722 ARG A N 1
ATOM 5581 C CA . ARG A 1 722 ? 3.891 48.342 15.570 1.00 77.62 722 ARG A CA 1
ATOM 5582 C C . ARG A 1 722 ? 3.365 46.935 15.848 1.00 77.62 722 ARG A C 1
ATOM 5584 O O . ARG A 1 722 ? 2.294 46.802 16.445 1.00 77.62 722 ARG A O 1
ATOM 5591 N N . ARG A 1 723 ? 4.065 45.884 15.407 1.00 86.25 723 ARG A N 1
ATOM 5592 C CA . ARG A 1 723 ? 3.685 44.504 15.729 1.00 86.25 723 ARG A CA 1
ATOM 5593 C C . ARG A 1 723 ? 4.029 44.212 17.193 1.00 86.25 723 ARG A C 1
ATOM 5595 O O . ARG A 1 723 ? 5.137 44.530 17.624 1.00 86.25 723 ARG A O 1
ATOM 5602 N N . PRO A 1 724 ? 3.121 43.596 17.967 1.00 87.62 724 PRO A N 1
ATOM 5603 C CA . PRO A 1 724 ? 3.428 43.184 19.325 1.00 87.62 724 PRO A CA 1
ATOM 5604 C C . PRO A 1 724 ? 4.510 42.102 19.296 1.00 87.62 724 PRO A C 1
ATOM 5606 O O . PRO A 1 724 ? 4.476 41.197 18.460 1.00 87.62 724 PRO A O 1
ATOM 5609 N N . SER A 1 725 ? 5.456 42.161 20.232 1.00 86.44 725 SER A N 1
ATOM 5610 C CA . SER A 1 725 ? 6.447 41.094 20.380 1.00 86.44 725 SER A CA 1
ATOM 5611 C C . SER A 1 725 ? 5.764 39.774 20.755 1.00 86.44 725 SER A C 1
ATOM 5613 O O . SER A 1 725 ? 4.691 39.766 21.366 1.00 86.44 725 SER A O 1
ATOM 5615 N N . ALA A 1 726 ? 6.399 38.635 20.461 1.00 75.12 726 ALA A N 1
ATOM 5616 C CA . ALA A 1 726 ? 5.857 37.322 20.829 1.00 75.12 726 ALA A CA 1
ATOM 5617 C C . ALA A 1 726 ? 5.498 37.237 22.329 1.00 75.12 726 ALA A C 1
ATOM 5619 O O . ALA A 1 726 ? 4.469 36.667 22.695 1.00 75.12 726 ALA A O 1
ATOM 5620 N N . MET A 1 727 ? 6.282 37.887 23.199 1.00 73.81 727 MET A N 1
ATOM 5621 C CA . MET A 1 727 ? 5.987 37.965 24.632 1.00 73.81 727 MET A CA 1
ATOM 5622 C C . MET A 1 727 ? 4.748 38.825 24.939 1.00 73.81 727 MET A C 1
ATOM 5624 O O . MET A 1 727 ? 3.941 38.434 25.778 1.00 73.81 727 MET A O 1
ATOM 5628 N N . GLN A 1 728 ? 4.533 39.946 24.240 1.00 80.50 728 GLN A N 1
ATOM 5629 C CA . GLN A 1 728 ? 3.318 40.766 24.380 1.00 80.50 728 GLN A CA 1
ATOM 5630 C C . GLN A 1 728 ? 2.059 40.036 23.883 1.00 80.50 728 GLN A C 1
ATOM 5632 O O . GLN A 1 728 ? 0.993 40.170 24.490 1.00 80.50 728 GLN A O 1
ATOM 5637 N N . VAL A 1 729 ? 2.173 39.220 22.828 1.00 79.56 729 VAL A N 1
ATOM 5638 C CA . VAL A 1 729 ? 1.085 38.350 22.345 1.00 79.56 729 VAL A CA 1
ATOM 5639 C C . VAL A 1 729 ? 0.744 37.288 23.393 1.00 79.56 729 VAL A C 1
ATOM 5641 O O . VAL A 1 729 ? -0.414 37.177 23.798 1.00 79.56 729 VAL A O 1
ATOM 5644 N N . VAL A 1 730 ? 1.746 36.563 23.905 1.00 78.62 730 VAL A N 1
ATOM 5645 C CA . VAL A 1 730 ? 1.571 35.556 24.971 1.00 78.62 730 VAL A CA 1
ATOM 5646 C C . VAL A 1 730 ? 1.005 36.181 26.248 1.00 78.62 730 VAL A C 1
ATOM 5648 O O . VAL A 1 730 ? 0.100 35.608 26.859 1.00 78.62 730 VAL A O 1
ATOM 5651 N N . TYR A 1 731 ? 1.481 37.366 26.635 1.00 83.94 731 TYR A N 1
ATOM 5652 C CA . TYR A 1 731 ? 0.946 38.116 27.768 1.00 83.94 731 TYR A CA 1
ATOM 5653 C C . TYR A 1 731 ? -0.524 38.480 27.544 1.00 83.94 731 TYR A C 1
ATOM 5655 O O . TYR A 1 731 ? -1.344 38.229 28.421 1.00 83.94 731 TYR A O 1
ATOM 5663 N N . THR A 1 732 ? -0.891 39.007 26.372 1.00 78.69 732 THR A N 1
ATOM 5664 C CA . THR A 1 732 ? -2.282 39.387 26.058 1.00 78.69 732 THR A CA 1
ATOM 5665 C C . THR A 1 732 ? -3.216 38.176 26.074 1.00 78.69 732 THR A C 1
ATOM 5667 O O . THR A 1 732 ? -4.293 38.236 26.671 1.00 78.69 732 THR A O 1
ATOM 5670 N N . LEU A 1 733 ? -2.781 37.048 25.503 1.00 75.00 733 LEU A N 1
ATOM 5671 C CA . LEU A 1 733 ? -3.516 35.784 25.559 1.00 75.00 733 LEU A CA 1
ATOM 5672 C C . LEU A 1 733 ? -3.723 35.320 27.009 1.00 75.00 733 LEU A C 1
ATOM 5674 O O . LEU A 1 733 ? -4.859 35.088 27.414 1.00 75.00 733 LEU A O 1
ATOM 5678 N N . ARG A 1 734 ? -2.655 35.236 27.814 1.00 78.44 734 ARG A N 1
ATOM 5679 C CA . ARG A 1 734 ? -2.714 34.711 29.193 1.00 78.44 734 ARG A CA 1
ATOM 5680 C C . ARG A 1 734 ? -3.387 35.639 30.207 1.00 78.44 734 ARG A C 1
ATOM 5682 O O . ARG A 1 734 ? -3.993 35.133 31.143 1.00 78.44 734 ARG A O 1
ATOM 5689 N N . SER A 1 735 ? -3.266 36.959 30.054 1.00 77.44 735 SER A N 1
ATOM 5690 C CA . SER A 1 735 ? -3.745 37.948 31.039 1.00 77.44 735 SER A CA 1
ATOM 5691 C C . SER A 1 735 ? -5.116 38.547 30.727 1.00 77.44 735 SER A C 1
ATOM 5693 O O . SER A 1 735 ? -5.770 39.022 31.650 1.00 77.44 735 SER A O 1
ATOM 5695 N N . LYS A 1 736 ? -5.560 38.538 29.460 1.00 74.81 736 LYS A N 1
ATOM 5696 C CA . LYS A 1 736 ? -6.837 39.155 29.053 1.00 74.81 736 LYS A CA 1
ATOM 5697 C C . LYS A 1 736 ? -7.828 38.182 28.425 1.00 74.81 736 LYS A C 1
ATOM 5699 O O . LYS A 1 736 ? -9.016 38.310 28.673 1.00 74.81 736 LYS A O 1
ATOM 5704 N N . ILE A 1 737 ? -7.368 37.222 27.621 1.00 77.75 737 ILE A N 1
ATOM 5705 C CA . ILE A 1 737 ? -8.271 36.315 26.888 1.00 77.75 737 ILE A CA 1
ATOM 5706 C C . ILE A 1 737 ? -8.548 35.038 27.698 1.00 77.75 737 ILE A C 1
ATOM 5708 O O . ILE A 1 737 ? -9.698 34.638 27.857 1.00 77.75 737 ILE A O 1
ATOM 5712 N N . LEU A 1 738 ? -7.507 34.422 28.263 1.00 73.88 738 LEU A N 1
ATOM 5713 C CA . LEU A 1 738 ? -7.615 33.175 29.025 1.00 73.88 738 LEU A CA 1
ATOM 5714 C C . LEU A 1 738 ? -8.403 33.293 30.354 1.00 73.88 738 LEU A C 1
ATOM 5716 O O . LEU A 1 738 ? -9.116 32.344 30.676 1.00 73.88 738 LEU A O 1
ATOM 5720 N N . PRO A 1 739 ? -8.330 34.397 31.132 1.00 76.88 739 PRO A N 1
ATOM 5721 C CA . PRO A 1 739 ? -9.091 34.514 32.382 1.00 76.88 739 PRO A CA 1
ATOM 5722 C C . PRO A 1 739 ? -10.599 34.677 32.162 1.00 76.88 739 PRO A C 1
ATOM 5724 O O . PRO A 1 739 ? -11.380 34.111 32.920 1.00 76.88 739 PRO A O 1
ATOM 5727 N N . GLU A 1 740 ? -11.007 35.385 31.104 1.00 70.62 740 GLU A N 1
ATOM 5728 C CA . GLU A 1 740 ? -12.421 35.517 30.719 1.00 70.62 740 GLU A CA 1
ATOM 5729 C C . GLU A 1 740 ? -12.987 34.179 30.211 1.00 70.62 740 GLU A C 1
ATOM 5731 O O . GLU A 1 740 ? -14.096 33.797 30.570 1.00 70.62 740 GLU A O 1
ATOM 5736 N N . LEU A 1 741 ? -12.187 33.399 29.471 1.00 64.69 741 LEU A N 1
ATOM 5737 C CA . LEU A 1 741 ? -12.513 32.007 29.125 1.00 64.69 741 LEU A CA 1
ATOM 5738 C C . LEU A 1 741 ? -12.681 31.107 30.360 1.00 64.69 741 LEU A C 1
ATOM 5740 O O . LEU A 1 741 ? -13.546 30.236 30.362 1.00 64.69 741 LEU A O 1
ATOM 5744 N N . ARG A 1 742 ? -11.863 31.299 31.405 1.00 73.25 742 ARG A N 1
ATOM 5745 C CA . ARG A 1 742 ? -11.930 30.490 32.631 1.00 73.25 742 ARG A CA 1
ATOM 5746 C C . ARG A 1 742 ? -13.156 30.818 33.484 1.00 73.25 742 ARG A C 1
ATOM 5748 O O . ARG A 1 742 ? -13.831 29.888 33.905 1.00 73.25 742 ARG A O 1
ATOM 5755 N N . LYS A 1 743 ? -13.462 32.102 33.703 1.00 68.00 743 LYS A N 1
ATOM 5756 C CA . LYS A 1 743 ? -14.657 32.512 34.464 1.00 68.00 743 LYS A CA 1
ATOM 5757 C C . LYS A 1 743 ? -15.943 31.926 33.886 1.00 68.00 743 LYS A C 1
ATOM 5759 O O . LYS A 1 743 ? -16.812 31.516 34.644 1.00 68.00 743 LYS A O 1
ATOM 5764 N N . GLU A 1 744 ? -16.054 31.870 32.560 1.00 57.09 744 GLU A N 1
ATOM 5765 C CA . GLU A 1 744 ? -17.268 31.367 31.913 1.00 57.09 744 GLU A CA 1
ATOM 5766 C C . GLU A 1 744 ? -17.355 29.830 31.912 1.00 57.09 744 GLU A C 1
ATOM 5768 O O . GLU A 1 744 ? -18.453 29.284 31.942 1.00 57.09 744 GLU A O 1
ATOM 5773 N N . LEU A 1 745 ? -16.217 29.120 31.944 1.00 58.56 745 LEU A N 1
ATOM 5774 C CA . LEU A 1 745 ? -16.187 27.678 32.230 1.00 58.56 745 LEU A CA 1
ATOM 5775 C C . LEU A 1 745 ? -16.669 27.395 33.662 1.00 58.56 745 LEU A C 1
ATOM 5777 O O . LEU A 1 745 ? -17.526 26.541 33.858 1.00 58.56 745 LEU A O 1
ATOM 5781 N N . GLU A 1 746 ? -16.193 28.170 34.640 1.00 64.44 746 GLU A N 1
ATOM 5782 C CA . GLU A 1 746 ? -16.620 28.070 36.045 1.00 64.44 746 GLU A CA 1
ATOM 5783 C C . GLU A 1 746 ? -18.120 28.407 36.234 1.00 64.44 746 GLU A C 1
ATOM 5785 O O . GLU A 1 746 ? -18.760 27.843 37.117 1.00 64.44 746 GLU A O 1
ATOM 5790 N N . LEU A 1 747 ? -18.702 29.260 35.378 1.00 53.94 747 LEU A N 1
ATOM 5791 C CA . LEU A 1 747 ? -20.142 29.583 35.341 1.00 53.94 747 LEU A CA 1
ATOM 5792 C C . LEU A 1 747 ? -21.007 28.591 34.538 1.00 53.94 747 LEU A C 1
ATOM 5794 O O . LEU A 1 747 ? -22.230 28.641 34.645 1.00 53.94 747 LEU A O 1
ATOM 5798 N N . GLN A 1 748 ? -20.414 27.713 33.721 1.00 49.84 748 GLN A N 1
ATOM 5799 C CA . GLN A 1 748 ? -21.137 26.623 33.042 1.00 49.84 748 GLN A CA 1
ATOM 5800 C C . GLN A 1 748 ? -21.141 25.314 33.844 1.00 49.84 748 GLN A C 1
ATOM 5802 O O . GLN A 1 748 ? -21.954 24.435 33.559 1.00 49.84 748 GLN A O 1
ATOM 5807 N N . GLU A 1 749 ? -20.263 25.183 34.842 1.00 52.03 749 GLU A N 1
ATOM 5808 C CA . GLU A 1 749 ? -20.225 24.048 35.776 1.00 52.03 749 GLU A CA 1
ATOM 5809 C C . GLU A 1 749 ? -21.074 24.269 37.051 1.00 52.03 749 GLU A C 1
ATOM 5811 O O . GLU A 1 749 ? -21.188 23.351 37.868 1.00 52.03 749 GLU A O 1
ATOM 5816 N N . SER A 1 750 ? -21.687 25.454 37.213 1.00 45.84 750 SER A N 1
ATOM 5817 C CA . SER A 1 750 ? -22.572 25.836 38.333 1.00 45.84 750 SER A CA 1
ATOM 5818 C C . SER A 1 750 ? -24.059 25.850 37.970 1.00 45.84 750 SER A C 1
ATOM 5820 O O . SER A 1 750 ? -24.848 25.259 38.740 1.00 45.84 750 SER A O 1
#

pLDDT: mean 72.08, std 20.13, range [26.52, 96.12]

Secondary structure (DSSP, 8-state):
---HHHHHHHHHHHSPPPPP---SS--HHHHHHHHTTT--GGGS-HHHHHHHHHHTTEEE-TTS-EEEEEEETT--TTS----GGGS-TTTSPEEEETTTTEEEE-TTS-HHHHHHH---EE-S----EE---SEE------S----EEEEE---GGG--S--S-PPPEEEEESSSS---SGGG--SS---EEEEEE--GGGGGGEEPPPPPHHHHHHHHHHHHHHHHS------HHHHHHHHHHHHHHHHHHHHHHHHHHHHHHTTSSSSS----------------------------------------S-TTTHHHHHHHHHHHHHHHHHHHHHHHHHHH-S-------TT-HHHHHHHHHHTT---PPP---TTTS-HHHHHHHHTTT--GGGS-HHHHHHHHHHTTEEEEETTEEEEEEEETT--TTTTPPPHHHHHHHHHH-TT--EEEETTTEEEE-TTS-HHHHGGG-SEEE---TTSEE-SS-S-B------SPP--EEEEE--TT-TT--EEEEESSSS---SGGG--SSPPPEEEEEE--TT-TTEEPPPPPHHHHHHHHHHHSPPP-SS-HHHHHHHHHHHHHHHHHHHHHHHHHHHHHHHHHHHHHHHHHHHHSSSSSS-----------------S-----------------HHHHHHH-HHHHHHHH-HHHHTTPPPHHHHHHHHHHHHHHHHHHHHHT-SSGGGSPPHHHHHHHIIIIIHHHHHHHHHHH--